Protein AF-A0A9E2QID9-F1 (afdb_monomer_lite)

Radius of gyration: 26.28 Å; chains: 1; bounding box: 60×51×94 Å

Foldseek 3Di:
DPDDCVVVVVVVVVVVVVVVVVVLQDLKDKDWDQWPDDDPFKHHKDDPVQWDTDRQFIFGFDDKIKMKGFFSDFFFKKKKKFKWADFPFQWKWKWWQFDPVSPDTDIATQHHNVVVVPPFDWADDPLKIKGFNDPPDDHVVRCLAVPDDLQQEAEASDPHFRDDPPPPFAAKDKPQFKFFFKWKKKFQAQDKDKDWDKDADWDWDWDCPDRRIIIIIIGGDRPMIGNMMMIRGPAMKIFFKTAGAWGPFKAKKKAFAQKKKKAAQDPQQFDKKWKWFPPPDTDIDIFGHHDHPDITMGGHLTRHMIIIIRGTHRMMMGHGIMGRDPPNDDDRDHHYDDRPHDNPSHRMYIYRHDHWDDDPNMTMGMDMDGCNNRDQVSSMIMMIMDRPPDDGDRRMTIRIMMMMTGRDRDDVVVVCCPPPVPD

Secondary structure (DSSP, 8-state):
----THHHHHHHHHHHHHHHHHHHH-SEEEEE--TTS--SSBPPPB-TTSEEEETTEEEE-SS-EEEEEE-SS--SEEEEEEEEE---SSEEEEEEE-STTS--EEEEEEEEHHHHTS--EEEEETTEEEEESS---SSHHHHHHS---GGGEEEES-------TT----S-EEE-S-EESEEEEEEE-SS--EEEEEES-EEEEEEEEETTEEEEEEEE-TT-EEEEEEES-S-EEEEEEEEB---SS-EEEEEEEEEEEEE-SSGGG--EEEEEESSSS--EEEEE--STT--EEEE-SS-SEEEEEE-SSS-EEEEEEEES-SSS---SSPEEP-S----TT--EEEE--PPPEEETTEEEEEEEEE-SS---GGGEEEEEEE-TT--SS--EEEEEEEEEEE-----HHHHHIIIII--

Structure (mmCIF, N/CA/C/O backbone):
data_AF-A0A9E2QID9-F1
#
_entry.id   AF-A0A9E2QID9-F1
#
loop_
_atom_site.group_PDB
_atom_site.id
_atom_site.type_symbol
_atom_site.label_atom_id
_atom_site.label_alt_id
_atom_site.label_comp_id
_atom_site.label_asym_id
_atom_site.label_entity_id
_atom_site.label_seq_id
_atom_site.pdbx_PDB_ins_code
_atom_site.Cartn_x
_atom_site.Cartn_y
_atom_site.Cartn_z
_atom_site.occupancy
_atom_site.B_iso_or_equiv
_atom_site.auth_seq_id
_atom_site.auth_comp_id
_atom_site.auth_asym_id
_atom_site.auth_atom_id
_atom_site.pdbx_PDB_model_num
ATOM 1 N N . MET A 1 1 ? -16.739 -30.617 61.784 1.00 59.03 1 MET A N 1
ATOM 2 C CA . MET A 1 1 ? -15.723 -29.544 61.667 1.00 59.03 1 MET A CA 1
ATOM 3 C C . MET A 1 1 ? -16.426 -28.194 61.706 1.00 59.03 1 MET A C 1
ATOM 5 O O . MET A 1 1 ? -17.270 -27.956 60.855 1.00 59.03 1 MET A O 1
ATOM 9 N N . LYS A 1 2 ? -16.149 -27.334 62.697 1.00 70.00 2 LYS A N 1
ATOM 10 C CA . LYS A 1 2 ? -16.700 -25.967 62.731 1.00 70.00 2 LYS A CA 1
ATOM 11 C C . LYS A 1 2 ? -15.863 -25.087 61.799 1.00 70.00 2 LYS A C 1
ATOM 13 O O . LYS A 1 2 ? -14.684 -24.872 62.071 1.00 70.00 2 LYS A O 1
ATOM 18 N N . PHE A 1 3 ? -16.450 -24.625 60.698 1.00 72.94 3 PHE A N 1
ATOM 19 C CA . PHE A 1 3 ? -15.796 -23.717 59.757 1.00 72.94 3 PHE A CA 1
ATOM 20 C C . PHE A 1 3 ? -15.547 -22.384 60.475 1.00 72.94 3 PHE A C 1
ATOM 22 O O . PHE A 1 3 ? -16.493 -21.674 60.813 1.00 72.94 3 PHE A O 1
ATOM 29 N N . LYS A 1 4 ? -14.288 -22.072 60.805 1.00 85.44 4 LYS A N 1
ATOM 30 C CA . LYS A 1 4 ? -13.964 -20.789 61.439 1.00 85.44 4 LYS A CA 1
ATOM 31 C C . LYS A 1 4 ? -14.066 -19.681 60.379 1.00 85.44 4 LYS A C 1
ATOM 33 O O . LYS A 1 4 ? -13.441 -19.817 59.327 1.00 85.44 4 LYS A O 1
ATOM 38 N N . PRO A 1 5 ? -14.785 -18.574 60.635 1.00 83.31 5 PRO A N 1
ATOM 39 C CA . PRO A 1 5 ? -14.939 -17.478 59.672 1.00 83.31 5 PRO A CA 1
ATOM 40 C C . PRO A 1 5 ? -13.605 -16.831 59.258 1.00 83.31 5 PRO A C 1
ATOM 42 O O . PRO A 1 5 ? -13.517 -16.238 58.189 1.00 83.31 5 PRO A O 1
ATOM 45 N N . THR A 1 6 ? -12.531 -17.020 60.032 1.00 86.25 6 THR A N 1
ATOM 46 C CA . THR A 1 6 ? -11.168 -16.605 59.668 1.00 86.25 6 THR A CA 1
ATOM 47 C C . THR A 1 6 ? -10.635 -17.260 58.392 1.00 86.25 6 THR A C 1
ATOM 49 O O . THR A 1 6 ? -9.840 -16.633 57.701 1.00 86.25 6 THR A O 1
ATOM 52 N N . TYR A 1 7 ? -11.083 -18.466 58.018 1.00 87.38 7 TYR A N 1
ATOM 53 C CA . TYR A 1 7 ? -10.655 -19.090 56.759 1.00 87.38 7 TYR A CA 1
ATOM 54 C C . TYR A 1 7 ? -11.151 -18.323 55.528 1.00 87.38 7 TYR A C 1
ATOM 56 O O . TYR A 1 7 ? -10.431 -18.244 54.536 1.00 87.38 7 TYR A O 1
ATOM 64 N N . LEU A 1 8 ? -12.326 -17.688 55.605 1.00 87.00 8 LEU A N 1
ATOM 65 C CA . LEU A 1 8 ? -12.885 -16.896 54.505 1.00 87.00 8 LEU A CA 1
ATOM 66 C C . LEU A 1 8 ? -11.951 -15.740 54.108 1.00 87.00 8 LEU A C 1
ATOM 68 O O . LEU A 1 8 ? -11.787 -15.453 52.925 1.00 87.00 8 LEU A O 1
ATOM 72 N N . PHE A 1 9 ? -11.275 -15.135 55.089 1.00 90.94 9 PHE A N 1
ATOM 73 C CA . PHE A 1 9 ? -10.358 -14.018 54.863 1.00 90.94 9 PHE A CA 1
ATOM 74 C C . PHE A 1 9 ? -9.094 -14.433 54.095 1.00 90.94 9 PHE A C 1
ATOM 76 O O . PHE A 1 9 ? -8.576 -13.649 53.307 1.00 90.94 9 PHE A O 1
ATOM 83 N N . TYR A 1 10 ? -8.629 -15.676 54.263 1.00 91.19 10 TYR A N 1
ATOM 84 C CA . TYR A 1 10 ? -7.486 -16.213 53.514 1.00 91.19 10 TYR A CA 1
ATOM 85 C C . TYR A 1 10 ? -7.852 -16.635 52.086 1.00 91.19 10 TYR A C 1
ATOM 87 O O . TYR A 1 10 ? -7.010 -16.567 51.193 1.00 91.19 10 TYR A O 1
ATOM 95 N N . PHE A 1 11 ? -9.104 -17.034 51.842 1.00 92.56 11 PHE A N 1
ATOM 96 C CA . PHE A 1 11 ? -9.555 -17.403 50.498 1.00 92.56 11 PHE A CA 1
ATOM 97 C C . PHE A 1 11 ? -9.782 -16.194 49.588 1.00 92.56 11 PHE A C 1
ATOM 99 O O . PHE A 1 11 ? -9.555 -16.308 48.385 1.00 92.56 11 PHE A O 1
ATOM 106 N N . ILE A 1 12 ? -10.176 -15.035 50.129 1.00 93.38 12 ILE A N 1
ATOM 107 C CA . ILE A 1 12 ? -10.435 -13.831 49.323 1.00 93.38 12 ILE A CA 1
ATOM 108 C C . ILE A 1 12 ? -9.205 -13.429 48.478 1.00 93.38 12 ILE A C 1
ATOM 110 O O . ILE A 1 12 ? -9.362 -13.323 47.262 1.00 93.38 12 ILE A O 1
ATOM 114 N N . PRO A 1 13 ? -7.980 -13.283 49.029 1.00 92.50 13 PRO A N 1
ATOM 115 C CA . PRO A 1 13 ? -6.792 -12.979 48.230 1.00 92.50 13 PRO A CA 1
ATOM 116 C C . PRO A 1 13 ? -6.487 -14.025 47.158 1.00 92.50 13 PRO A C 1
ATOM 118 O O . PRO A 1 13 ? -6.104 -13.657 46.055 1.00 92.50 13 PRO A O 1
ATOM 121 N N . VAL A 1 14 ? -6.686 -15.316 47.447 1.00 92.69 14 VAL A N 1
ATOM 122 C CA . VAL A 1 14 ? -6.434 -16.406 46.488 1.00 92.69 14 VAL A CA 1
ATOM 123 C C . VAL A 1 14 ? -7.435 -16.364 45.337 1.00 92.69 14 VAL A C 1
ATOM 125 O O . VAL A 1 14 ? -7.045 -16.517 44.183 1.00 92.69 14 VAL A O 1
ATOM 128 N N . ILE A 1 15 ? -8.712 -16.111 45.630 1.00 92.88 15 ILE A N 1
ATOM 129 C CA . ILE A 1 15 ? -9.760 -15.969 44.613 1.00 92.88 15 ILE A CA 1
ATOM 130 C C . ILE A 1 15 ? -9.505 -14.719 43.766 1.00 92.88 15 ILE A C 1
ATOM 132 O O . ILE A 1 15 ? -9.552 -14.798 42.541 1.00 92.88 15 ILE A O 1
ATOM 136 N N . VAL A 1 16 ? -9.185 -13.582 44.394 1.00 89.69 16 VAL A N 1
ATOM 137 C CA . VAL A 1 16 ? -8.856 -12.334 43.686 1.00 89.69 16 VAL A CA 1
ATOM 138 C C . VAL A 1 16 ? -7.608 -12.516 42.824 1.00 89.69 16 VAL A C 1
ATOM 140 O O . VAL A 1 16 ? -7.616 -12.123 41.661 1.00 89.69 16 VAL A O 1
ATOM 143 N N . PHE A 1 17 ? -6.563 -13.160 43.343 1.00 88.06 17 PHE A N 1
ATOM 144 C CA . PHE A 1 17 ? -5.349 -13.464 42.592 1.00 88.06 17 PHE A CA 1
ATOM 145 C C . PHE A 1 17 ? -5.635 -14.412 41.425 1.00 88.06 17 PHE A C 1
ATOM 147 O O . PHE A 1 17 ? -5.257 -14.113 40.299 1.00 88.06 17 PHE A O 1
ATOM 154 N N . GLY A 1 18 ? -6.374 -15.500 41.654 1.00 87.81 18 GLY A N 1
ATOM 155 C CA . GLY A 1 18 ? -6.790 -16.430 40.604 1.00 87.81 18 GLY A CA 1
ATOM 156 C C . GLY A 1 18 ? -7.622 -15.750 39.515 1.00 87.81 18 GLY A C 1
ATOM 157 O O . GLY A 1 18 ? -7.398 -15.984 38.329 1.00 87.81 18 GLY A O 1
ATOM 158 N N . TRP A 1 19 ? -8.524 -14.845 39.897 1.00 85.50 19 TRP A N 1
ATOM 159 C CA . TRP A 1 19 ? -9.323 -14.052 38.965 1.00 85.50 19 TRP A CA 1
ATOM 160 C C . TRP A 1 19 ? -8.482 -13.039 38.174 1.00 85.50 19 TRP A C 1
ATOM 162 O O . TRP A 1 19 ? -8.648 -12.924 36.958 1.00 85.50 19 TRP A O 1
ATOM 172 N N . LEU A 1 20 ? -7.542 -12.343 38.821 1.00 78.44 20 LEU A N 1
ATOM 173 C CA . LEU A 1 20 ? -6.604 -11.432 38.155 1.00 78.44 20 LEU A CA 1
ATOM 174 C C . LEU A 1 20 ? -5.673 -12.186 37.202 1.00 78.44 20 LEU A C 1
ATOM 176 O O . LEU A 1 20 ? -5.462 -11.738 36.076 1.00 78.44 20 LEU A O 1
ATOM 180 N N . CYS A 1 21 ? -5.172 -13.355 37.610 1.00 79.94 21 CYS A N 1
ATOM 181 C CA . CYS A 1 21 ? -4.425 -14.257 36.743 1.00 79.94 21 CYS A CA 1
ATOM 182 C C . CYS A 1 21 ? -5.275 -14.653 35.539 1.00 79.94 21 CYS A C 1
ATOM 184 O O . CYS A 1 21 ? -4.825 -14.473 34.415 1.00 79.94 21 CYS A O 1
ATOM 186 N N . TYR A 1 22 ? -6.518 -15.096 35.742 1.00 79.12 22 TYR A N 1
ATOM 187 C CA . TYR A 1 22 ? -7.425 -15.445 34.648 1.00 79.12 22 TYR A CA 1
ATOM 188 C C . TYR A 1 22 ? -7.638 -14.278 33.670 1.00 79.12 22 TYR A C 1
ATOM 190 O O . TYR A 1 22 ? -7.518 -14.454 32.458 1.00 79.12 22 TYR A O 1
ATOM 198 N N . LYS A 1 23 ? -7.882 -13.063 34.178 1.00 71.50 23 LYS A N 1
ATOM 199 C CA . LYS A 1 23 ? -8.033 -11.860 33.345 1.00 71.50 23 LYS A CA 1
ATOM 200 C C . LYS A 1 23 ? -6.761 -11.514 32.570 1.00 71.50 23 LYS A C 1
ATOM 202 O O . LYS A 1 23 ? -6.863 -11.136 31.409 1.00 71.50 23 LYS A O 1
ATOM 207 N N . ASN A 1 24 ? -5.585 -11.685 33.171 1.00 70.75 24 ASN A N 1
ATOM 208 C CA . ASN A 1 24 ? -4.302 -11.448 32.504 1.00 70.75 24 ASN A CA 1
ATOM 209 C C . ASN A 1 24 ? -3.931 -12.567 31.502 1.00 70.75 24 ASN A C 1
ATOM 211 O O . ASN A 1 24 ? -3.155 -12.353 30.574 1.00 70.75 24 ASN A O 1
ATOM 215 N N . ILE A 1 25 ? -4.511 -13.757 31.677 1.00 77.19 25 ILE A N 1
ATOM 216 C CA . ILE A 1 25 ? -4.314 -14.955 30.846 1.00 77.19 25 ILE A CA 1
ATOM 217 C C . ILE A 1 25 ? -5.280 -14.995 29.656 1.00 77.19 25 ILE A C 1
ATOM 219 O O . ILE A 1 25 ? -4.988 -15.680 28.671 1.00 77.19 25 ILE A O 1
ATOM 223 N N . SER A 1 26 ? -6.399 -14.258 29.709 1.00 85.38 26 SER A N 1
ATOM 224 C CA . SER A 1 26 ? -7.403 -14.264 28.642 1.00 85.38 26 SER A CA 1
ATOM 225 C C . SER A 1 26 ? -6.742 -14.020 27.277 1.00 85.38 26 SER A C 1
ATOM 227 O O . SER A 1 26 ? -6.058 -13.005 27.102 1.00 85.38 26 SER A O 1
ATOM 229 N N . PRO A 1 27 ? -6.914 -14.937 26.306 1.00 91.00 27 PRO A N 1
ATOM 230 C CA . PRO A 1 27 ? -6.392 -14.759 24.953 1.00 91.00 27 PRO A CA 1
ATOM 231 C C . PRO A 1 27 ? -7.116 -13.641 24.204 1.00 91.00 27 PRO A C 1
ATOM 233 O O . PRO A 1 27 ? -6.615 -13.173 23.190 1.00 91.00 27 PRO A O 1
ATOM 236 N N . VAL A 1 28 ? -8.277 -13.209 24.701 1.00 95.19 28 VAL A N 1
ATOM 237 C CA . VAL A 1 28 ? -9.119 -12.196 24.069 1.00 95.19 28 VAL A CA 1
ATOM 238 C C . VAL A 1 28 ? -9.250 -10.983 24.985 1.00 95.19 28 VAL A C 1
ATOM 240 O O . VAL A 1 28 ? -9.511 -11.129 26.185 1.00 95.19 28 VAL A O 1
ATOM 243 N N . LEU A 1 29 ? -9.079 -9.793 24.413 1.00 94.81 29 LEU A N 1
ATOM 244 C CA . LEU A 1 29 ? -9.379 -8.508 25.036 1.00 94.81 29 LEU A CA 1
ATOM 245 C C . LEU A 1 29 ? -10.368 -7.747 24.156 1.00 94.81 29 LEU A C 1
ATOM 247 O O . LEU A 1 29 ? -10.035 -7.365 23.039 1.00 94.81 29 LEU A O 1
ATOM 251 N N . GLU A 1 30 ? -11.564 -7.516 24.685 1.00 96.88 30 GLU A N 1
ATOM 252 C CA . GLU A 1 30 ? -12.608 -6.718 24.043 1.00 96.88 30 GLU A CA 1
ATOM 253 C C . GLU A 1 30 ? -12.673 -5.342 24.701 1.00 96.88 30 GLU A C 1
ATOM 255 O O . GLU A 1 30 ? -12.700 -5.219 25.930 1.00 96.88 30 GLU A O 1
ATOM 260 N N . LEU A 1 31 ? -12.667 -4.304 23.874 1.00 96.94 31 LEU A N 1
ATOM 261 C CA . LEU A 1 31 ? -12.689 -2.909 24.277 1.00 96.94 31 LEU A CA 1
ATOM 262 C C . LEU A 1 31 ? -13.759 -2.177 23.474 1.00 96.94 31 LEU A C 1
ATOM 264 O O . LEU A 1 31 ? -13.902 -2.375 22.271 1.00 96.94 31 LEU A O 1
ATOM 268 N N . GLU A 1 32 ? -14.463 -1.279 24.146 1.00 97.62 32 GLU A N 1
ATOM 269 C CA . GLU A 1 32 ? -15.380 -0.335 23.522 1.00 97.62 32 GLU A CA 1
ATOM 270 C C . GLU A 1 32 ? -14.870 1.078 23.797 1.00 97.62 32 GLU A C 1
ATOM 272 O O . GLU A 1 32 ? -14.565 1.442 24.946 1.00 97.62 32 GLU A O 1
ATOM 277 N N . TYR A 1 33 ? -14.742 1.858 22.730 1.00 96.88 33 TYR A N 1
ATOM 278 C CA . TYR A 1 33 ? -14.283 3.232 22.800 1.00 96.88 33 TYR A CA 1
ATOM 279 C C . TYR A 1 33 ? -15.384 4.137 23.360 1.00 96.88 33 TYR A C 1
ATOM 281 O O . TYR A 1 33 ? -16.502 4.176 22.851 1.00 96.88 33 TYR A O 1
ATOM 289 N N . LYS A 1 34 ? -15.073 4.878 24.426 1.00 94.94 34 LYS A N 1
ATOM 290 C CA . LYS A 1 34 ? -16.005 5.780 25.115 1.00 94.94 34 LYS A CA 1
ATOM 291 C C . LYS A 1 34 ? -15.592 7.227 24.872 1.00 94.94 34 LYS A C 1
ATOM 293 O O . LYS A 1 34 ? -14.843 7.796 25.663 1.00 94.94 34 LYS A O 1
ATOM 298 N N . PHE A 1 35 ? -16.134 7.815 23.812 1.00 95.12 35 PHE A N 1
ATOM 299 C CA . PHE A 1 35 ? -15.880 9.199 23.406 1.00 95.12 35 PHE A CA 1
ATOM 300 C C . PHE A 1 35 ? -16.070 10.214 24.545 1.00 95.12 35 PHE A C 1
ATOM 302 O O . PHE A 1 35 ? -16.974 10.096 25.384 1.00 95.12 35 PHE A O 1
ATOM 309 N N . GLY A 1 36 ? -15.187 11.214 24.589 1.00 89.00 36 GLY A N 1
ATOM 310 C CA . GLY A 1 36 ? -15.184 12.294 25.573 1.00 89.00 36 GLY A CA 1
ATOM 311 C C . GLY A 1 36 ? -14.790 11.862 26.989 1.00 89.00 36 GLY A C 1
ATOM 312 O O . GLY A 1 36 ? -14.927 12.645 27.931 1.00 89.00 36 GLY A O 1
ATOM 313 N N . LYS A 1 37 ? -14.326 10.620 27.186 1.00 91.88 37 LYS A N 1
ATOM 314 C CA . LYS A 1 37 ? -13.865 10.112 28.484 1.00 91.88 37 LYS A CA 1
ATOM 315 C C . LYS A 1 37 ? -12.445 9.581 28.377 1.00 91.88 37 LYS A C 1
ATOM 317 O O . LYS A 1 37 ? -12.122 8.813 27.482 1.00 91.88 37 LYS A O 1
ATOM 322 N N . ASN A 1 38 ? -11.615 9.916 29.358 1.00 90.81 38 ASN A N 1
ATOM 323 C CA . ASN A 1 38 ? -10.307 9.287 29.495 1.00 90.81 38 ASN A CA 1
ATOM 324 C C . ASN A 1 38 ? -10.480 7.818 29.897 1.00 90.81 38 ASN A C 1
ATOM 326 O O . ASN A 1 38 ? -11.062 7.515 30.943 1.00 90.81 38 ASN A O 1
ATOM 330 N N . GLN A 1 39 ? -9.963 6.906 29.075 1.00 94.31 39 GLN A N 1
ATOM 331 C CA . GLN A 1 39 ? -9.915 5.478 29.372 1.00 94.31 39 GLN A CA 1
ATOM 332 C C . GLN A 1 39 ? -8.462 5.069 29.682 1.00 94.31 39 GLN A C 1
ATOM 334 O O . GLN A 1 39 ? -7.537 5.528 29.020 1.00 94.31 39 GLN A O 1
ATOM 339 N N . PRO A 1 40 ? -8.207 4.184 30.665 1.00 93.75 40 PRO A N 1
ATOM 340 C CA . PRO A 1 40 ? -6.835 3.761 30.977 1.00 93.75 40 PRO A CA 1
ATOM 341 C C . PRO A 1 40 ? -6.138 2.977 29.852 1.00 93.75 40 PRO A C 1
ATOM 343 O O . PRO A 1 40 ? -4.908 2.930 29.802 1.00 93.75 40 PRO A O 1
ATOM 346 N N . ILE A 1 41 ? -6.924 2.313 28.996 1.00 95.62 41 ILE A N 1
ATOM 347 C CA . ILE A 1 41 ? -6.442 1.414 27.937 1.00 95.62 41 ILE A CA 1
ATOM 348 C C . ILE A 1 41 ? -6.501 2.078 26.556 1.00 95.62 41 ILE A C 1
ATOM 350 O O . ILE A 1 41 ? -5.614 1.839 25.744 1.00 95.62 41 ILE A O 1
ATOM 354 N N . LEU A 1 42 ? -7.507 2.913 26.296 1.00 97.19 42 LEU A N 1
ATOM 355 C CA . LEU A 1 42 ? -7.701 3.604 25.021 1.00 97.19 42 LEU A CA 1
ATOM 356 C C . LEU A 1 42 ? -7.385 5.087 25.197 1.00 97.19 42 LEU A C 1
ATOM 358 O O . LEU A 1 42 ? -7.902 5.716 26.120 1.00 97.19 42 LEU A O 1
ATOM 362 N N . SER A 1 43 ? -6.531 5.644 24.340 1.00 97.06 43 SER A N 1
ATOM 363 C CA . SER A 1 43 ? -6.352 7.096 24.297 1.00 97.06 43 SER A CA 1
ATOM 364 C C . SER A 1 43 ? -7.573 7.775 23.687 1.00 97.06 43 SER A C 1
ATOM 366 O O . SER A 1 43 ? -8.332 7.136 22.969 1.00 97.06 43 SER A O 1
ATOM 368 N N . GLN A 1 44 ? -7.697 9.082 23.910 1.00 97.12 44 GLN A N 1
ATOM 369 C CA . GLN A 1 44 ? -8.596 9.914 23.113 1.00 97.12 44 GLN A CA 1
ATOM 370 C C . GLN A 1 44 ? -8.154 9.956 21.636 1.00 97.12 44 GLN A C 1
ATOM 372 O O . GLN A 1 44 ? -6.985 9.656 21.342 1.00 97.12 44 GLN A O 1
ATOM 377 N N . LEU A 1 45 ? -9.058 10.350 20.734 1.00 97.38 45 LEU A N 1
ATOM 378 C CA . LEU A 1 45 ? -8.742 10.626 19.341 1.00 97.38 45 LEU A CA 1
ATOM 379 C C . LEU A 1 45 ? -7.947 11.925 19.288 1.00 97.38 45 LEU A C 1
ATOM 381 O O . LEU A 1 45 ? -8.262 12.912 19.955 1.00 97.38 45 LEU A O 1
ATOM 385 N N . VAL A 1 46 ? -6.879 11.910 18.506 1.00 97.00 46 VAL A N 1
ATOM 386 C CA . VAL A 1 46 ? -5.935 13.019 18.405 1.00 97.00 46 VAL A CA 1
ATOM 387 C C . VAL A 1 46 ? -5.492 13.208 16.954 1.00 97.00 46 VAL A C 1
ATOM 389 O O . VAL A 1 46 ? -5.474 12.235 16.202 1.00 97.00 46 VAL A O 1
ATOM 392 N N . PRO A 1 47 ? -5.091 14.425 16.550 1.00 96.94 47 PRO A N 1
ATOM 393 C CA . PRO A 1 47 ? -5.067 15.660 17.341 1.00 96.94 47 PRO A CA 1
ATOM 394 C C . PRO A 1 47 ? -6.472 16.187 17.659 1.00 96.94 47 PRO A C 1
ATOM 396 O O . PRO A 1 47 ? -7.352 16.144 16.809 1.00 96.94 47 PRO A O 1
ATOM 399 N N . VAL A 1 48 ? -6.673 16.742 18.860 1.00 96.31 48 VAL A N 1
ATOM 400 C CA . VAL A 1 48 ? -7.979 17.293 19.292 1.00 96.31 48 VAL A CA 1
ATOM 401 C C . VAL A 1 48 ? -8.470 18.463 18.435 1.00 96.31 48 VAL A C 1
ATOM 403 O O . VAL A 1 48 ? -9.652 18.769 18.434 1.00 96.31 48 VAL A O 1
ATOM 406 N N . SER A 1 49 ? -7.582 19.117 17.682 1.00 95.69 49 SER A N 1
ATOM 407 C CA . SER A 1 49 ? -7.961 20.153 16.715 1.00 95.69 49 SER A CA 1
ATOM 408 C C . SER A 1 49 ? -8.675 19.593 15.482 1.00 95.69 49 SER A C 1
ATOM 410 O O . SER A 1 49 ? -9.288 20.355 14.748 1.00 95.69 49 SER A O 1
ATOM 412 N N . ARG A 1 50 ? -8.583 18.280 15.243 1.00 95.75 50 ARG A N 1
ATOM 413 C CA . ARG A 1 50 ? -9.123 17.600 14.057 1.00 95.75 50 ARG A CA 1
ATOM 414 C C . ARG A 1 50 ? -10.366 16.769 14.343 1.00 95.75 50 ARG A C 1
ATOM 416 O O . ARG A 1 50 ? -10.956 16.204 13.425 1.00 95.75 50 ARG A O 1
ATOM 423 N N . VAL A 1 51 ? -10.752 16.666 15.612 1.00 97.12 51 VAL A N 1
ATOM 424 C CA . VAL A 1 51 ? -11.851 15.817 16.062 1.00 97.12 51 VAL A CA 1
ATOM 425 C C . VAL A 1 51 ? -12.619 16.486 17.195 1.00 97.12 51 VAL A C 1
ATOM 427 O O . VAL A 1 51 ? -12.030 16.977 18.154 1.00 97.12 51 VAL A O 1
ATOM 430 N N . SER A 1 52 ? -13.947 16.475 17.107 1.00 97.06 52 SER A N 1
ATOM 431 C CA . SER A 1 52 ? -14.837 16.872 18.200 1.00 97.06 52 SER A CA 1
ATOM 432 C C . SER A 1 52 ? -15.497 15.626 18.769 1.00 97.06 52 SER A C 1
ATOM 434 O O . SER A 1 52 ? -16.295 14.973 18.098 1.00 97.06 52 SER A O 1
ATOM 436 N N . GLU A 1 53 ? -15.150 15.272 20.006 1.00 97.00 53 GLU A N 1
ATOM 437 C CA . GLU A 1 53 ? -15.754 14.139 20.707 1.00 97.00 53 GLU A CA 1
ATOM 438 C C . GLU A 1 53 ? -16.929 14.582 21.592 1.00 97.00 53 GLU A C 1
ATOM 440 O O . GLU A 1 53 ? -16.857 15.553 22.346 1.00 97.00 53 GLU A O 1
ATOM 445 N N . SER A 1 54 ? -18.007 13.800 21.573 1.00 95.75 54 SER A N 1
ATOM 446 C CA . SER A 1 54 ? -19.154 13.925 22.473 1.00 95.75 54 SER A CA 1
ATOM 447 C C . SER A 1 54 ? -19.545 12.552 23.022 1.00 95.75 54 SER A C 1
ATOM 449 O O . SER A 1 54 ? -19.071 11.526 22.556 1.00 95.75 54 SER A O 1
ATOM 451 N N . LYS A 1 55 ? -20.488 12.479 23.970 1.00 93.69 55 LYS A N 1
ATOM 452 C CA . LYS A 1 55 ? -21.001 11.177 24.450 1.00 93.69 55 LYS A CA 1
ATOM 453 C C . LYS A 1 55 ? -21.669 10.330 23.355 1.00 93.69 55 LYS A C 1
ATOM 455 O O . LYS A 1 55 ? -21.903 9.150 23.596 1.00 93.69 55 LYS A O 1
ATOM 460 N N . ARG A 1 56 ? -22.043 10.933 22.220 1.00 93.44 56 ARG A N 1
ATOM 461 C CA . ARG A 1 56 ? -22.757 10.270 21.118 1.00 93.44 56 ARG A CA 1
ATOM 462 C C . ARG A 1 56 ? -21.830 9.738 20.021 1.00 93.44 56 ARG A C 1
ATOM 464 O O . ARG A 1 56 ? -22.300 8.976 19.191 1.00 93.44 56 ARG A O 1
ATOM 471 N N . GLY A 1 57 ? -20.561 10.141 20.008 1.00 96.56 57 GLY A N 1
ATOM 472 C CA . GLY A 1 57 ? -19.637 9.836 18.919 1.00 96.56 57 GLY A CA 1
ATOM 473 C C . GLY A 1 57 ? -18.547 10.892 18.777 1.00 96.56 57 GLY A C 1
ATOM 474 O O . GLY A 1 57 ? -18.441 11.806 19.601 1.00 96.56 57 GLY A O 1
ATOM 475 N N . ALA A 1 58 ? -17.772 10.783 17.708 1.00 97.56 58 ALA A N 1
ATOM 476 C CA . ALA A 1 58 ? -16.765 11.749 17.298 1.00 97.56 58 ALA A CA 1
ATOM 477 C C . ALA A 1 58 ? -17.047 12.254 15.884 1.00 97.56 58 ALA A C 1
ATOM 479 O O . ALA A 1 58 ? -17.359 11.461 15.001 1.00 97.56 58 ALA A O 1
ATOM 480 N N . VAL A 1 59 ? -16.895 13.554 15.661 1.00 97.62 59 VAL A N 1
ATOM 481 C CA . VAL A 1 59 ? -16.919 14.158 14.324 1.00 97.62 59 VAL A CA 1
ATOM 482 C C . VAL A 1 59 ? -15.485 14.468 13.924 1.00 97.62 59 VAL A C 1
ATOM 484 O O . VAL A 1 59 ? -14.780 15.155 14.666 1.00 97.62 59 VAL A O 1
ATOM 487 N N . VAL A 1 60 ? -15.043 13.932 12.789 1.00 96.75 60 VAL A N 1
ATOM 488 C CA . VAL A 1 60 ? -13.702 14.160 12.238 1.00 96.75 60 VAL A CA 1
ATOM 489 C C . VAL A 1 60 ? -13.779 15.269 11.198 1.00 96.75 60 VAL A C 1
ATOM 491 O O . VAL A 1 60 ? -14.577 15.171 10.265 1.00 96.75 60 VAL A O 1
ATOM 494 N N . PHE A 1 61 ? -12.946 16.301 11.357 1.00 94.75 61 PHE A N 1
ATOM 495 C CA . PHE A 1 61 ? -12.924 17.455 10.452 1.00 94.75 61 PHE A CA 1
ATOM 496 C C . PHE A 1 61 ? -11.702 17.519 9.536 1.00 94.75 61 PHE A C 1
ATOM 498 O O . PHE A 1 61 ? -11.712 18.181 8.501 1.00 94.75 61 PHE A O 1
ATOM 505 N N . GLU A 1 62 ? -10.618 16.869 9.951 1.00 93.81 62 GLU A N 1
ATOM 506 C CA . GLU A 1 62 ? -9.345 16.866 9.240 1.00 93.81 62 GLU A CA 1
ATOM 507 C C . GLU A 1 62 ? -8.606 15.556 9.505 1.00 93.81 62 GLU A C 1
ATOM 509 O O . GLU A 1 62 ? -8.795 14.912 10.537 1.00 93.81 62 GLU A O 1
ATOM 514 N N . GLU A 1 63 ? -7.698 15.192 8.606 1.00 90.19 63 GLU A N 1
ATOM 515 C CA . GLU A 1 63 ? -6.824 14.033 8.759 1.00 90.19 63 GLU A CA 1
ATOM 516 C C . GLU A 1 63 ? -5.352 14.434 8.996 1.00 90.19 63 GLU A C 1
ATOM 518 O O . GLU A 1 63 ? -4.950 15.574 8.751 1.00 90.19 63 GLU A O 1
ATOM 523 N N . PRO A 1 64 ? -4.504 13.516 9.496 1.00 92.88 64 PRO A N 1
ATOM 524 C CA . PRO A 1 64 ? -4.848 12.242 10.133 1.00 92.88 64 PRO A CA 1
ATOM 525 C C . PRO A 1 64 ? -5.443 12.391 11.538 1.00 92.88 64 PRO A C 1
ATOM 527 O O . PRO A 1 64 ? -5.057 13.299 12.285 1.00 92.88 64 PRO A O 1
ATOM 530 N N . VAL A 1 65 ? -6.287 11.424 11.918 1.00 96.62 65 VAL A N 1
ATOM 531 C CA . VAL A 1 65 ? -6.750 11.192 13.298 1.00 96.62 65 VAL A CA 1
ATOM 532 C C . VAL A 1 65 ? -6.296 9.811 13.756 1.00 96.62 65 VAL A C 1
ATOM 534 O O . VAL A 1 65 ? -6.479 8.825 13.049 1.00 96.62 65 VAL A O 1
ATOM 537 N N . TYR A 1 66 ? -5.706 9.720 14.943 1.00 97.19 66 TYR A N 1
ATOM 538 C CA . TYR A 1 66 ? -5.191 8.475 15.505 1.00 97.19 66 TYR A CA 1
ATOM 539 C C . TYR A 1 66 ? -5.643 8.258 16.947 1.00 97.19 66 TYR A C 1
ATOM 541 O O . TYR A 1 66 ? -6.008 9.192 17.661 1.00 97.19 66 TYR A O 1
ATOM 549 N N . PHE A 1 67 ? -5.574 7.003 17.383 1.00 97.94 67 PHE A N 1
ATOM 550 C CA . PHE A 1 67 ? -5.697 6.609 18.783 1.00 97.94 67 PHE A CA 1
ATOM 551 C C . PHE A 1 67 ? -4.733 5.460 19.092 1.00 97.94 67 PHE A C 1
ATOM 553 O O . PHE A 1 67 ? -4.337 4.687 18.218 1.00 97.94 67 PHE A O 1
ATOM 560 N N . ASP A 1 68 ? -4.340 5.354 20.356 1.00 98.06 68 ASP A N 1
ATOM 561 C CA . ASP A 1 68 ? -3.456 4.314 20.859 1.00 98.06 68 ASP A CA 1
ATOM 562 C C . ASP A 1 68 ? -4.242 3.352 21.768 1.00 98.06 68 ASP A C 1
ATOM 564 O O . ASP A 1 68 ? -5.007 3.770 22.642 1.00 98.06 68 ASP A O 1
ATOM 568 N N . VAL A 1 69 ? -3.972 2.054 21.629 1.00 98.00 69 VAL A N 1
ATOM 569 C CA . VAL A 1 69 ? -4.431 0.995 22.533 1.00 98.00 69 VAL A CA 1
ATOM 570 C C . VAL A 1 69 ? -3.250 0.507 23.360 1.00 98.00 69 VAL A C 1
ATOM 572 O O . VAL A 1 69 ? -2.267 -0.008 22.824 1.00 98.00 69 VAL A O 1
ATOM 575 N N . LYS A 1 70 ? -3.324 0.650 24.684 1.00 97.56 70 LYS A N 1
ATOM 576 C CA . LYS A 1 70 ? -2.321 0.116 25.608 1.00 97.56 70 LYS A CA 1
ATOM 577 C C . LYS A 1 70 ? -2.524 -1.387 25.783 1.00 97.56 70 LYS A C 1
ATOM 579 O O . LYS A 1 70 ? -3.538 -1.837 26.307 1.00 97.56 70 LYS A O 1
ATOM 584 N N . LEU A 1 71 ? -1.524 -2.163 25.402 1.00 95.69 71 LEU A N 1
ATOM 585 C CA . LEU A 1 71 ? -1.564 -3.612 25.423 1.00 95.69 71 LEU A CA 1
ATOM 586 C C . LEU A 1 71 ? -1.089 -4.161 26.782 1.00 95.69 71 LEU A C 1
ATOM 588 O O . LEU A 1 71 ? 0.065 -3.938 27.167 1.00 95.69 71 LEU A O 1
ATOM 592 N N . PRO A 1 72 ? -1.925 -4.909 27.527 1.00 92.44 72 PRO A N 1
ATOM 593 C CA . PRO A 1 72 ? -1.475 -5.583 28.747 1.00 92.44 72 PRO A CA 1
ATOM 594 C C . PRO A 1 72 ? -0.471 -6.714 28.455 1.00 92.44 72 PRO A C 1
ATOM 596 O O . PRO A 1 72 ? 0.418 -6.977 29.268 1.00 92.44 72 PRO A O 1
ATOM 599 N N . ARG A 1 73 ? -0.576 -7.334 27.273 1.00 91.75 73 ARG A N 1
ATOM 600 C CA . ARG A 1 73 ? 0.246 -8.444 26.762 1.00 91.75 73 ARG A CA 1
ATOM 601 C C . ARG A 1 73 ? 0.379 -8.354 25.238 1.00 91.75 73 ARG A C 1
ATOM 603 O O . ARG A 1 73 ? -0.257 -7.506 24.624 1.00 91.75 73 ARG A O 1
ATOM 610 N N . LYS A 1 74 ? 1.167 -9.245 24.632 1.00 93.25 74 LYS A N 1
ATOM 611 C CA . LYS A 1 74 ? 1.184 -9.414 23.172 1.00 93.25 74 LYS A CA 1
ATOM 612 C C . LYS A 1 74 ? -0.098 -10.102 22.682 1.00 93.25 74 LYS A C 1
ATOM 614 O O . LYS A 1 74 ? -0.640 -10.970 23.380 1.00 93.25 74 LYS A O 1
ATOM 619 N N . TYR A 1 75 ? -0.540 -9.687 21.501 1.00 95.81 75 TYR A N 1
ATOM 620 C CA . TYR A 1 75 ? -1.677 -10.211 20.748 1.00 95.81 75 TYR A CA 1
ATOM 621 C C . TYR A 1 75 ? -1.237 -10.405 19.299 1.00 95.81 75 TYR A C 1
ATOM 623 O O . TYR A 1 75 ? -0.327 -9.711 18.854 1.00 95.81 75 TYR A O 1
ATOM 631 N N . ASP A 1 76 ? -1.895 -11.315 18.590 1.00 96.81 76 ASP A N 1
ATOM 632 C CA . ASP A 1 76 ? -1.536 -11.679 17.217 1.00 96.81 76 ASP A CA 1
ATOM 633 C C . ASP A 1 76 ? -2.499 -11.066 16.203 1.00 96.81 76 ASP A C 1
ATOM 635 O O . ASP A 1 76 ? -2.140 -10.842 15.058 1.00 96.81 76 ASP A O 1
ATOM 639 N N . LYS A 1 77 ? -3.732 -10.760 16.618 1.00 98.25 77 LYS A N 1
ATOM 640 C CA . LYS A 1 77 ? -4.782 -10.239 15.744 1.00 98.25 77 LYS A CA 1
ATOM 641 C C . LYS A 1 77 ? -5.518 -9.075 16.395 1.00 98.25 77 LYS A C 1
ATOM 643 O O . LYS A 1 77 ? -5.836 -9.136 17.586 1.00 98.25 77 LYS A O 1
ATOM 648 N N . ALA A 1 78 ? -5.848 -8.061 15.603 1.00 98.38 78 ALA A N 1
ATOM 649 C CA . ALA A 1 78 ? -6.783 -7.001 15.968 1.00 98.38 78 ALA A CA 1
ATOM 650 C C . ALA A 1 78 ? -7.973 -6.988 15.004 1.00 98.38 78 ALA A C 1
ATOM 652 O O . ALA A 1 78 ? -7.792 -6.939 13.792 1.00 98.38 78 ALA A O 1
ATOM 653 N N . GLU A 1 79 ? -9.185 -7.012 15.548 1.00 98.56 79 GLU A N 1
ATOM 654 C CA . GLU A 1 79 ? -10.436 -6.788 14.820 1.00 98.56 79 GLU A CA 1
ATOM 655 C C . GLU A 1 79 ? -11.024 -5.458 15.305 1.00 98.56 79 GLU A C 1
ATOM 657 O O . GLU A 1 79 ? -11.191 -5.266 16.512 1.00 98.56 79 GLU A O 1
ATOM 662 N N . ILE A 1 80 ? -11.297 -4.528 14.389 1.00 98.44 80 ILE A N 1
ATOM 663 C CA . ILE A 1 80 ? -11.844 -3.205 14.703 1.00 98.44 80 ILE A CA 1
ATOM 664 C C . ILE A 1 80 ? -13.142 -3.009 13.943 1.00 98.44 80 ILE A C 1
ATOM 666 O O . ILE A 1 80 ? -13.127 -2.803 12.734 1.00 98.44 80 ILE A O 1
ATOM 670 N N . GLU A 1 81 ? -14.255 -3.044 14.664 1.00 98.56 81 GLU A N 1
ATOM 671 C CA . GLU A 1 81 ? -15.568 -2.673 14.149 1.00 98.56 81 GLU A CA 1
ATOM 672 C C . GLU A 1 81 ? -15.772 -1.169 14.339 1.00 98.56 81 GLU A C 1
ATOM 674 O O . GLU A 1 81 ? -15.651 -0.651 15.453 1.00 98.56 81 GLU A O 1
ATOM 679 N N . VAL A 1 82 ? -16.081 -0.473 13.250 1.00 98.44 82 VAL A N 1
ATOM 680 C CA . VAL A 1 82 ? -16.351 0.964 13.240 1.00 98.44 82 VAL A CA 1
ATOM 681 C C . VAL A 1 82 ? -17.765 1.179 12.730 1.00 98.44 82 VAL A C 1
ATOM 683 O O . VAL A 1 82 ? -18.117 0.703 11.651 1.00 98.44 82 VAL A O 1
ATOM 686 N N . GLN A 1 83 ? -18.561 1.914 13.500 1.00 98.44 83 GLN A N 1
ATOM 687 C CA . GLN A 1 83 ? -19.875 2.392 13.087 1.00 98.44 83 GLN A CA 1
ATOM 688 C C . GLN A 1 83 ? -19.798 3.888 12.802 1.00 98.44 83 GLN A C 1
ATOM 690 O O . GLN A 1 83 ? -19.331 4.645 13.656 1.00 98.44 83 GLN A O 1
ATOM 695 N N . TYR A 1 84 ? -20.284 4.328 11.647 1.00 98.25 84 TYR A N 1
ATOM 696 C CA . TYR A 1 84 ? -20.177 5.719 11.212 1.00 98.25 84 TYR A CA 1
ATOM 697 C C . TYR A 1 84 ? -21.353 6.151 10.322 1.00 98.25 84 TYR A C 1
ATOM 699 O O . TYR A 1 84 ? -22.112 5.322 9.817 1.00 98.25 84 TYR A O 1
ATOM 707 N N . VAL A 1 85 ? -21.518 7.465 10.173 1.00 97.75 85 VAL A N 1
ATOM 708 C CA . VAL A 1 85 ? -22.511 8.136 9.319 1.00 97.75 85 VAL A CA 1
ATOM 709 C C . VAL A 1 85 ? -21.876 9.335 8.615 1.00 97.75 85 VAL A C 1
ATOM 711 O O . VAL A 1 85 ? -20.779 9.770 8.973 1.00 97.75 85 VAL A O 1
ATOM 714 N N . ASP A 1 86 ? -22.578 9.859 7.610 1.00 94.31 86 ASP A N 1
ATOM 715 C CA . ASP A 1 86 ? -22.258 11.126 6.943 1.00 94.31 86 ASP A CA 1
ATOM 716 C C . ASP A 1 86 ? -20.846 11.224 6.354 1.00 94.31 86 ASP A C 1
ATOM 718 O O . ASP A 1 86 ? -20.298 12.319 6.255 1.00 94.31 86 ASP A O 1
ATOM 722 N N . LEU A 1 87 ? -20.267 10.103 5.907 1.00 95.56 87 LEU A N 1
ATOM 723 C CA . LEU A 1 87 ? -18.987 10.117 5.201 1.00 95.56 87 LEU A CA 1
ATOM 724 C C . LEU A 1 87 ? -19.084 11.068 3.996 1.00 95.56 87 LEU A C 1
ATOM 726 O O . LEU A 1 87 ? -19.987 10.919 3.171 1.00 95.56 87 LEU A O 1
ATOM 730 N N . LYS A 1 88 ? -18.172 12.032 3.872 1.00 95.31 88 LYS A N 1
ATOM 731 C CA . LYS A 1 88 ? -18.112 12.994 2.757 1.00 95.31 88 LYS A CA 1
ATOM 732 C C . LYS A 1 88 ? -17.004 12.695 1.755 1.00 95.31 88 LYS A C 1
ATOM 734 O O . LYS A 1 88 ? -17.116 13.131 0.618 1.00 95.31 88 LYS A O 1
ATOM 739 N N . THR A 1 89 ? -15.998 11.912 2.136 1.00 93.75 89 THR A N 1
ATOM 740 C CA . THR A 1 89 ? -14.968 11.423 1.212 1.00 93.75 89 THR A CA 1
ATOM 741 C C . THR A 1 89 ? -15.406 10.178 0.463 1.00 93.75 89 THR A C 1
ATOM 743 O O . THR A 1 89 ? -16.405 9.535 0.811 1.00 93.75 89 THR A O 1
ATOM 746 N N . ASP A 1 90 ? -14.631 9.842 -0.561 1.00 94.44 90 ASP A N 1
ATOM 747 C CA . ASP A 1 90 ? -14.833 8.655 -1.378 1.00 94.44 90 ASP A CA 1
ATOM 748 C C . ASP A 1 90 ? -14.264 7.392 -0.736 1.00 94.44 90 ASP A C 1
ATOM 750 O O . ASP A 1 90 ? -14.843 6.315 -0.867 1.00 94.44 90 ASP A O 1
ATOM 754 N N . ILE A 1 91 ? -13.151 7.519 -0.014 1.00 95.31 91 ILE A N 1
ATOM 755 C CA . ILE A 1 91 ? -12.476 6.397 0.634 1.00 95.31 91 ILE A CA 1
ATOM 756 C C . ILE A 1 91 ? -12.360 6.684 2.132 1.00 95.31 91 ILE A C 1
ATOM 758 O O . ILE A 1 91 ? -11.948 7.770 2.549 1.00 95.31 91 ILE A O 1
ATOM 762 N N . PHE A 1 92 ? -12.726 5.690 2.939 1.00 96.62 92 PHE A N 1
ATOM 763 C CA . PHE A 1 92 ? -12.528 5.683 4.382 1.00 96.62 92 PHE A CA 1
ATOM 764 C C . PHE A 1 92 ? -11.775 4.420 4.783 1.00 96.62 92 PHE A C 1
ATOM 766 O O . PHE A 1 92 ? -12.234 3.306 4.530 1.00 96.62 92 PHE A O 1
ATOM 773 N N . GLU A 1 93 ? -10.623 4.583 5.425 1.00 97.12 93 GLU A N 1
ATOM 774 C CA . GLU A 1 93 ? -9.768 3.481 5.857 1.00 97.12 93 GLU A CA 1
ATOM 775 C C . GLU A 1 93 ? -9.378 3.631 7.327 1.00 97.12 93 GLU A C 1
ATOM 777 O O . GLU A 1 93 ? -9.348 4.725 7.900 1.00 97.12 93 GLU A O 1
ATOM 782 N N . ILE A 1 94 ? -9.010 2.507 7.932 1.00 98.00 94 ILE A N 1
ATOM 783 C CA . ILE A 1 94 ? -8.300 2.472 9.205 1.00 98.00 94 ILE A CA 1
ATOM 784 C C . ILE A 1 94 ? -6.996 1.708 9.017 1.00 98.00 94 ILE A C 1
ATOM 786 O O . ILE A 1 94 ? -6.965 0.661 8.377 1.00 98.00 94 ILE A O 1
ATOM 790 N N . GLY A 1 95 ? -5.906 2.243 9.551 1.00 97.75 95 GLY A N 1
ATOM 791 C CA . GLY A 1 95 ? -4.586 1.639 9.498 1.00 97.75 95 GLY A CA 1
ATOM 792 C C . GLY A 1 95 ? -4.050 1.292 10.873 1.00 97.75 95 GLY A C 1
ATOM 793 O O . GLY A 1 95 ? -4.348 1.980 11.847 1.00 97.75 95 GLY A O 1
ATOM 794 N N . VAL A 1 96 ? -3.222 0.252 10.950 1.00 98.12 96 VAL A N 1
ATOM 795 C CA . VAL A 1 96 ? -2.425 -0.092 12.135 1.00 98.12 96 VAL A CA 1
ATOM 796 C C . VAL A 1 96 ? -0.948 0.173 11.860 1.00 98.12 96 VAL A C 1
ATOM 798 O O . VAL A 1 96 ? -0.440 -0.196 10.799 1.00 98.12 96 VAL A O 1
ATOM 801 N N . ALA A 1 97 ? -0.264 0.834 12.794 1.00 97.38 97 ALA A N 1
ATOM 802 C CA . ALA A 1 97 ? 1.159 1.142 12.651 1.00 97.38 97 ALA A CA 1
ATOM 803 C C . ALA A 1 97 ? 1.989 -0.145 12.480 1.00 97.38 97 ALA A C 1
ATOM 805 O O . ALA A 1 97 ? 1.716 -1.132 13.152 1.00 97.38 97 ALA A O 1
ATOM 8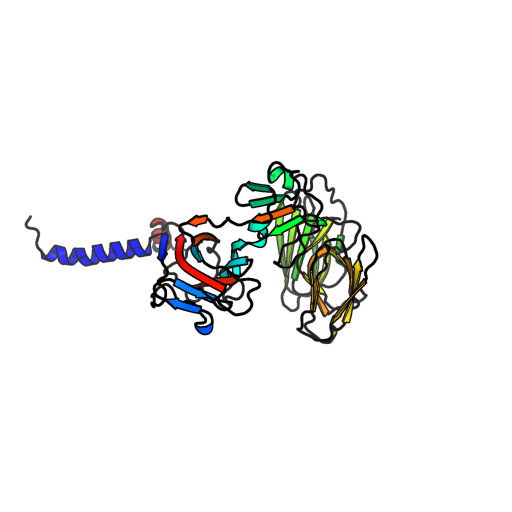06 N N . GLN A 1 98 ? 2.993 -0.121 11.603 1.00 96.75 98 GLN A N 1
ATOM 807 C CA . GLN A 1 98 ? 3.849 -1.266 11.248 1.00 96.75 98 GLN A CA 1
ATOM 808 C C . GLN A 1 98 ? 5.301 -1.108 11.720 1.00 96.75 98 GLN A C 1
ATOM 810 O O . GLN A 1 98 ? 6.102 -2.027 11.587 1.00 96.75 98 GLN A O 1
ATOM 815 N N . ASP A 1 99 ? 5.660 0.051 12.272 1.00 93.69 99 ASP A N 1
ATOM 816 C CA . ASP A 1 99 ? 7.020 0.363 12.700 1.00 93.69 99 ASP A CA 1
ATOM 817 C C . ASP A 1 99 ? 7.067 1.046 14.076 1.00 93.69 99 ASP A C 1
ATOM 819 O O . ASP A 1 99 ? 6.072 1.545 14.610 1.00 93.69 99 ASP A O 1
ATOM 823 N N . GLU A 1 100 ? 8.261 1.082 14.671 1.00 90.38 100 GLU A N 1
ATOM 824 C CA . GLU A 1 100 ? 8.475 1.715 15.977 1.00 90.38 100 GLU A CA 1
ATOM 825 C C . GLU A 1 100 ? 8.276 3.235 15.934 1.00 90.38 100 GLU A C 1
ATOM 827 O O . GLU A 1 100 ? 7.789 3.830 16.900 1.00 90.38 100 GLU A O 1
ATOM 832 N N . ALA A 1 101 ? 8.614 3.862 14.802 1.00 92.12 101 ALA A N 1
ATOM 833 C CA . ALA A 1 101 ? 8.429 5.293 14.576 1.00 92.12 101 ALA A CA 1
ATOM 834 C C . ALA A 1 101 ? 6.949 5.690 14.422 1.00 92.12 101 ALA A C 1
ATOM 836 O O . ALA A 1 101 ? 6.615 6.870 14.544 1.00 92.12 101 ALA A O 1
ATOM 837 N N . ARG A 1 102 ? 6.067 4.712 14.184 1.00 92.25 102 ARG A N 1
ATOM 838 C CA . ARG A 1 102 ? 4.634 4.849 13.903 1.00 92.25 102 ARG A CA 1
ATOM 839 C C . ARG A 1 102 ? 4.341 5.759 12.712 1.00 92.25 102 ARG A C 1
ATOM 841 O O . ARG A 1 102 ? 3.458 6.615 12.795 1.00 92.25 102 ARG A O 1
ATOM 848 N N . LYS A 1 103 ? 5.118 5.602 11.641 1.00 90.75 103 LYS A N 1
ATOM 849 C CA . LYS A 1 103 ? 4.991 6.370 10.392 1.00 90.75 103 LYS A CA 1
ATOM 850 C C . LYS A 1 103 ? 4.408 5.536 9.257 1.00 90.75 103 LYS A C 1
ATOM 852 O O . LYS A 1 103 ? 3.695 6.086 8.427 1.00 90.75 103 LYS A O 1
ATOM 857 N N . ASN A 1 104 ? 4.667 4.232 9.250 1.00 93.31 104 ASN A N 1
ATOM 858 C CA . ASN A 1 104 ? 4.106 3.310 8.269 1.00 93.31 104 ASN A CA 1
ATOM 859 C C . ASN A 1 104 ? 2.869 2.609 8.834 1.00 93.31 104 ASN A C 1
ATOM 861 O O . ASN A 1 104 ? 2.885 2.153 9.977 1.00 93.31 104 ASN A O 1
ATOM 865 N N . PHE A 1 105 ? 1.808 2.506 8.034 1.00 95.88 105 PHE A N 1
ATOM 866 C CA . PHE A 1 105 ? 0.534 1.911 8.437 1.00 95.88 105 PHE A CA 1
ATOM 867 C C . PHE A 1 105 ? 0.077 0.865 7.417 1.00 95.88 105 PHE A C 1
ATOM 869 O O . PHE A 1 105 ? 0.129 1.103 6.212 1.00 95.88 105 PHE A O 1
ATOM 876 N N . ALA A 1 106 ? -0.403 -0.279 7.905 1.00 95.62 106 ALA A N 1
ATOM 877 C CA . ALA A 1 106 ? -1.145 -1.239 7.095 1.00 95.62 106 ALA A CA 1
ATOM 878 C C . ALA A 1 106 ? -2.628 -0.884 7.180 1.00 95.62 106 ALA A C 1
ATOM 880 O O . ALA A 1 106 ? -3.190 -0.909 8.274 1.00 95.62 106 ALA A O 1
ATOM 881 N N . PHE A 1 107 ? -3.234 -0.530 6.048 1.00 96.19 107 PHE A N 1
ATOM 882 C CA . PHE A 1 107 ? -4.612 -0.049 5.965 1.00 96.19 107 PHE A CA 1
ATOM 883 C C . PHE A 1 107 ? -5.597 -1.149 5.581 1.00 96.19 107 PHE A C 1
ATOM 885 O O . PHE A 1 107 ? -5.294 -2.015 4.761 1.00 96.19 107 PHE A O 1
ATOM 892 N N . ALA A 1 108 ? -6.795 -1.058 6.149 1.00 96.75 108 ALA A N 1
ATOM 893 C CA . ALA A 1 108 ? -7.979 -1.795 5.752 1.00 96.75 108 ALA A CA 1
ATOM 894 C C . ALA A 1 108 ? -9.101 -0.802 5.428 1.00 96.75 108 ALA A C 1
ATOM 896 O O . ALA A 1 108 ? -9.349 0.150 6.175 1.00 96.75 108 ALA A O 1
ATOM 897 N N . THR A 1 109 ? -9.782 -1.039 4.313 1.00 97.25 109 THR A N 1
ATOM 898 C CA . THR A 1 109 ? -10.862 -0.184 3.820 1.00 97.25 109 THR A CA 1
ATOM 899 C C . THR A 1 109 ? -12.147 -0.425 4.604 1.00 97.25 109 THR A C 1
ATOM 901 O O . THR A 1 109 ? -12.608 -1.560 4.715 1.00 97.25 109 THR A O 1
ATOM 904 N N . LEU A 1 110 ? -12.727 0.651 5.135 1.00 97.38 110 LEU A N 1
ATOM 905 C CA . LEU A 1 110 ? -14.035 0.668 5.793 1.00 97.38 110 LEU A CA 1
ATOM 906 C C . LEU A 1 110 ? -15.158 1.058 4.822 1.00 97.38 110 LEU A C 1
ATOM 908 O O . LEU A 1 110 ? -16.279 0.574 4.977 1.00 97.38 110 LEU A O 1
ATOM 912 N N . GLU A 1 111 ? -14.867 1.908 3.835 1.00 96.81 111 GLU A N 1
ATOM 913 C CA . GLU A 1 111 ? -15.757 2.238 2.715 1.00 96.81 111 GLU A CA 1
ATOM 914 C C . GLU A 1 111 ? -14.947 2.670 1.493 1.00 96.81 111 GLU A C 1
ATOM 916 O O . GLU A 1 111 ? -13.936 3.363 1.636 1.00 96.81 111 GLU A O 1
ATOM 921 N N . ASN A 1 112 ? -15.416 2.304 0.299 1.00 96.44 112 ASN A N 1
ATOM 922 C CA . ASN A 1 112 ? -14.913 2.845 -0.958 1.00 96.44 112 ASN A CA 1
ATOM 923 C C . ASN A 1 112 ? -16.098 3.160 -1.880 1.00 96.44 112 ASN A C 1
ATOM 925 O O . ASN A 1 112 ? -16.526 2.328 -2.680 1.00 96.44 112 ASN A O 1
ATOM 929 N N . LYS A 1 113 ? -16.617 4.386 -1.784 1.00 95.12 113 LYS A N 1
ATOM 930 C CA . LYS A 1 113 ? -17.776 4.850 -2.557 1.00 95.12 113 LYS A CA 1
ATOM 931 C C . LYS A 1 113 ? -17.566 4.806 -4.057 1.00 95.12 113 LYS A C 1
ATOM 933 O O . LYS A 1 113 ? -18.543 4.632 -4.780 1.00 95.12 113 LYS A O 1
ATOM 938 N N . ILE A 1 114 ? -16.319 4.961 -4.508 1.00 94.75 114 ILE A N 1
ATOM 939 C CA . ILE A 1 114 ? -15.976 4.914 -5.930 1.00 94.75 114 ILE A CA 1
ATOM 940 C C . ILE A 1 114 ? -16.433 3.572 -6.477 1.00 94.75 114 ILE A C 1
ATOM 942 O O . ILE A 1 114 ? -17.231 3.537 -7.404 1.00 94.75 114 ILE A O 1
ATOM 946 N N . PHE A 1 115 ? -15.994 2.478 -5.852 1.00 95.06 115 PHE A N 1
ATOM 947 C CA . PHE A 1 115 ? -16.320 1.123 -6.295 1.00 95.06 115 PHE A CA 1
ATOM 948 C C . PHE A 1 115 ? -17.728 0.699 -5.916 1.00 95.06 115 PHE A C 1
ATOM 950 O O . PHE A 1 115 ? -18.432 0.085 -6.721 1.00 95.06 115 PHE A O 1
ATOM 957 N N . ASP A 1 116 ? -18.168 1.068 -4.716 1.00 93.12 116 ASP A N 1
ATOM 958 C CA . ASP A 1 116 ? -19.498 0.727 -4.229 1.00 93.12 116 ASP A CA 1
ATOM 959 C C . ASP A 1 116 ? -20.588 1.313 -5.148 1.00 93.12 116 ASP A C 1
ATOM 961 O O . ASP A 1 116 ? -21.624 0.673 -5.339 1.00 93.12 116 ASP A O 1
ATOM 965 N N . GLY A 1 117 ? -20.316 2.462 -5.784 1.00 93.94 117 GLY A N 1
ATOM 966 C CA . GLY A 1 117 ? -21.203 3.163 -6.713 1.00 93.94 117 GLY A CA 1
ATOM 967 C C . GLY A 1 117 ? -21.050 2.840 -8.208 1.00 93.94 117 GLY A C 1
ATOM 968 O O . GLY A 1 117 ? -21.827 3.377 -8.994 1.00 93.94 117 GLY A O 1
ATOM 969 N N . LEU A 1 118 ? -20.112 1.980 -8.639 1.00 94.12 118 LEU A N 1
ATOM 970 C CA . LEU A 1 118 ? -19.829 1.764 -10.077 1.00 94.12 118 LEU A CA 1
ATOM 971 C C . LEU A 1 118 ? -21.005 1.207 -10.892 1.00 94.12 118 LEU A C 1
ATOM 973 O O . LEU A 1 118 ? -21.009 1.325 -12.116 1.00 94.12 118 LEU A O 1
ATOM 977 N N . GLY A 1 119 ? -21.978 0.553 -10.253 1.00 95.88 119 GLY A N 1
ATOM 978 C CA . GLY A 1 119 ? -23.077 -0.130 -10.947 1.00 95.88 119 GLY A CA 1
ATOM 979 C C . GLY A 1 119 ? -22.636 -1.312 -11.828 1.00 95.88 119 GLY A C 1
ATOM 980 O O . GLY A 1 119 ? -23.449 -1.844 -12.577 1.00 95.88 119 GLY 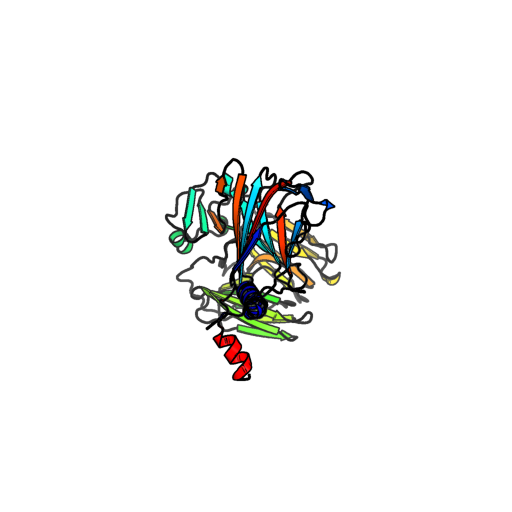A O 1
ATOM 981 N N . TRP A 1 120 ? -21.363 -1.712 -11.763 1.00 97.25 120 TRP A N 1
ATOM 982 C CA . TRP A 1 120 ? -20.815 -2.859 -12.492 1.00 97.25 120 TRP A CA 1
ATOM 983 C C . TRP A 1 120 ? -21.235 -4.171 -11.829 1.00 97.25 120 TRP A C 1
ATOM 985 O O . TRP A 1 120 ? -21.563 -4.200 -10.639 1.00 97.25 120 TRP A O 1
ATOM 995 N N . GLU A 1 121 ? -21.195 -5.265 -12.590 1.00 97.69 121 GLU A N 1
ATOM 996 C CA . GLU A 1 121 ? -21.407 -6.593 -12.019 1.00 97.69 121 GLU A CA 1
ATOM 997 C C . GLU A 1 121 ? -20.266 -6.934 -11.053 1.00 97.69 121 GLU A C 1
ATOM 999 O O . GLU A 1 121 ? -19.107 -6.586 -11.300 1.00 97.69 121 GLU A O 1
ATOM 1004 N N . LYS A 1 122 ? -20.608 -7.605 -9.948 1.00 97.56 122 LYS A N 1
ATOM 1005 C CA . LYS A 1 122 ? -19.670 -7.989 -8.891 1.00 97.56 122 LYS A CA 1
ATOM 1006 C C . LYS A 1 122 ? -19.641 -9.502 -8.722 1.00 97.56 122 LYS A C 1
ATOM 1008 O O . LYS A 1 122 ? -20.690 -10.138 -8.649 1.00 97.56 122 LYS A O 1
ATOM 1013 N N . ILE A 1 123 ? -18.441 -10.050 -8.580 1.00 97.75 123 ILE A N 1
ATOM 1014 C CA . ILE A 1 123 ? -18.193 -11.436 -8.178 1.00 97.75 123 ILE A CA 1
ATOM 1015 C C . ILE A 1 123 ? -17.393 -11.400 -6.877 1.00 97.75 123 ILE A C 1
ATOM 1017 O O . ILE A 1 123 ? -16.293 -10.851 -6.849 1.00 97.75 123 ILE A O 1
ATOM 1021 N N . GLU A 1 124 ? -17.934 -11.983 -5.808 1.00 97.00 124 GLU A N 1
ATOM 1022 C CA . GLU A 1 124 ? -17.308 -11.994 -4.481 1.00 97.00 124 GLU A CA 1
ATOM 1023 C C . GLU A 1 124 ? -16.899 -13.411 -4.078 1.00 97.00 124 GLU A C 1
ATOM 1025 O O . GLU A 1 124 ? -17.747 -14.282 -3.886 1.00 97.00 124 GLU A O 1
ATOM 1030 N N . GLU A 1 125 ? -15.597 -13.651 -3.919 1.00 96.19 125 GLU A N 1
ATOM 1031 C CA . GLU A 1 125 ? -15.061 -14.956 -3.521 1.00 96.19 125 GLU A CA 1
ATOM 1032 C C . GLU A 1 125 ? -13.828 -14.784 -2.626 1.00 96.19 125 GLU A C 1
ATOM 1034 O O . GLU A 1 125 ? -12.905 -14.036 -2.941 1.00 96.19 125 GLU A O 1
ATOM 1039 N N . ASN A 1 126 ? -13.779 -15.501 -1.497 1.00 92.56 126 ASN A N 1
ATOM 1040 C CA . ASN A 1 126 ? -12.620 -15.538 -0.589 1.00 92.56 126 ASN A CA 1
ATOM 1041 C C . ASN A 1 126 ? -12.117 -14.154 -0.112 1.00 92.56 126 ASN A C 1
ATOM 1043 O O . ASN A 1 126 ? -10.921 -13.960 0.110 1.00 92.56 126 ASN A O 1
ATOM 1047 N N . GLY A 1 127 ? -13.026 -13.188 0.057 1.00 91.88 127 GLY A N 1
ATOM 1048 C CA . GLY A 1 127 ? -12.693 -11.820 0.479 1.00 91.88 127 GLY A CA 1
ATOM 1049 C C . GLY A 1 127 ? -12.112 -10.935 -0.629 1.00 91.88 127 GLY A C 1
ATOM 1050 O O . GLY A 1 127 ? -11.619 -9.846 -0.337 1.00 91.88 127 GLY A O 1
ATOM 1051 N N . LEU A 1 128 ? -12.148 -11.396 -1.879 1.00 95.69 128 LEU A N 1
ATOM 1052 C CA . LEU A 1 128 ? -11.903 -10.591 -3.068 1.00 95.69 128 LEU A CA 1
ATOM 1053 C C . LEU A 1 128 ? -13.234 -10.246 -3.738 1.00 95.69 128 LEU A C 1
ATOM 1055 O O . LEU A 1 128 ? -14.175 -11.037 -3.707 1.00 95.69 128 LEU A O 1
ATOM 1059 N N . ILE A 1 129 ? -13.275 -9.077 -4.367 1.00 97.38 129 ILE A N 1
ATOM 1060 C CA . ILE A 1 129 ? -14.397 -8.581 -5.157 1.00 97.38 129 ILE A CA 1
ATOM 1061 C C . ILE A 1 129 ? -13.859 -8.243 -6.544 1.00 97.38 129 ILE A C 1
ATOM 1063 O O . ILE A 1 129 ? -13.025 -7.348 -6.684 1.00 97.38 129 ILE A O 1
ATOM 1067 N N . LEU A 1 130 ? -14.324 -8.951 -7.567 1.00 97.81 130 LEU A N 1
ATOM 1068 C CA . LEU A 1 130 ? -14.089 -8.596 -8.960 1.00 97.81 130 LEU A CA 1
ATOM 1069 C C . LEU A 1 130 ? -15.272 -7.769 -9.462 1.00 97.81 130 LEU A C 1
ATOM 1071 O O . LEU A 1 130 ? -16.388 -8.272 -9.564 1.00 97.81 130 LEU A O 1
ATOM 1075 N N . TYR A 1 131 ? -15.010 -6.511 -9.789 1.00 98.12 131 TYR A N 1
ATOM 1076 C CA . TYR A 1 131 ? -15.921 -5.642 -10.521 1.00 98.12 131 TYR A CA 1
ATOM 1077 C C . TYR A 1 131 ? -15.648 -5.783 -12.013 1.00 98.12 131 TYR A C 1
ATOM 1079 O O . TYR A 1 131 ? -14.512 -5.579 -12.445 1.00 98.12 131 TYR A O 1
ATOM 1087 N N . GLN A 1 132 ? -16.680 -6.072 -12.800 1.00 97.94 132 GLN A N 1
ATOM 1088 C CA . GLN A 1 132 ? -16.561 -6.203 -14.248 1.00 97.94 132 GLN A CA 1
ATOM 1089 C C . GLN A 1 132 ? -17.598 -5.347 -14.976 1.00 97.94 132 GLN A C 1
ATOM 1091 O O . GLN A 1 132 ? -18.807 -5.487 -14.785 1.00 97.94 132 GLN A O 1
ATOM 1096 N N . ARG A 1 133 ? -17.122 -4.434 -15.832 1.00 97.00 133 ARG A N 1
ATOM 1097 C CA . ARG A 1 133 ? -17.989 -3.603 -16.682 1.00 97.00 133 ARG A CA 1
ATOM 1098 C C . ARG A 1 133 ? -18.724 -4.454 -17.719 1.00 97.00 133 ARG A C 1
ATOM 1100 O O . ARG A 1 133 ? -19.855 -4.143 -18.085 1.00 97.00 133 ARG A O 1
ATOM 1107 N N . LYS A 1 134 ? -18.066 -5.512 -18.200 1.00 95.75 134 LYS A N 1
ATOM 1108 C CA . LYS A 1 134 ? -18.627 -6.538 -19.079 1.00 95.75 134 LYS A CA 1
ATOM 1109 C C . LYS A 1 134 ? -18.591 -7.875 -18.354 1.00 95.75 134 LYS A C 1
ATOM 1111 O O . LYS A 1 134 ? -17.554 -8.251 -17.822 1.00 95.75 134 LYS A O 1
ATOM 1116 N N . SER A 1 135 ? -19.710 -8.585 -18.373 1.00 96.25 135 SER A N 1
ATOM 1117 C CA . SER A 1 135 ? -19.896 -9.895 -17.747 1.00 96.25 135 SER A CA 1
ATOM 1118 C C . SER A 1 135 ? -19.153 -11.016 -18.487 1.00 96.25 135 SER A C 1
ATOM 1120 O O . SER A 1 135 ? -19.779 -11.884 -19.093 1.00 96.25 135 SER A O 1
ATOM 1122 N N . GLU A 1 136 ? -17.820 -10.970 -18.512 1.00 97.31 136 GLU A N 1
ATOM 1123 C CA . GLU A 1 136 ? -16.983 -11.945 -19.228 1.00 97.31 136 GLU A CA 1
ATOM 1124 C C . GLU A 1 136 ? -16.573 -13.127 -18.339 1.00 97.31 136 GLU A C 1
ATOM 1126 O O . GLU A 1 136 ? -16.519 -14.262 -18.818 1.00 97.31 136 GLU A O 1
ATOM 1131 N N . TYR A 1 137 ? -16.354 -12.893 -17.043 1.00 97.81 137 TYR A N 1
ATOM 1132 C CA . TYR A 1 137 ? -15.890 -13.913 -16.105 1.00 97.81 137 TYR A CA 1
ATOM 1133 C C . TYR A 1 137 ? -17.028 -14.460 -15.249 1.00 97.81 137 TYR A C 1
ATOM 1135 O O . TYR A 1 137 ? -17.975 -13.749 -14.911 1.00 97.81 137 TYR A O 1
ATOM 1143 N N . LYS A 1 138 ? -16.921 -15.741 -14.875 1.00 97.38 138 LYS A N 1
ATOM 1144 C CA . LYS A 1 138 ? -17.911 -16.427 -14.019 1.00 97.38 138 LYS A CA 1
ATOM 1145 C C . LYS A 1 138 ? -17.518 -16.497 -12.546 1.00 97.38 138 LYS A C 1
ATOM 1147 O O . LYS A 1 138 ? -18.384 -16.666 -11.697 1.00 97.38 138 LYS A O 1
ATOM 1152 N N . ASN A 1 139 ? -16.220 -16.466 -12.263 1.00 97.25 139 ASN A N 1
ATOM 1153 C CA . ASN A 1 139 ? -15.638 -16.530 -10.924 1.00 97.25 139 ASN A CA 1
ATOM 1154 C C . ASN A 1 139 ? -14.247 -15.877 -10.934 1.00 97.25 139 ASN A C 1
ATOM 1156 O O . ASN A 1 139 ? -13.692 -15.607 -12.003 1.00 97.25 139 ASN A O 1
ATOM 1160 N N . ILE A 1 140 ? -13.665 -15.639 -9.756 1.00 95.81 140 ILE A N 1
ATOM 1161 C CA . ILE A 1 140 ? -12.365 -14.959 -9.654 1.00 95.81 140 ILE A CA 1
ATOM 1162 C C . ILE A 1 140 ? -11.241 -15.848 -10.195 1.00 95.81 140 ILE A C 1
ATOM 1164 O O . ILE A 1 140 ? -10.295 -15.350 -10.795 1.00 95.81 140 ILE A O 1
ATOM 1168 N N . ASN A 1 141 ? -11.337 -17.171 -10.047 1.00 93.31 141 ASN A N 1
ATOM 1169 C CA . ASN A 1 141 ? -10.316 -18.075 -10.576 1.00 93.31 141 ASN A CA 1
ATOM 1170 C C . ASN A 1 141 ? -10.224 -18.026 -12.113 1.00 93.31 141 ASN A C 1
ATOM 1172 O O . ASN A 1 141 ? -9.121 -18.019 -12.650 1.00 93.31 141 ASN A O 1
ATOM 1176 N N . ASP A 1 142 ? -11.356 -17.954 -12.814 1.00 94.94 142 ASP A N 1
ATOM 1177 C CA . ASP A 1 142 ? -11.415 -17.789 -14.272 1.00 94.94 142 ASP A CA 1
ATOM 1178 C C . ASP A 1 142 ? -10.710 -16.497 -14.715 1.00 94.94 142 ASP A C 1
ATOM 1180 O O . ASP A 1 142 ? -9.853 -16.523 -15.598 1.00 94.94 142 ASP A O 1
ATOM 1184 N N . PHE A 1 143 ? -10.964 -15.396 -14.000 1.00 94.81 143 PHE A N 1
ATOM 1185 C CA . PHE A 1 143 ? -10.253 -14.129 -14.184 1.00 94.81 143 PHE A CA 1
ATOM 1186 C C . PHE A 1 143 ? -8.741 -14.254 -13.953 1.00 94.81 143 PHE A C 1
ATOM 1188 O O . PHE A 1 143 ? -7.950 -13.710 -14.714 1.00 94.81 143 PHE A O 1
ATOM 1195 N N . MET A 1 144 ? -8.307 -14.991 -12.929 1.00 91.12 144 MET A N 1
ATOM 1196 C CA . MET A 1 144 ? -6.878 -15.142 -12.628 1.00 91.12 144 MET A CA 1
ATOM 1197 C C . MET A 1 144 ? -6.131 -16.022 -13.638 1.00 91.12 144 MET A C 1
ATOM 1199 O O . MET A 1 144 ? -4.929 -15.824 -13.829 1.00 91.12 144 MET A O 1
ATOM 1203 N N . VAL A 1 145 ? -6.818 -16.993 -14.250 1.00 90.12 145 VAL A N 1
ATOM 1204 C CA . VAL A 1 145 ? -6.257 -17.907 -15.262 1.00 90.12 145 VAL A CA 1
ATOM 1205 C C . VAL A 1 145 ? -6.252 -17.271 -16.652 1.00 90.12 145 VAL A C 1
ATOM 1207 O O . VAL A 1 145 ? -5.304 -17.473 -17.406 1.00 90.12 145 VAL A O 1
ATOM 1210 N N . ASN A 1 146 ? -7.281 -16.489 -16.982 1.00 91.50 146 ASN A N 1
ATOM 1211 C CA . ASN A 1 146 ? -7.425 -15.810 -18.269 1.00 91.50 146 ASN A CA 1
ATOM 1212 C C . ASN A 1 146 ? -7.531 -14.292 -18.066 1.00 91.50 146 ASN A C 1
ATOM 1214 O O . ASN A 1 146 ? -8.565 -13.701 -18.390 1.00 91.50 146 ASN A O 1
ATOM 1218 N N . PRO A 1 147 ? -6.498 -13.652 -17.496 1.00 91.81 147 PRO A N 1
ATOM 1219 C CA . PRO A 1 147 ? -6.576 -12.253 -17.110 1.00 91.81 147 PRO A CA 1
ATOM 1220 C C . PRO A 1 147 ? -6.769 -11.338 -18.328 1.00 91.81 147 PRO A C 1
ATOM 1222 O O . PRO A 1 147 ? -6.229 -11.636 -19.401 1.00 91.81 147 PRO A O 1
ATOM 1225 N N . PRO A 1 148 ? -7.492 -10.213 -18.180 1.00 92.81 148 PRO A N 1
ATOM 1226 C CA . PRO A 1 148 ? -7.580 -9.206 -19.228 1.00 92.81 148 PRO A CA 1
ATOM 1227 C C . PRO A 1 148 ? -6.213 -8.556 -19.457 1.00 92.81 148 PRO A C 1
ATOM 1229 O O . PRO A 1 148 ? -5.232 -8.825 -18.752 1.00 92.81 148 P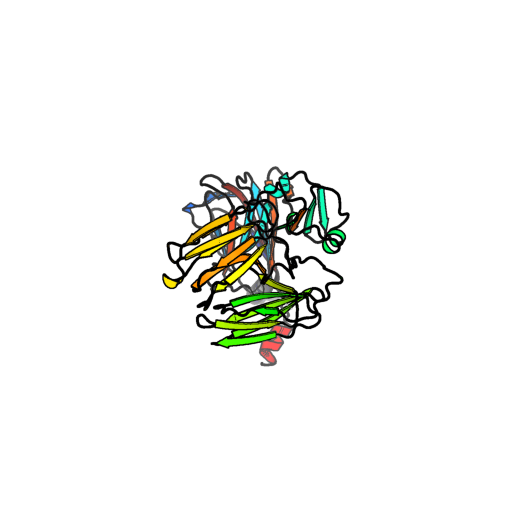RO A O 1
ATOM 1232 N N . SER A 1 149 ? -6.138 -7.643 -20.426 1.00 91.25 149 SER A N 1
ATOM 1233 C CA . SER A 1 149 ? -4.920 -6.854 -20.588 1.00 91.25 149 SER A CA 1
ATOM 1234 C C . SER A 1 149 ? -4.665 -5.981 -19.348 1.00 91.25 149 SER A C 1
ATOM 1236 O O . SER A 1 149 ? -5.588 -5.582 -18.625 1.00 91.25 149 SER A O 1
ATOM 1238 N N . PHE A 1 150 ? -3.389 -5.683 -19.089 1.00 90.38 150 PHE A N 1
ATOM 1239 C CA . PHE A 1 150 ? -2.979 -4.839 -17.963 1.00 90.38 150 PHE A CA 1
ATOM 1240 C C . PHE A 1 150 ? -3.648 -3.464 -18.021 1.00 90.38 150 PHE A C 1
ATOM 1242 O O . PHE A 1 150 ? -4.066 -2.922 -17.004 1.00 90.38 150 PHE A O 1
ATOM 1249 N N . GLU A 1 151 ? -3.809 -2.924 -19.226 1.00 90.94 151 GLU A N 1
ATOM 1250 C CA . GLU A 1 151 ? -4.398 -1.612 -19.447 1.00 90.94 151 GLU A CA 1
ATOM 1251 C C . GLU A 1 151 ? -5.881 -1.557 -19.068 1.00 90.94 151 GLU A C 1
ATOM 1253 O O . GLU A 1 151 ? -6.377 -0.483 -18.746 1.00 90.94 151 GLU A O 1
ATOM 1258 N N . GLU A 1 152 ? -6.585 -2.687 -19.046 1.00 94.25 152 GLU A N 1
ATOM 1259 C CA . GLU A 1 152 ? -8.014 -2.762 -18.726 1.00 94.25 152 GLU A CA 1
ATOM 1260 C C . GLU A 1 152 ? -8.294 -3.092 -17.254 1.00 94.25 152 GLU A C 1
ATOM 1262 O O . GLU A 1 152 ? -9.458 -3.077 -16.839 1.00 94.25 152 GLU A O 1
ATOM 1267 N N . THR A 1 153 ? -7.250 -3.379 -16.468 1.00 94.81 153 THR A N 1
ATOM 1268 C CA . THR A 1 153 ? -7.381 -3.975 -15.136 1.00 94.81 153 THR A CA 1
ATOM 1269 C C . THR A 1 153 ? -6.715 -3.139 -14.050 1.00 94.81 153 THR A C 1
ATOM 1271 O O . THR A 1 153 ? -5.535 -2.806 -14.141 1.00 94.81 153 THR A O 1
ATOM 1274 N N . LEU A 1 154 ? -7.446 -2.882 -12.967 1.00 95.19 154 LEU A N 1
ATOM 1275 C CA . LEU A 1 154 ? -6.907 -2.298 -11.739 1.00 95.19 154 LEU A CA 1
ATOM 1276 C C . LEU A 1 154 ? -7.028 -3.261 -10.562 1.00 95.19 154 LEU A C 1
ATOM 1278 O O . LEU A 1 154 ? -7.929 -4.096 -10.507 1.00 95.19 154 LEU A O 1
ATOM 1282 N N . VAL A 1 155 ? -6.156 -3.090 -9.575 1.00 95.31 155 VAL A N 1
ATOM 1283 C CA . VAL A 1 155 ? -6.279 -3.717 -8.260 1.00 95.31 155 VAL A CA 1
ATOM 1284 C C . VAL A 1 155 ? -6.398 -2.686 -7.158 1.00 95.31 155 VAL A C 1
ATOM 1286 O O . VAL A 1 155 ? -5.785 -1.623 -7.196 1.00 95.31 155 VAL A O 1
ATOM 1289 N N . TYR A 1 156 ? -7.144 -3.029 -6.116 1.00 96.00 156 TYR A N 1
ATOM 1290 C CA . TYR A 1 156 ? -7.233 -2.211 -4.915 1.00 96.00 156 TYR A CA 1
ATOM 1291 C C . TYR A 1 156 ? -7.092 -3.066 -3.667 1.00 96.00 156 TYR A C 1
ATOM 1293 O O . TYR A 1 156 ? -7.922 -3.934 -3.398 1.00 96.00 156 TYR A O 1
ATOM 1301 N N . ARG A 1 157 ? -6.015 -2.832 -2.907 1.00 93.00 157 ARG A N 1
ATOM 1302 C CA . ARG A 1 157 ? -5.665 -3.576 -1.680 1.00 93.00 157 ARG A CA 1
ATOM 1303 C C . ARG A 1 157 ? -5.553 -5.104 -1.861 1.00 93.00 157 ARG A C 1
ATOM 1305 O O . ARG A 1 157 ? -5.400 -5.829 -0.880 1.00 93.00 157 ARG A O 1
ATOM 1312 N N . ALA A 1 158 ? -5.591 -5.601 -3.096 1.00 92.19 158 ALA A N 1
ATOM 1313 C CA . ALA A 1 158 ? -5.431 -7.004 -3.435 1.00 92.19 158 ALA A CA 1
ATOM 1314 C C . ALA A 1 158 ? -3.967 -7.287 -3.795 1.00 92.19 158 ALA A C 1
ATOM 1316 O O . ALA A 1 158 ? -3.408 -6.645 -4.681 1.00 92.19 158 ALA A O 1
ATOM 1317 N N . ASP A 1 159 ? -3.361 -8.256 -3.110 1.00 86.94 159 ASP A N 1
ATOM 1318 C CA . ASP A 1 159 ? -2.032 -8.775 -3.444 1.00 86.94 159 ASP A CA 1
ATOM 1319 C C . ASP A 1 159 ? -2.204 -10.042 -4.285 1.00 86.94 159 ASP A C 1
ATOM 1321 O O . ASP A 1 159 ? -2.323 -11.153 -3.768 1.00 86.94 159 ASP A O 1
ATOM 1325 N N . VAL A 1 160 ? -2.375 -9.835 -5.588 1.00 85.81 160 VAL A N 1
ATOM 1326 C CA . VAL A 1 160 ? -2.727 -10.871 -6.561 1.00 85.81 160 VAL A CA 1
ATOM 1327 C C . VAL A 1 160 ? -1.913 -10.673 -7.832 1.00 85.81 160 VAL A C 1
ATOM 1329 O O . VAL A 1 160 ? -1.794 -9.563 -8.352 1.00 85.81 160 VAL A O 1
ATOM 1332 N N . ALA A 1 161 ? -1.360 -11.773 -8.333 1.00 84.88 161 ALA A N 1
ATOM 1333 C CA . ALA A 1 161 ? -0.590 -11.820 -9.567 1.00 84.88 161 ALA A CA 1
ATOM 1334 C C . ALA A 1 161 ? -1.317 -12.709 -10.586 1.00 84.88 161 ALA A C 1
ATOM 1336 O O . ALA A 1 161 ? -1.764 -13.795 -10.202 1.00 84.88 161 ALA A O 1
ATOM 1337 N N . PRO A 1 162 ? -1.445 -12.293 -11.858 1.00 83.62 162 PRO A N 1
ATOM 1338 C CA . PRO A 1 162 ? -2.041 -13.137 -12.887 1.00 83.62 162 PRO A CA 1
ATOM 1339 C C . PRO A 1 162 ? -1.260 -14.446 -13.054 1.00 83.62 162 PRO A C 1
ATOM 1341 O O . PRO A 1 162 ? -0.024 -14.461 -13.028 1.00 83.62 162 PRO A O 1
ATOM 1344 N N . LEU A 1 163 ? -1.977 -15.553 -13.258 1.00 78.69 163 LEU A N 1
ATOM 1345 C CA . LEU A 1 163 ? -1.363 -16.838 -13.572 1.00 78.69 163 LEU A CA 1
ATOM 1346 C C . LEU A 1 163 ? -1.105 -16.899 -15.072 1.00 78.69 163 LEU A C 1
ATOM 1348 O O . LEU A 1 163 ? -1.998 -17.190 -15.859 1.00 78.69 163 LEU A O 1
ATOM 1352 N N . ILE A 1 164 ? 0.134 -16.638 -15.473 1.00 79.06 164 ILE A N 1
ATOM 1353 C CA . ILE A 1 164 ? 0.519 -16.779 -16.873 1.00 79.06 164 ILE A CA 1
ATOM 1354 C C . ILE A 1 164 ? 1.075 -18.191 -17.073 1.00 79.06 164 ILE A C 1
ATOM 1356 O O . ILE A 1 164 ? 2.205 -18.487 -16.672 1.00 79.06 164 ILE A O 1
ATOM 1360 N N . ASP A 1 165 ? 0.270 -19.076 -17.661 1.00 74.19 165 ASP A N 1
ATOM 1361 C CA . ASP A 1 165 ? 0.726 -20.408 -18.061 1.00 74.19 165 ASP A CA 1
ATOM 1362 C C . ASP A 1 165 ? 1.513 -20.348 -19.383 1.00 74.19 165 ASP A C 1
ATOM 1364 O O . ASP A 1 165 ? 1.298 -19.485 -20.234 1.00 74.19 165 ASP A O 1
ATOM 1368 N N . GLY A 1 166 ? 2.467 -21.260 -19.560 1.00 75.88 166 GLY A N 1
ATOM 1369 C CA . GLY A 1 166 ? 3.213 -21.408 -20.814 1.00 75.88 166 GLY A CA 1
ATOM 1370 C C . GLY A 1 166 ? 4.319 -20.375 -21.089 1.00 75.88 166 GLY A C 1
ATOM 1371 O O . GLY A 1 166 ? 4.980 -20.479 -22.128 1.00 75.88 166 GLY A O 1
ATOM 1372 N N . LEU A 1 167 ? 4.594 -19.428 -20.182 1.00 80.69 167 LEU A N 1
ATOM 1373 C CA . LEU A 1 167 ? 5.744 -18.519 -20.299 1.00 80.69 167 LEU A CA 1
ATOM 1374 C C . LEU A 1 167 ? 7.063 -19.303 -20.215 1.00 80.69 167 LEU A C 1
ATOM 1376 O O . LEU A 1 167 ? 7.524 -19.711 -19.149 1.00 80.69 167 LEU A O 1
ATOM 1380 N N . ARG A 1 168 ? 7.716 -19.509 -21.362 1.00 80.12 168 ARG A N 1
ATOM 1381 C CA . ARG A 1 168 ? 9.055 -20.111 -21.417 1.00 80.12 168 ARG A CA 1
ATOM 1382 C C . ARG A 1 168 ? 10.110 -19.050 -21.139 1.00 80.12 168 ARG A C 1
ATOM 1384 O O . ARG A 1 168 ? 10.538 -18.338 -22.042 1.00 80.12 168 ARG A O 1
ATOM 1391 N N . ALA A 1 169 ? 10.568 -18.982 -19.899 1.00 80.69 169 ALA A N 1
ATOM 1392 C CA . ALA A 1 169 ? 11.547 -18.000 -19.449 1.00 80.69 169 ALA A CA 1
ATOM 1393 C C . ALA A 1 169 ? 13.018 -18.385 -19.707 1.00 80.69 169 ALA A C 1
ATOM 1395 O O . ALA A 1 169 ? 13.885 -18.121 -18.882 1.00 80.69 169 ALA A O 1
ATOM 1396 N N . LYS A 1 170 ? 13.333 -19.018 -20.845 1.00 88.62 170 LYS A N 1
ATOM 1397 C CA . LYS A 1 170 ? 14.723 -19.392 -21.157 1.00 88.62 170 LYS A CA 1
ATOM 1398 C C . LYS A 1 170 ? 15.493 -18.208 -21.737 1.00 88.62 170 LYS A C 1
ATOM 1400 O O . LYS A 1 170 ? 15.165 -17.745 -22.824 1.00 88.62 170 LYS A O 1
ATOM 1405 N N . GLY A 1 171 ? 16.546 -17.782 -21.050 1.00 93.75 171 GLY A N 1
ATOM 1406 C CA . GLY A 1 171 ? 17.494 -16.757 -21.488 1.00 93.75 171 GLY A CA 1
ATOM 1407 C C . GLY A 1 171 ? 18.027 -15.976 -20.293 1.00 93.75 171 GLY A C 1
ATOM 1408 O O . GLY A 1 171 ? 17.711 -16.323 -19.163 1.00 93.75 171 GLY A O 1
ATOM 1409 N N . ASN A 1 172 ? 18.816 -14.934 -20.543 1.00 95.62 172 ASN A N 1
ATOM 1410 C CA . ASN A 1 172 ? 19.402 -14.111 -19.488 1.00 95.62 172 ASN A CA 1
ATOM 1411 C C . ASN A 1 172 ? 18.987 -12.654 -19.676 1.00 95.62 172 ASN A C 1
ATOM 1413 O O . ASN A 1 172 ? 19.008 -12.145 -20.800 1.00 95.62 172 ASN A O 1
ATOM 1417 N N . SER A 1 173 ? 18.671 -11.986 -18.573 1.00 96.56 173 SER A N 1
ATOM 1418 C CA . SER A 1 173 ? 18.509 -10.538 -18.519 1.00 96.56 173 SER A CA 1
ATOM 1419 C C . SER A 1 173 ? 19.574 -9.941 -17.618 1.00 96.56 173 SER A C 1
ATOM 1421 O O . SER A 1 173 ? 19.943 -10.526 -16.600 1.00 96.56 173 SER A O 1
ATOM 1423 N N . VAL A 1 174 ? 20.058 -8.766 -18.005 1.00 97.44 174 VAL A N 1
ATOM 1424 C CA . VAL A 1 174 ? 21.096 -8.035 -17.282 1.00 97.44 174 VAL A CA 1
ATOM 1425 C C . VAL A 1 174 ? 20.588 -6.626 -17.023 1.00 97.44 174 VAL A C 1
ATOM 1427 O O . VAL A 1 174 ? 20.233 -5.918 -17.963 1.00 97.44 174 VAL A O 1
ATOM 1430 N N . ILE A 1 175 ? 20.556 -6.232 -15.755 1.00 97.50 175 ILE A N 1
ATOM 1431 C CA . ILE A 1 175 ? 20.477 -4.832 -15.342 1.00 97.50 175 ILE A CA 1
ATOM 1432 C C . ILE A 1 175 ? 21.923 -4.333 -15.323 1.00 97.50 175 ILE A C 1
ATOM 1434 O O . ILE A 1 175 ? 22.691 -4.747 -14.456 1.00 97.50 175 ILE A O 1
ATOM 1438 N N . ASP A 1 176 ? 22.313 -3.520 -16.308 1.00 97.00 176 ASP A N 1
ATOM 1439 C CA . ASP A 1 176 ? 23.691 -3.048 -16.532 1.00 97.00 176 ASP A CA 1
ATOM 1440 C C . ASP A 1 176 ? 23.905 -1.577 -16.129 1.00 97.00 176 ASP A C 1
ATOM 1442 O O . ASP A 1 176 ? 24.825 -0.917 -16.617 1.00 97.00 176 ASP A O 1
ATOM 1446 N N . PHE A 1 177 ? 23.058 -1.059 -15.238 1.00 97.06 177 PHE A N 1
ATOM 1447 C CA . PHE A 1 177 ? 23.173 0.284 -14.682 1.00 97.06 177 PHE A CA 1
ATOM 1448 C C . PHE A 1 177 ? 23.136 0.259 -13.150 1.00 97.06 177 PHE A C 1
ATOM 1450 O O . PHE A 1 177 ? 22.437 -0.570 -12.561 1.00 97.06 177 PHE A O 1
ATOM 1457 N N . PRO A 1 178 ? 23.853 1.185 -12.492 1.00 97.94 178 PRO A N 1
ATOM 1458 C CA . PRO A 1 178 ? 24.000 1.150 -11.050 1.00 97.94 178 PRO A CA 1
ATOM 1459 C C . PRO A 1 178 ? 22.735 1.630 -10.320 1.00 97.94 178 PRO A C 1
ATOM 1461 O O . PRO A 1 178 ? 22.239 2.732 -10.570 1.00 97.94 178 PRO A O 1
ATOM 1464 N N . ILE A 1 179 ? 22.244 0.827 -9.372 1.00 98.12 179 ILE A N 1
ATOM 1465 C CA . ILE A 1 179 ? 21.071 1.121 -8.530 1.00 98.12 179 ILE A CA 1
ATOM 1466 C C . ILE A 1 179 ? 21.503 1.277 -7.065 1.00 98.12 179 ILE A C 1
ATOM 1468 O O . ILE A 1 179 ? 22.236 0.442 -6.544 1.00 98.12 179 ILE A O 1
ATOM 1472 N N . LYS A 1 180 ? 21.051 2.330 -6.378 1.00 97.56 180 LYS A N 1
ATOM 1473 C CA . LYS A 1 180 ? 21.359 2.601 -4.963 1.00 97.56 180 LYS A CA 1
ATOM 1474 C C . LYS A 1 180 ? 20.358 1.959 -4.006 1.00 97.56 180 LYS A C 1
ATOM 1476 O O . LYS A 1 180 ? 19.171 1.868 -4.312 1.00 97.56 180 LYS A O 1
ATOM 1481 N N . LYS A 1 181 ? 20.825 1.675 -2.785 1.00 96.12 181 LYS A N 1
ATOM 1482 C CA . LYS A 1 181 ? 20.042 1.284 -1.596 1.00 96.12 181 LYS A CA 1
ATOM 1483 C C . LYS A 1 181 ? 19.284 -0.036 -1.759 1.00 96.12 181 LYS A C 1
ATOM 1485 O O . LYS A 1 181 ? 19.662 -1.022 -1.141 1.00 96.12 181 LYS A O 1
ATOM 1490 N N . SER A 1 182 ? 18.224 -0.084 -2.559 1.00 97.31 182 SER A N 1
ATOM 1491 C CA . SER A 1 182 ? 17.406 -1.285 -2.729 1.00 97.31 182 SER A CA 1
ATOM 1492 C C . SER A 1 182 ? 16.732 -1.357 -4.094 1.00 97.31 182 SER A C 1
ATOM 1494 O O . SER A 1 182 ? 16.475 -0.342 -4.740 1.00 97.31 182 SER A O 1
ATOM 1496 N N . VAL A 1 183 ? 16.423 -2.580 -4.524 1.00 97.94 183 VAL A N 1
ATOM 1497 C CA . VAL A 1 183 ? 15.624 -2.847 -5.721 1.00 97.94 183 VAL A CA 1
ATOM 1498 C C . VAL A 1 183 ? 14.771 -4.092 -5.513 1.00 97.94 183 VAL A C 1
ATOM 1500 O O . VAL A 1 183 ? 15.228 -5.091 -4.955 1.00 97.94 183 VAL A O 1
ATOM 1503 N N . LYS A 1 184 ? 13.516 -4.030 -5.965 1.00 97.94 184 LYS A N 1
ATOM 1504 C CA . LYS A 1 184 ? 12.612 -5.180 -6.005 1.00 97.94 184 LYS A CA 1
ATOM 1505 C C . LYS A 1 184 ? 12.450 -5.619 -7.444 1.00 97.94 184 LYS A C 1
ATOM 1507 O O . LYS A 1 184 ? 11.944 -4.864 -8.269 1.00 97.94 184 LYS A O 1
ATOM 1512 N N . ILE A 1 185 ? 12.866 -6.836 -7.737 1.00 97.38 185 ILE A N 1
ATOM 1513 C CA . ILE A 1 185 ? 12.752 -7.430 -9.060 1.00 97.38 185 ILE A CA 1
ATOM 1514 C C . ILE A 1 185 ? 11.733 -8.548 -8.969 1.00 97.38 185 ILE A C 1
ATOM 1516 O O . ILE A 1 185 ? 11.707 -9.307 -8.007 1.00 97.38 185 ILE A O 1
ATOM 1520 N N . ILE A 1 186 ? 10.897 -8.676 -9.978 1.00 95.81 186 ILE A N 1
ATOM 1521 C CA . ILE A 1 186 ? 10.067 -9.852 -10.161 1.00 95.81 186 ILE A CA 1
ATOM 1522 C C . ILE A 1 186 ? 10.433 -10.495 -11.482 1.00 95.81 186 ILE A C 1
ATOM 1524 O O . ILE A 1 186 ? 10.767 -9.817 -12.456 1.00 95.81 186 ILE A O 1
ATOM 1528 N N . THR A 1 187 ? 10.445 -11.819 -11.489 1.00 95.12 187 THR A N 1
ATOM 1529 C CA . THR A 1 187 ? 10.848 -12.598 -12.647 1.00 95.12 187 THR A CA 1
ATOM 1530 C C . THR A 1 187 ? 10.037 -13.872 -12.752 1.00 95.12 187 THR A C 1
ATOM 1532 O O . THR A 1 187 ? 9.636 -14.457 -11.743 1.00 95.12 187 THR A O 1
ATOM 1535 N N . TYR A 1 188 ? 9.808 -14.301 -13.988 1.00 92.62 188 TYR A N 1
ATOM 1536 C CA . TYR A 1 188 ? 9.267 -15.619 -14.270 1.00 92.62 188 TYR A CA 1
ATOM 1537 C C . TYR A 1 188 ? 10.432 -16.578 -14.537 1.00 92.62 188 TYR A C 1
ATOM 1539 O O . TYR A 1 188 ? 11.213 -16.329 -15.446 1.00 92.62 188 TYR A O 1
ATOM 1547 N N . SER A 1 189 ? 10.608 -17.635 -13.749 1.00 92.06 189 SER A N 1
ATOM 1548 C CA . SER A 1 189 ? 11.634 -18.674 -13.921 1.00 92.06 189 SER A CA 1
ATOM 1549 C C . SER A 1 189 ? 11.265 -19.908 -13.098 1.00 92.06 189 SER A C 1
ATOM 1551 O O . SER A 1 189 ? 10.680 -19.778 -12.029 1.00 92.06 189 SER A O 1
ATOM 1553 N N . GLU A 1 190 ? 11.620 -21.108 -13.559 1.00 91.88 190 GLU A N 1
ATOM 1554 C CA . GLU A 1 190 ? 11.454 -22.340 -12.767 1.00 91.88 190 GLU A CA 1
ATOM 1555 C C . GLU A 1 190 ? 12.405 -22.362 -11.561 1.00 91.88 190 GLU A C 1
ATOM 1557 O O . GLU A 1 190 ? 12.048 -22.822 -10.478 1.00 91.88 190 GLU A O 1
ATOM 1562 N N . SER A 1 191 ? 13.614 -21.824 -11.738 1.00 93.31 191 SER A N 1
ATOM 1563 C CA . SER A 1 191 ? 14.617 -21.686 -10.686 1.00 93.31 191 SER A CA 1
ATOM 1564 C C . SER A 1 191 ? 15.543 -20.515 -11.024 1.00 93.31 191 SER A C 1
ATOM 1566 O O . SER A 1 191 ? 16.546 -20.713 -11.716 1.00 93.31 191 SER A O 1
ATOM 1568 N N . PRO A 1 192 ? 15.226 -19.289 -10.561 1.00 94.94 192 PRO A N 1
ATOM 1569 C CA . PRO A 1 192 ? 16.043 -18.136 -10.889 1.00 94.94 192 PRO A CA 1
ATOM 1570 C C . PRO A 1 192 ? 17.404 -18.245 -10.199 1.00 94.94 192 PRO A C 1
ATOM 1572 O O . PRO A 1 192 ? 17.471 -18.369 -8.968 1.00 94.94 192 PRO A O 1
ATOM 1575 N N . GLU A 1 193 ? 18.453 -18.198 -11.011 1.00 97.00 193 GLU A N 1
ATOM 1576 C CA . GLU A 1 193 ? 19.842 -17.963 -10.632 1.00 97.00 193 GLU A CA 1
ATOM 1577 C C . GLU A 1 193 ? 20.116 -16.472 -10.785 1.00 97.00 193 GLU A C 1
ATOM 1579 O O . GLU A 1 193 ? 19.750 -15.865 -11.795 1.00 97.00 193 GLU A O 1
ATOM 1584 N N . ILE A 1 194 ? 20.707 -15.884 -9.748 1.00 97.69 194 ILE A N 1
ATOM 1585 C CA . ILE A 1 194 ? 20.876 -14.441 -9.622 1.00 97.69 194 ILE A CA 1
ATOM 1586 C C . ILE A 1 194 ? 22.341 -14.187 -9.297 1.00 97.69 194 ILE A C 1
ATOM 1588 O O . ILE A 1 194 ? 22.854 -14.711 -8.307 1.00 97.69 194 ILE A O 1
ATOM 1592 N N . ILE A 1 195 ? 23.003 -13.386 -10.125 1.00 98.12 195 ILE A N 1
ATOM 1593 C CA . ILE A 1 195 ? 24.372 -12.928 -9.893 1.00 98.12 195 ILE A CA 1
ATOM 1594 C C . ILE A 1 195 ? 24.305 -11.426 -9.652 1.00 98.12 195 ILE A C 1
ATOM 1596 O O . ILE A 1 195 ? 23.760 -10.688 -10.472 1.00 98.12 195 ILE A O 1
ATOM 1600 N N . VAL A 1 196 ? 24.840 -10.978 -8.519 1.00 98.25 196 VAL A N 1
ATOM 1601 C CA . VAL A 1 196 ? 24.817 -9.571 -8.108 1.00 98.25 196 VAL A CA 1
ATOM 1602 C C . VAL A 1 196 ? 26.249 -9.079 -7.950 1.00 98.25 196 VAL A C 1
ATOM 1604 O O . VAL A 1 196 ? 26.990 -9.582 -7.107 1.00 98.25 196 VAL A O 1
ATOM 1607 N N . ASP A 1 197 ? 26.616 -8.077 -8.743 1.00 98.38 197 ASP A N 1
ATOM 1608 C CA . ASP A 1 197 ? 27.806 -7.259 -8.530 1.00 98.38 197 ASP A CA 1
ATOM 1609 C C . ASP A 1 197 ? 27.389 -5.984 -7.791 1.00 98.38 197 ASP A C 1
ATOM 1611 O O . ASP A 1 197 ? 26.620 -5.166 -8.312 1.00 98.38 197 ASP A O 1
ATOM 1615 N N . ALA A 1 198 ? 27.862 -5.837 -6.556 1.00 98.06 198 ALA A N 1
ATOM 1616 C CA . ALA A 1 198 ? 27.510 -4.728 -5.687 1.00 98.06 198 ALA A CA 1
ATOM 1617 C C . ALA A 1 198 ? 28.702 -4.239 -4.865 1.00 98.06 198 ALA A C 1
ATOM 1619 O O . ALA A 1 198 ? 29.571 -5.009 -4.458 1.00 98.06 198 ALA A O 1
ATOM 1620 N N . VAL A 1 199 ? 28.687 -2.943 -4.565 1.00 97.88 199 VAL A N 1
ATOM 1621 C CA . VAL A 1 199 ? 29.569 -2.303 -3.590 1.00 97.88 199 VAL A CA 1
ATOM 1622 C C . VAL A 1 199 ? 28.763 -2.051 -2.321 1.00 97.88 199 VAL A C 1
ATOM 1624 O O . VAL A 1 199 ? 27.728 -1.393 -2.381 1.00 97.88 199 VAL A O 1
ATOM 1627 N N . GLY A 1 200 ? 29.248 -2.547 -1.180 1.00 97.06 200 GLY A N 1
ATOM 1628 C CA . GLY A 1 200 ? 28.598 -2.412 0.128 1.00 97.06 200 GLY A CA 1
ATOM 1629 C C . GLY A 1 200 ? 27.895 -3.685 0.609 1.00 97.06 200 GLY A C 1
ATOM 1630 O O . GLY A 1 200 ? 27.802 -4.683 -0.104 1.00 97.06 200 GLY A O 1
ATOM 1631 N N . GLU A 1 201 ? 27.428 -3.657 1.857 1.00 97.19 201 GLU A N 1
ATOM 1632 C CA . GLU A 1 201 ? 26.684 -4.767 2.457 1.00 97.19 201 GLU A CA 1
ATOM 1633 C C . GLU A 1 201 ? 25.230 -4.784 1.983 1.00 97.19 201 GLU A C 1
ATOM 1635 O O . GLU A 1 201 ? 24.536 -3.764 2.031 1.00 97.19 201 GLU A O 1
ATOM 1640 N N . TYR A 1 202 ? 24.749 -5.966 1.596 1.00 98.00 202 TYR A N 1
ATOM 1641 C CA . TYR A 1 202 ? 23.367 -6.169 1.186 1.00 98.00 202 TYR A CA 1
ATOM 1642 C C . TYR A 1 202 ? 22.814 -7.512 1.659 1.00 98.00 202 TYR A C 1
ATOM 1644 O O . TYR A 1 202 ? 23.545 -8.444 1.997 1.00 98.00 202 TYR A O 1
ATOM 1652 N N . LYS A 1 203 ? 21.487 -7.596 1.661 1.00 97.88 203 LYS A N 1
ATOM 1653 C CA . LYS A 1 203 ? 20.704 -8.815 1.834 1.00 97.88 203 LYS A CA 1
ATOM 1654 C C . LYS A 1 203 ? 19.921 -9.088 0.559 1.00 97.88 203 LYS A C 1
ATOM 1656 O O . LYS A 1 203 ? 19.526 -8.155 -0.142 1.00 97.88 203 LYS A O 1
ATOM 1661 N N . MET A 1 204 ? 19.714 -10.368 0.278 1.00 97.94 204 MET A N 1
ATOM 1662 C CA . MET A 1 204 ? 18.903 -10.833 -0.837 1.00 97.94 204 MET A CA 1
ATOM 1663 C C . MET A 1 204 ? 17.847 -11.794 -0.314 1.00 97.94 204 MET A C 1
ATOM 1665 O O . MET A 1 204 ? 18.188 -12.864 0.190 1.00 97.94 204 MET A O 1
ATOM 1669 N N . ASP A 1 205 ? 16.585 -11.436 -0.512 1.00 97.50 205 ASP A N 1
ATOM 1670 C CA . ASP A 1 205 ? 15.449 -12.303 -0.233 1.00 97.50 205 ASP A CA 1
ATOM 1671 C C . ASP A 1 205 ? 14.830 -12.775 -1.549 1.00 97.50 205 ASP A C 1
ATOM 1673 O O . ASP A 1 205 ? 14.494 -11.979 -2.427 1.00 97.50 205 ASP A O 1
ATOM 1677 N N . LYS A 1 206 ? 14.682 -14.094 -1.697 1.00 96.81 206 LYS A N 1
ATOM 1678 C CA . LYS A 1 206 ? 14.045 -14.736 -2.852 1.00 96.81 206 LYS A CA 1
ATOM 1679 C C . LYS A 1 206 ? 12.745 -15.382 -2.395 1.00 96.81 206 LYS A C 1
ATOM 1681 O O . LYS A 1 206 ? 12.755 -16.387 -1.688 1.00 96.81 206 LYS A O 1
ATOM 1686 N N . ILE A 1 207 ? 11.630 -14.807 -2.823 1.00 95.25 207 ILE A N 1
ATOM 1687 C CA . ILE A 1 207 ? 10.282 -15.173 -2.393 1.00 95.25 207 ILE A CA 1
ATOM 1688 C C . ILE A 1 207 ? 9.530 -15.734 -3.595 1.00 95.25 207 ILE A C 1
ATOM 1690 O O . ILE A 1 207 ? 9.357 -15.054 -4.607 1.00 95.25 207 ILE A O 1
ATOM 1694 N N . GLN A 1 208 ? 9.068 -16.978 -3.494 1.00 93.94 208 GLN A N 1
ATOM 1695 C CA . GLN A 1 208 ? 8.179 -17.550 -4.499 1.00 93.94 208 GLN A CA 1
ATOM 1696 C C . GLN A 1 208 ? 6.763 -17.007 -4.283 1.00 93.94 208 GLN A C 1
ATOM 1698 O O . GLN A 1 208 ? 6.139 -17.295 -3.266 1.00 93.94 208 GLN A O 1
ATOM 1703 N N . VAL A 1 209 ? 6.273 -16.209 -5.232 1.00 91.00 209 VAL A N 1
ATOM 1704 C CA . VAL A 1 209 ? 4.942 -15.577 -5.169 1.00 91.00 209 VAL A CA 1
ATOM 1705 C C . VAL A 1 209 ? 3.881 -16.510 -5.746 1.00 91.00 209 VAL A C 1
ATOM 1707 O O . VAL A 1 209 ? 2.804 -16.666 -5.182 1.00 91.00 209 VAL A O 1
ATOM 1710 N N . ALA A 1 210 ? 4.205 -17.165 -6.861 1.00 88.69 210 ALA A N 1
ATOM 1711 C CA . ALA A 1 210 ? 3.361 -18.161 -7.509 1.00 88.69 210 ALA A CA 1
ATOM 1712 C C . ALA A 1 210 ? 4.233 -19.217 -8.205 1.00 88.69 210 ALA A C 1
ATOM 1714 O O . ALA A 1 210 ? 5.468 -19.182 -8.147 1.00 88.69 210 ALA A O 1
ATOM 1715 N N . LYS A 1 211 ? 3.606 -20.183 -8.883 1.00 89.00 211 LYS A N 1
ATOM 1716 C CA . LYS A 1 211 ? 4.335 -21.156 -9.705 1.00 89.00 211 LYS A CA 1
ATOM 1717 C C . LYS A 1 211 ? 5.186 -20.408 -10.736 1.00 89.00 211 LYS A C 1
ATOM 1719 O O . LYS A 1 211 ? 4.655 -19.635 -11.524 1.00 89.00 211 LYS A O 1
ATOM 1724 N N . ASN A 1 212 ? 6.496 -20.649 -10.702 1.00 91.56 212 ASN A N 1
ATOM 1725 C CA . ASN A 1 212 ? 7.503 -20.010 -11.552 1.00 91.56 212 ASN A CA 1
ATOM 1726 C C . ASN A 1 212 ? 7.594 -18.476 -11.451 1.00 91.56 212 ASN A C 1
ATOM 1728 O O . ASN A 1 212 ? 8.305 -17.878 -12.245 1.00 91.56 212 ASN A O 1
ATOM 1732 N N . LEU A 1 213 ? 6.921 -17.821 -10.502 1.00 92.50 213 LEU A N 1
ATOM 1733 C CA . LEU A 1 213 ? 6.989 -16.370 -10.318 1.00 92.50 213 LEU A CA 1
ATOM 1734 C C . LEU A 1 213 ? 7.720 -16.066 -9.014 1.00 92.50 213 LEU A C 1
ATOM 1736 O O . LEU A 1 213 ? 7.251 -16.420 -7.928 1.00 92.50 213 LEU A O 1
ATOM 1740 N N . PHE A 1 214 ? 8.862 -15.399 -9.121 1.00 94.38 214 PHE A N 1
ATOM 1741 C CA . PHE A 1 214 ? 9.724 -15.084 -7.990 1.00 94.38 214 PHE A CA 1
ATOM 1742 C C . PHE A 1 214 ? 9.878 -13.579 -7.836 1.00 94.38 214 PHE A C 1
ATOM 1744 O O . PHE A 1 214 ? 10.211 -12.883 -8.794 1.00 94.38 214 PHE A O 1
ATOM 1751 N N . LYS A 1 215 ? 9.692 -13.097 -6.609 1.00 96.19 215 LYS A N 1
ATOM 1752 C CA . LYS A 1 215 ? 10.092 -11.761 -6.177 1.00 96.19 215 LYS A CA 1
ATOM 1753 C C . LYS A 1 215 ? 11.473 -11.853 -5.533 1.00 96.19 215 LYS A C 1
ATOM 1755 O O . LYS A 1 215 ? 11.709 -12.698 -4.673 1.00 96.19 215 LYS A O 1
ATOM 1760 N N . ILE A 1 216 ? 12.373 -10.990 -5.967 1.00 97.62 216 ILE A N 1
ATOM 1761 C CA . ILE A 1 216 ? 13.748 -10.860 -5.508 1.00 97.62 216 ILE A CA 1
ATOM 1762 C C . ILE A 1 216 ? 13.865 -9.468 -4.899 1.00 97.62 216 ILE A C 1
ATOM 1764 O O . ILE A 1 216 ? 13.679 -8.469 -5.593 1.00 97.62 216 ILE A O 1
ATOM 1768 N N . GLU A 1 217 ? 14.159 -9.394 -3.610 1.00 97.94 217 GLU A N 1
ATOM 1769 C CA . GLU A 1 217 ? 14.380 -8.130 -2.915 1.00 97.94 217 GLU A CA 1
ATOM 1770 C C . GLU A 1 217 ? 15.859 -8.014 -2.565 1.00 97.94 217 GLU A C 1
ATOM 1772 O O . GLU A 1 217 ? 16.392 -8.809 -1.793 1.00 97.94 217 GLU A O 1
ATOM 1777 N N . LEU A 1 218 ? 16.529 -7.031 -3.165 1.00 98.25 218 LEU A N 1
ATOM 1778 C CA . LEU A 1 218 ? 17.892 -6.658 -2.816 1.00 98.25 218 LEU A CA 1
ATOM 1779 C C . LEU A 1 218 ? 17.821 -5.422 -1.928 1.00 98.25 218 LEU A C 1
ATOM 1781 O O . LEU A 1 218 ? 17.333 -4.375 -2.357 1.00 98.25 218 LEU A O 1
ATOM 1785 N N . ALA A 1 219 ? 18.289 -5.544 -0.690 1.00 97.75 219 ALA A N 1
ATOM 1786 C CA . ALA A 1 219 ? 18.253 -4.479 0.304 1.00 97.75 219 ALA A CA 1
ATOM 1787 C C . ALA A 1 219 ? 19.651 -4.241 0.876 1.00 97.75 219 ALA A C 1
ATOM 1789 O O . ALA A 1 219 ? 20.219 -5.106 1.539 1.00 97.75 219 ALA A O 1
ATOM 1790 N N . GLY A 1 220 ? 20.203 -3.064 0.612 1.00 97.19 220 GLY A N 1
ATOM 1791 C CA . GLY A 1 220 ? 21.498 -2.612 1.096 1.00 97.19 220 GLY A CA 1
ATOM 1792 C C . GLY A 1 220 ? 21.408 -1.436 2.063 1.00 97.19 220 GLY A C 1
ATOM 1793 O O . GLY A 1 220 ? 20.345 -0.864 2.309 1.00 97.19 220 GLY A O 1
ATOM 1794 N N . SER A 1 221 ? 22.563 -1.076 2.613 1.00 95.69 221 SER A N 1
ATOM 1795 C CA . SER A 1 221 ? 22.761 0.156 3.389 1.00 95.69 221 SER A CA 1
ATOM 1796 C C . SER A 1 221 ? 22.709 1.417 2.508 1.00 95.69 221 SER A C 1
ATOM 1798 O O . SER A 1 221 ? 22.671 1.333 1.279 1.00 95.69 221 SER A O 1
ATOM 1800 N N . GLU A 1 222 ? 22.768 2.608 3.117 1.00 94.50 222 GLU A N 1
ATOM 1801 C CA . GLU A 1 222 ? 22.751 3.895 2.396 1.00 94.50 222 GLU A CA 1
ATOM 1802 C C . GLU A 1 222 ? 23.848 4.029 1.327 1.00 94.50 222 GLU A C 1
ATOM 1804 O O . GLU A 1 222 ? 23.628 4.674 0.303 1.00 94.50 222 GLU A O 1
ATOM 1809 N N . ASN A 1 223 ? 24.994 3.374 1.535 1.00 96.12 223 ASN A N 1
ATOM 1810 C CA . ASN A 1 223 ? 26.145 3.412 0.629 1.00 96.12 223 ASN A CA 1
ATOM 1811 C C . ASN A 1 223 ? 26.165 2.255 -0.379 1.00 96.12 223 ASN A C 1
ATOM 1813 O O . ASN A 1 223 ? 27.141 2.103 -1.112 1.00 96.12 223 ASN A O 1
ATOM 1817 N N . THR A 1 224 ? 25.130 1.412 -0.398 1.00 98.19 224 THR A N 1
ATOM 1818 C CA . THR A 1 224 ? 25.115 0.238 -1.274 1.00 98.19 224 THR A CA 1
ATOM 1819 C C . THR A 1 224 ? 24.752 0.624 -2.697 1.00 98.19 224 THR A C 1
ATOM 1821 O O . THR A 1 224 ? 23.759 1.324 -2.922 1.00 98.19 224 THR A O 1
ATOM 1824 N N . VAL A 1 225 ? 25.535 0.127 -3.654 1.00 98.25 225 VAL A N 1
ATOM 1825 C CA . VAL A 1 225 ? 25.298 0.291 -5.091 1.00 98.25 225 VAL A CA 1
ATOM 1826 C C . VAL A 1 225 ? 25.352 -1.074 -5.766 1.00 98.25 225 VAL A C 1
ATOM 1828 O O . VAL A 1 225 ? 26.386 -1.734 -5.741 1.00 98.25 225 VAL A O 1
ATOM 1831 N N . PHE A 1 226 ? 24.254 -1.487 -6.391 1.00 98.38 226 PHE A N 1
ATOM 1832 C CA . PHE A 1 226 ? 24.178 -2.666 -7.250 1.00 98.38 226 PHE A CA 1
ATOM 1833 C C . PHE A 1 226 ? 24.589 -2.256 -8.661 1.00 98.38 226 PHE A C 1
ATOM 1835 O O . PHE A 1 226 ? 23.800 -1.632 -9.364 1.00 98.38 226 PHE A O 1
ATOM 1842 N N . ASN A 1 227 ? 25.823 -2.555 -9.059 1.00 98.19 227 ASN A N 1
ATOM 1843 C CA . ASN A 1 227 ? 26.365 -2.162 -10.362 1.00 98.19 227 ASN A CA 1
ATOM 1844 C C . ASN A 1 227 ? 25.784 -2.997 -11.497 1.00 98.19 227 ASN A C 1
ATOM 1846 O O . ASN A 1 227 ? 25.578 -2.489 -12.600 1.00 98.19 227 ASN A O 1
ATOM 1850 N N . ARG A 1 228 ? 25.558 -4.285 -11.226 1.00 98.12 228 ARG A N 1
ATOM 1851 C CA . ARG A 1 228 ? 25.055 -5.231 -12.212 1.00 98.12 228 ARG A CA 1
ATOM 1852 C C . ARG A 1 228 ? 24.279 -6.350 -11.542 1.00 98.12 228 ARG A C 1
ATOM 1854 O O . ARG A 1 228 ? 24.713 -6.904 -10.534 1.00 98.12 228 ARG A O 1
ATOM 1861 N N . ILE A 1 229 ? 23.137 -6.694 -12.124 1.00 98.44 229 ILE A N 1
ATOM 1862 C CA . ILE A 1 229 ? 22.312 -7.819 -11.678 1.00 98.44 229 ILE A CA 1
ATOM 1863 C C . ILE A 1 229 ? 21.996 -8.675 -12.896 1.00 98.44 229 ILE A C 1
ATOM 1865 O O . ILE A 1 229 ? 21.397 -8.193 -13.858 1.00 98.44 229 ILE A O 1
ATOM 1869 N N . GLU A 1 230 ? 22.392 -9.940 -12.855 1.00 98.31 230 GLU A N 1
ATOM 1870 C CA . GLU A 1 230 ? 22.081 -10.921 -13.890 1.00 98.31 230 GLU A CA 1
ATOM 1871 C C . GLU A 1 230 ? 21.077 -11.930 -13.365 1.00 98.31 230 GLU A C 1
ATOM 1873 O O . GLU A 1 230 ? 21.208 -12.425 -12.245 1.00 98.31 230 GLU A O 1
ATOM 1878 N N . ILE A 1 231 ? 20.082 -12.241 -14.189 1.00 97.62 231 ILE A N 1
ATOM 1879 C CA . ILE A 1 231 ? 19.051 -13.226 -13.878 1.00 97.62 231 ILE A CA 1
ATOM 1880 C C . ILE A 1 231 ? 18.903 -14.142 -15.086 1.00 97.62 231 ILE A C 1
ATOM 1882 O O . ILE A 1 231 ? 18.754 -13.660 -16.212 1.00 97.62 231 ILE A O 1
ATOM 1886 N N . ASN A 1 232 ? 18.887 -15.455 -14.859 1.00 96.38 232 ASN A N 1
ATOM 1887 C CA . ASN A 1 232 ? 18.637 -16.470 -15.892 1.00 96.38 232 ASN A CA 1
ATOM 1888 C C . ASN A 1 232 ? 17.149 -16.548 -16.315 1.00 96.38 232 ASN A C 1
ATOM 1890 O O . ASN A 1 232 ? 16.530 -17.613 -16.363 1.00 96.38 232 ASN A O 1
ATOM 1894 N N . SER A 1 233 ? 16.563 -15.391 -16.616 1.00 95.00 233 SER A N 1
ATOM 1895 C CA . SER A 1 233 ? 15.237 -15.248 -17.200 1.00 95.00 233 SER A CA 1
ATOM 1896 C C . SER A 1 233 ? 15.212 -14.098 -18.198 1.00 95.00 233 SER A C 1
ATOM 1898 O O . SER A 1 233 ? 15.848 -13.068 -17.984 1.00 95.00 233 SER A O 1
ATOM 1900 N N . LEU A 1 234 ? 14.431 -14.232 -19.273 1.00 94.31 234 LEU A N 1
ATOM 1901 C CA . LEU A 1 234 ? 14.126 -13.116 -20.182 1.00 94.31 234 LEU A CA 1
ATOM 1902 C C . LEU A 1 234 ? 13.089 -12.140 -19.607 1.00 94.31 234 LEU A C 1
ATOM 1904 O O . LEU A 1 234 ? 13.018 -10.996 -20.044 1.00 94.31 234 LEU A O 1
ATOM 1908 N N . TYR A 1 235 ? 12.275 -12.594 -18.655 1.00 94.38 235 TYR A N 1
ATOM 1909 C CA . TYR A 1 235 ? 11.156 -11.840 -18.107 1.00 94.38 235 TYR A CA 1
ATOM 1910 C C . TYR A 1 235 ? 11.564 -11.290 -16.753 1.00 94.38 235 TYR A C 1
ATOM 1912 O O . TYR A 1 235 ? 11.491 -11.988 -15.738 1.00 94.38 235 TYR A O 1
ATOM 1920 N N . ILE A 1 236 ? 12.018 -10.040 -16.751 1.00 95.62 236 ILE A N 1
ATOM 1921 C CA . ILE A 1 236 ? 12.324 -9.301 -15.530 1.00 95.62 236 ILE A CA 1
ATOM 1922 C C . ILE A 1 236 ? 11.614 -7.954 -15.531 1.00 95.62 236 ILE A C 1
ATOM 1924 O O . ILE A 1 236 ? 11.510 -7.281 -16.558 1.00 95.62 236 ILE A O 1
ATOM 1928 N N . ALA A 1 237 ? 11.095 -7.588 -14.371 1.00 96.56 237 ALA A N 1
ATOM 1929 C C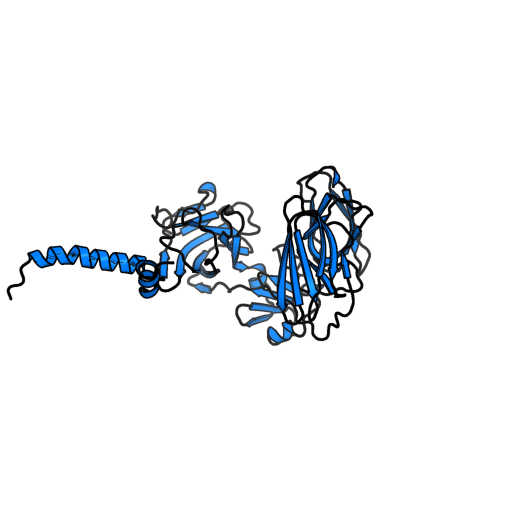A . ALA A 1 237 ? 10.478 -6.300 -14.144 1.00 96.56 237 ALA A CA 1
ATOM 1930 C C . ALA A 1 237 ? 10.931 -5.770 -12.788 1.00 96.56 237 ALA A C 1
ATOM 1932 O O . ALA A 1 237 ? 11.094 -6.540 -11.840 1.00 96.56 237 ALA A O 1
ATOM 1933 N N . ILE A 1 238 ? 11.147 -4.464 -12.695 1.00 97.44 238 ILE A N 1
ATOM 1934 C CA . ILE A 1 238 ? 11.454 -3.787 -11.440 1.00 97.44 238 ILE A CA 1
ATOM 1935 C C . ILE A 1 238 ? 10.148 -3.209 -10.893 1.00 97.44 238 ILE A C 1
ATOM 1937 O O . ILE A 1 238 ? 9.379 -2.585 -11.625 1.00 97.44 238 ILE A O 1
ATOM 1941 N N . LEU A 1 239 ? 9.878 -3.452 -9.615 1.00 95.88 239 LEU A N 1
ATOM 1942 C CA . LEU A 1 239 ? 8.654 -3.037 -8.942 1.00 95.88 239 LEU A CA 1
ATOM 1943 C C . LEU A 1 239 ? 8.881 -1.782 -8.109 1.00 95.88 239 LEU A C 1
ATOM 1945 O O . LEU A 1 239 ? 9.916 -1.646 -7.458 1.00 95.88 239 LEU A O 1
ATOM 1949 N N . ASP A 1 240 ? 7.850 -0.941 -8.056 1.00 95.00 240 ASP A N 1
ATOM 1950 C CA . ASP A 1 240 ? 7.715 0.250 -7.210 1.00 95.00 240 ASP A CA 1
ATOM 1951 C C . ASP A 1 240 ? 8.697 1.378 -7.547 1.00 95.00 240 ASP A C 1
ATOM 1953 O O . ASP A 1 240 ? 8.279 2.503 -7.785 1.00 95.00 240 ASP A O 1
ATOM 1957 N N . LYS A 1 241 ? 10.007 1.118 -7.528 1.00 97.25 241 LYS A N 1
ATOM 1958 C CA . LYS A 1 241 ? 11.014 2.176 -7.482 1.00 97.25 241 LYS A CA 1
ATOM 1959 C C . LYS A 1 241 ? 12.365 1.761 -8.059 1.00 97.25 241 LYS A C 1
ATOM 1961 O O . LYS A 1 241 ? 12.826 0.640 -7.854 1.00 97.25 241 LYS A O 1
ATOM 1966 N N . ILE A 1 242 ? 13.033 2.715 -8.708 1.00 97.94 242 ILE A N 1
ATOM 1967 C CA . ILE A 1 242 ? 14.430 2.634 -9.149 1.00 97.94 242 ILE A CA 1
ATOM 1968 C C . ILE A 1 242 ? 15.164 3.872 -8.636 1.00 97.94 242 ILE A C 1
ATOM 1970 O O . ILE A 1 242 ? 14.796 4.992 -8.976 1.00 97.94 242 ILE A O 1
ATOM 1974 N N . ASN A 1 243 ? 16.217 3.688 -7.841 1.00 98.00 243 ASN A N 1
ATOM 1975 C CA . ASN A 1 243 ? 17.100 4.779 -7.427 1.00 98.00 243 ASN A CA 1
ATOM 1976 C C . ASN A 1 243 ? 18.414 4.681 -8.211 1.00 98.00 243 ASN A C 1
ATOM 1978 O O . ASN A 1 243 ? 19.276 3.868 -7.885 1.00 98.00 243 ASN A O 1
ATOM 1982 N N . PHE A 1 244 ? 18.545 5.458 -9.282 1.00 98.00 244 PHE A N 1
ATOM 1983 C CA . PHE A 1 244 ? 19.732 5.451 -10.128 1.00 98.00 244 PHE A CA 1
ATOM 1984 C C . PHE A 1 244 ? 20.924 6.065 -9.390 1.00 98.00 244 PHE A C 1
ATOM 1986 O O . PHE A 1 244 ? 20.881 7.210 -8.934 1.00 98.00 244 PHE A O 1
ATOM 1993 N N . SER A 1 245 ? 22.026 5.318 -9.331 1.00 97.31 245 SER A N 1
ATOM 1994 C CA . SER A 1 245 ? 23.334 5.868 -8.971 1.00 97.31 245 SER A CA 1
ATOM 1995 C C . SER A 1 245 ? 23.921 6.655 -10.146 1.00 97.31 245 SER A C 1
ATOM 1997 O O . SER A 1 245 ? 23.198 7.032 -11.062 1.00 97.31 245 SER A O 1
ATOM 1999 N N . ASP A 1 246 ? 25.226 6.902 -10.139 1.00 95.94 246 ASP A N 1
ATOM 2000 C CA . ASP A 1 246 ? 25.926 7.640 -11.187 1.00 95.94 246 ASP A CA 1
ATOM 2001 C C . ASP A 1 246 ? 25.941 6.858 -12.513 1.00 95.94 246 ASP A C 1
ATOM 2003 O O . ASP A 1 246 ? 26.711 5.915 -12.711 1.00 95.94 246 ASP A O 1
ATOM 2007 N N . LEU A 1 247 ? 25.062 7.256 -13.436 1.00 96.69 247 LEU A N 1
ATOM 2008 C CA . LEU A 1 247 ? 24.985 6.688 -14.778 1.00 96.69 247 LEU A CA 1
ATOM 2009 C C . LEU A 1 247 ? 26.156 7.161 -15.649 1.00 96.69 247 LEU A C 1
ATOM 2011 O O . LEU A 1 247 ? 26.435 8.354 -15.731 1.00 96.69 247 LEU A O 1
ATOM 2015 N N . GLN A 1 248 ? 26.784 6.225 -16.363 1.00 96.06 248 GLN A N 1
ATOM 2016 C CA . GLN A 1 248 ? 27.856 6.517 -17.330 1.00 96.06 248 GLN A CA 1
ATOM 2017 C C . GLN A 1 248 ? 27.324 6.940 -18.710 1.00 96.06 248 GLN A C 1
ATOM 2019 O O . GLN A 1 248 ? 28.041 7.537 -19.509 1.00 96.06 248 GLN A O 1
ATOM 2024 N N . LYS A 1 249 ? 26.069 6.596 -19.008 1.00 96.75 249 LYS A N 1
ATOM 2025 C CA . LYS A 1 249 ? 25.356 6.893 -20.255 1.00 96.75 249 LYS A CA 1
ATOM 2026 C C . LYS A 1 249 ? 23.870 7.105 -19.937 1.00 96.75 249 LYS A C 1
ATOM 2028 O O . LYS A 1 249 ? 23.407 6.547 -18.940 1.00 96.75 249 LYS A O 1
ATOM 2033 N N . PRO A 1 250 ? 23.119 7.841 -20.773 1.00 97.75 250 PRO A N 1
ATOM 2034 C CA . PRO A 1 250 ? 21.670 7.900 -20.649 1.00 97.75 250 PRO A CA 1
ATOM 2035 C C . PRO A 1 250 ? 21.057 6.499 -20.635 1.00 97.75 250 PRO A C 1
ATOM 2037 O O . PRO A 1 250 ? 21.490 5.624 -21.391 1.00 97.75 250 PRO A O 1
ATOM 2040 N N . GLN A 1 251 ? 20.050 6.300 -19.790 1.00 97.62 251 GLN A N 1
ATOM 2041 C CA . GLN A 1 251 ? 19.362 5.025 -19.654 1.00 97.62 251 GLN A CA 1
ATOM 2042 C C . GLN A 1 251 ? 17.915 5.151 -20.109 1.00 97.62 251 GLN A C 1
ATOM 2044 O O . GLN A 1 251 ? 17.175 6.014 -19.646 1.00 97.62 251 GLN A O 1
ATOM 2049 N N . ASP A 1 252 ? 17.504 4.242 -20.983 1.00 97.62 252 ASP A N 1
ATOM 2050 C CA . ASP A 1 252 ? 16.101 4.060 -21.312 1.00 97.62 252 ASP A CA 1
ATOM 2051 C C . ASP A 1 252 ? 15.511 2.965 -20.426 1.00 97.62 252 ASP A C 1
ATOM 2053 O O . ASP A 1 252 ? 16.061 1.865 -20.328 1.00 97.62 252 ASP A O 1
ATOM 2057 N N . ILE A 1 253 ? 14.375 3.257 -19.810 1.00 97.50 253 ILE A N 1
ATOM 2058 C CA . ILE A 1 253 ? 13.537 2.273 -19.125 1.00 97.50 253 ILE A CA 1
ATOM 2059 C C . ILE A 1 253 ? 12.108 2.387 -19.639 1.00 97.50 253 ILE A C 1
ATOM 2061 O O . ILE A 1 253 ? 11.739 3.367 -20.286 1.00 97.50 253 ILE A O 1
ATOM 2065 N N . TYR A 1 254 ? 11.286 1.389 -19.353 1.00 97.44 254 TYR A N 1
ATOM 2066 C CA . TYR A 1 254 ? 9.902 1.361 -19.804 1.00 97.44 254 TYR A CA 1
ATOM 2067 C C . TYR A 1 254 ? 8.982 1.252 -18.603 1.00 97.44 254 TYR A C 1
ATOM 2069 O O . TYR A 1 254 ? 9.176 0.371 -17.783 1.00 97.44 254 TYR A O 1
ATOM 2077 N N . LEU A 1 255 ? 7.996 2.128 -18.494 1.00 96.44 255 LEU A N 1
ATOM 2078 C CA . LEU A 1 255 ? 7.004 2.128 -17.429 1.00 96.44 255 LEU A CA 1
ATOM 2079 C C . LEU A 1 255 ? 5.677 1.613 -17.976 1.00 96.44 255 LEU A C 1
ATOM 2081 O O . LEU A 1 255 ? 5.188 2.137 -18.976 1.00 96.44 255 LEU A O 1
ATOM 2085 N N . ALA A 1 256 ? 5.079 0.648 -17.287 1.00 94.75 256 ALA A N 1
ATOM 2086 C CA . ALA A 1 256 ? 3.657 0.363 -17.395 1.00 94.75 256 ALA A CA 1
ATOM 2087 C C . ALA A 1 256 ? 2.949 0.857 -16.137 1.00 94.75 256 ALA A C 1
ATOM 2089 O O . ALA A 1 256 ? 3.282 0.435 -15.026 1.00 94.75 256 ALA A O 1
ATOM 2090 N N . GLY A 1 257 ? 2.001 1.767 -16.334 1.00 93.44 257 GLY A N 1
ATOM 2091 C CA . GLY A 1 257 ? 1.209 2.382 -15.277 1.00 93.44 257 GLY A CA 1
ATOM 2092 C C . GLY A 1 257 ? 0.708 3.776 -15.654 1.00 93.44 257 GLY A C 1
ATOM 2093 O O . GLY A 1 257 ? 1.141 4.370 -16.648 1.00 93.44 257 GLY A O 1
ATOM 2094 N N . SER A 1 258 ? -0.205 4.297 -14.843 1.00 93.00 258 SER A N 1
ATOM 2095 C CA . SER A 1 258 ? -0.794 5.630 -14.937 1.00 93.00 258 SER A CA 1
ATOM 2096 C C . SER A 1 258 ? -0.050 6.677 -14.114 1.00 93.00 258 SER A C 1
ATOM 2098 O O . SER A 1 258 ? -0.410 7.845 -14.183 1.00 93.00 258 SER A O 1
ATOM 2100 N N . ARG A 1 259 ? 0.977 6.311 -13.340 1.00 94.62 259 ARG A N 1
ATOM 2101 C CA . ARG A 1 259 ? 1.687 7.248 -12.460 1.00 94.62 259 ARG A CA 1
ATOM 2102 C C . ARG A 1 259 ? 3.201 7.096 -12.556 1.00 94.62 259 ARG A C 1
ATOM 2104 O O . ARG A 1 259 ? 3.724 5.983 -12.511 1.00 94.62 259 ARG A O 1
ATOM 2111 N N . LEU A 1 260 ? 3.890 8.230 -12.643 1.00 96.62 260 LEU A N 1
ATOM 2112 C CA . LEU A 1 260 ? 5.336 8.344 -12.481 1.00 96.62 260 LEU A CA 1
ATOM 2113 C C . LEU A 1 260 ? 5.643 9.481 -11.509 1.00 96.62 260 LEU A C 1
ATOM 2115 O O . LEU A 1 260 ? 5.246 10.619 -11.744 1.00 96.62 260 LEU A O 1
ATOM 2119 N N . LEU A 1 261 ? 6.394 9.181 -10.457 1.00 97.69 261 LEU A N 1
ATOM 2120 C CA . LEU A 1 261 ? 7.000 10.175 -9.582 1.00 97.69 261 LEU A CA 1
ATOM 2121 C C . LEU A 1 261 ? 8.510 10.163 -9.799 1.00 97.69 261 LEU A C 1
ATOM 2123 O O . LEU A 1 261 ? 9.130 9.105 -9.886 1.00 97.69 261 LEU A O 1
ATOM 2127 N N . ALA A 1 262 ? 9.107 11.346 -9.880 1.00 98.25 262 ALA A N 1
ATOM 2128 C CA . ALA A 1 262 ? 10.543 11.525 -9.997 1.00 98.25 262 ALA A CA 1
ATOM 2129 C C . ALA A 1 262 ? 11.050 12.498 -8.929 1.00 98.25 262 ALA A C 1
ATOM 2131 O O . ALA A 1 262 ? 10.433 13.531 -8.681 1.00 98.25 262 ALA A O 1
ATOM 2132 N N . LYS A 1 263 ? 12.180 12.188 -8.290 1.00 98.12 263 LYS A N 1
ATOM 2133 C CA . LYS A 1 263 ? 12.844 13.102 -7.347 1.00 98.12 263 LYS A CA 1
ATOM 2134 C C . LYS A 1 263 ? 14.347 12.869 -7.298 1.00 98.12 263 LYS A C 1
ATOM 2136 O O . LYS A 1 263 ? 14.833 11.800 -7.656 1.00 98.12 263 LYS A O 1
ATOM 2141 N N . THR A 1 264 ? 15.087 13.843 -6.786 1.00 98.12 264 THR A N 1
ATOM 2142 C CA . THR A 1 264 ? 16.518 13.707 -6.477 1.00 98.12 264 THR A CA 1
ATOM 2143 C C . THR A 1 264 ? 16.798 14.132 -5.039 1.00 98.12 264 THR A C 1
ATOM 2145 O O . THR A 1 264 ? 16.125 15.009 -4.509 1.00 98.12 264 THR A O 1
ATOM 2148 N N . GLU A 1 265 ? 17.797 13.522 -4.402 1.00 96.88 265 GLU A N 1
ATOM 2149 C CA . GLU A 1 265 ? 18.298 13.917 -3.072 1.00 96.88 265 GLU A CA 1
ATOM 2150 C C . GLU A 1 265 ? 19.458 14.933 -3.169 1.00 96.88 265 GLU A C 1
ATOM 2152 O O . GLU A 1 265 ? 19.990 15.378 -2.156 1.00 96.88 265 GLU A O 1
ATOM 2157 N N . ASN A 1 266 ? 19.913 15.288 -4.376 1.00 96.81 266 ASN A N 1
ATOM 2158 C CA . ASN A 1 266 ? 21.040 16.203 -4.568 1.00 96.81 266 ASN A CA 1
ATOM 2159 C C . ASN A 1 266 ? 20.941 17.005 -5.875 1.00 96.81 266 ASN A C 1
ATOM 2161 O O . ASN A 1 266 ? 20.227 16.642 -6.810 1.00 96.81 266 ASN A O 1
ATOM 2165 N N . SER A 1 267 ? 21.713 18.089 -5.956 1.00 97.06 267 SER A N 1
ATOM 2166 C CA . SER A 1 267 ? 21.779 18.950 -7.144 1.00 97.06 267 SER A CA 1
ATOM 2167 C C . SER A 1 267 ? 22.346 18.241 -8.384 1.00 97.06 267 SER A C 1
ATOM 2169 O O . SER A 1 267 ? 22.043 18.621 -9.514 1.00 97.06 267 SER A O 1
ATOM 2171 N N . GLY A 1 268 ? 23.137 17.179 -8.195 1.00 96.81 268 GLY A N 1
ATOM 2172 C CA . GLY A 1 268 ? 23.686 16.363 -9.277 1.00 96.81 268 GLY A CA 1
ATOM 2173 C C . GLY A 1 268 ? 22.610 15.646 -10.096 1.00 96.81 268 GLY A C 1
ATOM 2174 O O . GLY A 1 268 ? 22.781 15.505 -11.305 1.00 96.81 268 GLY A O 1
ATOM 2175 N N . GLY A 1 269 ? 21.485 15.275 -9.478 1.00 97.19 269 GLY A N 1
ATOM 2176 C CA . GLY A 1 269 ? 20.362 14.593 -10.133 1.00 97.19 269 GLY A CA 1
ATOM 2177 C C . GLY A 1 269 ? 19.353 15.498 -10.851 1.00 97.19 269 GLY A C 1
ATOM 2178 O O . GLY A 1 269 ? 18.473 14.969 -11.526 1.00 97.19 269 GLY A O 1
ATOM 2179 N N . LEU A 1 270 ? 19.471 16.831 -10.744 1.00 98.19 270 LEU A N 1
ATOM 2180 C CA . LEU A 1 270 ? 18.565 17.793 -11.398 1.00 98.19 270 LEU A CA 1
ATOM 2181 C C . LEU A 1 270 ? 18.636 17.659 -12.922 1.00 98.19 270 LEU A C 1
ATOM 2183 O O . LEU A 1 270 ? 19.715 17.828 -13.498 1.00 98.19 270 LEU A O 1
ATOM 2187 N N . GLN A 1 271 ? 17.528 17.320 -13.576 1.00 98.31 271 GLN A N 1
ATOM 2188 C CA . GLN A 1 271 ? 17.488 17.011 -15.008 1.00 98.31 271 GLN A CA 1
ATOM 2189 C C . GLN A 1 271 ? 16.069 17.080 -15.577 1.00 98.31 271 GLN A C 1
ATOM 2191 O O . GLN A 1 271 ? 15.089 17.048 -14.838 1.00 98.31 271 GLN A O 1
ATOM 2196 N N . GLU A 1 272 ? 15.974 17.098 -16.906 1.00 98.50 272 GLU A N 1
ATOM 2197 C CA . GLU A 1 272 ? 14.722 16.879 -17.630 1.00 98.50 272 GLU A CA 1
ATOM 2198 C C . GLU A 1 272 ? 14.612 15.396 -18.017 1.00 98.50 272 GLU A C 1
ATOM 2200 O O . GLU A 1 272 ? 15.538 14.829 -18.600 1.00 98.50 272 GLU A O 1
ATOM 2205 N N . LEU A 1 273 ? 13.483 14.764 -17.697 1.00 98.25 273 LEU A N 1
ATOM 2206 C CA . LEU A 1 273 ? 13.140 13.426 -18.179 1.00 98.25 273 LEU A CA 1
ATOM 2207 C C . LEU A 1 273 ? 12.278 13.521 -19.430 1.00 98.25 273 LEU A C 1
ATOM 2209 O O . LEU A 1 273 ? 11.345 14.322 -19.477 1.00 98.25 273 LEU A O 1
ATOM 2213 N N . PHE A 1 274 ? 12.531 12.640 -20.397 1.00 97.69 274 PHE A N 1
ATOM 2214 C CA . PHE A 1 274 ? 11.716 12.526 -21.606 1.00 97.69 274 PHE A CA 1
ATOM 2215 C C . PHE A 1 274 ? 10.881 11.259 -21.543 1.00 97.69 274 PHE A C 1
ATOM 2217 O O . PHE A 1 274 ? 11.416 10.165 -21.363 1.00 97.69 274 PHE A O 1
ATOM 2224 N N . ILE A 1 275 ? 9.571 11.402 -21.707 1.00 97.25 275 ILE A N 1
ATOM 2225 C CA . ILE A 1 275 ? 8.627 10.297 -21.595 1.00 97.25 275 ILE A CA 1
ATOM 2226 C C . ILE A 1 275 ? 7.868 10.195 -22.904 1.00 97.25 275 ILE A C 1
ATOM 2228 O O . ILE A 1 275 ? 7.219 11.144 -23.337 1.00 97.25 275 ILE A O 1
ATOM 2232 N N . LYS A 1 276 ? 7.932 9.028 -23.535 1.00 95.25 276 LYS A N 1
ATOM 2233 C CA . LYS A 1 276 ? 7.341 8.790 -24.846 1.00 95.25 276 LYS A CA 1
ATOM 2234 C C . LYS A 1 276 ? 6.394 7.611 -24.808 1.00 95.25 276 LYS A C 1
ATOM 2236 O O . LYS A 1 276 ? 6.781 6.502 -24.441 1.00 95.25 276 LYS A O 1
ATOM 2241 N N . ARG A 1 277 ? 5.161 7.840 -25.247 1.00 91.69 277 ARG A N 1
ATOM 2242 C CA . ARG A 1 277 ? 4.172 6.780 -25.453 1.00 91.69 277 ARG A CA 1
ATOM 2243 C C . ARG A 1 277 ? 4.633 5.826 -26.562 1.00 91.69 277 ARG A C 1
ATOM 2245 O O . ARG A 1 277 ? 5.045 6.291 -27.626 1.00 91.69 277 ARG A O 1
ATOM 2252 N N . LEU A 1 278 ? 4.553 4.511 -26.342 1.00 88.88 278 LEU A N 1
ATOM 2253 C CA . LEU A 1 278 ? 4.901 3.527 -27.379 1.00 88.88 278 LEU A CA 1
ATOM 2254 C C . LEU A 1 278 ? 3.720 3.102 -28.258 1.00 88.88 278 LEU A C 1
ATOM 2256 O O . LEU A 1 278 ? 3.925 2.682 -29.395 1.00 88.88 278 LEU A O 1
ATOM 2260 N N . THR A 1 279 ? 2.492 3.199 -27.753 1.00 76.25 279 THR A N 1
ATOM 2261 C CA . THR A 1 279 ? 1.296 2.636 -28.389 1.00 76.25 279 THR A CA 1
ATOM 2262 C C . THR A 1 279 ? 0.254 3.725 -28.655 1.00 76.25 279 THR A C 1
ATOM 2264 O O . THR A 1 279 ? -0.345 4.229 -27.716 1.00 76.25 279 THR A O 1
ATOM 2267 N N . ARG A 1 280 ? -0.028 4.042 -29.933 1.00 70.81 280 ARG A N 1
ATOM 2268 C CA . ARG A 1 280 ? -0.952 5.120 -30.403 1.00 70.81 280 ARG A CA 1
ATOM 2269 C C . ARG A 1 280 ? -0.335 6.533 -30.260 1.00 70.81 280 ARG A C 1
ATOM 2271 O O . ARG A 1 280 ? 0.783 6.598 -29.759 1.00 70.81 280 ARG A O 1
ATOM 2278 N N . PRO A 1 281 ? -0.913 7.614 -30.847 1.00 72.50 281 PRO A N 1
ATOM 2279 C CA . PRO A 1 281 ? -0.132 8.752 -31.348 1.00 72.50 281 PRO A CA 1
ATOM 2280 C C . PRO A 1 281 ? 0.848 9.272 -30.298 1.00 72.50 281 PRO A C 1
ATOM 2282 O O . PRO A 1 281 ? 0.502 9.382 -29.120 1.00 72.50 281 PRO A O 1
ATOM 2285 N N . MET A 1 282 ? 2.086 9.500 -30.746 1.00 70.00 282 MET A N 1
ATOM 2286 C CA . MET A 1 282 ? 3.229 9.817 -29.896 1.00 70.00 282 MET A CA 1
ATOM 2287 C C . MET A 1 282 ? 3.011 11.159 -29.205 1.00 70.00 282 MET A C 1
ATOM 2289 O O . MET A 1 282 ? 3.413 12.202 -29.709 1.00 70.00 282 MET A O 1
ATOM 2293 N N . ASN A 1 283 ? 2.383 11.113 -28.038 1.00 84.19 283 ASN A N 1
ATOM 2294 C CA . ASN A 1 283 ? 2.500 12.183 -27.072 1.00 84.19 283 ASN A CA 1
ATOM 2295 C C . ASN A 1 283 ? 3.854 12.024 -26.380 1.00 84.19 283 ASN A C 1
ATOM 2297 O O . ASN A 1 283 ? 4.260 10.916 -26.004 1.00 84.19 283 ASN A O 1
ATOM 2301 N N . GLU A 1 284 ? 4.550 13.144 -26.257 1.00 92.94 284 GLU A N 1
ATOM 2302 C CA . GLU A 1 284 ? 5.776 13.258 -25.486 1.00 92.94 284 GLU A CA 1
ATOM 2303 C C . GLU A 1 284 ? 5.472 14.123 -24.268 1.00 92.94 284 GLU A C 1
ATOM 2305 O O . GLU A 1 284 ? 4.862 15.187 -24.381 1.00 92.94 284 GLU A O 1
ATOM 2310 N N . TRP A 1 285 ? 5.878 13.641 -23.101 1.00 95.81 285 TRP A N 1
ATOM 2311 C CA . TRP A 1 285 ? 5.828 14.388 -21.854 1.00 95.8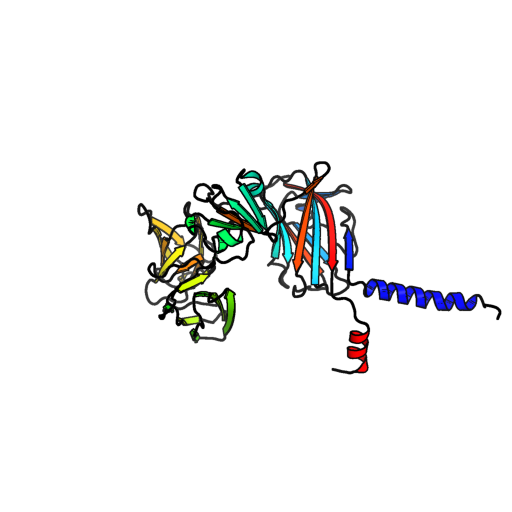1 285 TRP A CA 1
ATOM 2312 C C . TRP A 1 285 ? 7.246 14.669 -21.383 1.00 95.81 285 TRP A C 1
ATOM 2314 O O . TRP A 1 285 ? 8.189 13.935 -21.698 1.00 95.81 285 TRP A O 1
ATOM 2324 N N . LYS A 1 286 ? 7.379 15.740 -20.608 1.00 97.06 286 LYS A N 1
ATOM 2325 C CA . LYS A 1 286 ? 8.630 16.155 -19.990 1.00 97.06 286 LYS A CA 1
ATOM 2326 C C . LYS A 1 286 ? 8.389 16.389 -18.511 1.00 97.06 286 LYS A C 1
ATOM 2328 O O . LYS A 1 286 ? 7.408 17.034 -18.155 1.00 97.06 286 LYS A O 1
ATOM 2333 N N . ILE A 1 287 ? 9.288 15.885 -17.674 1.00 97.75 287 ILE A N 1
ATOM 2334 C CA . ILE A 1 287 ? 9.321 16.220 -16.248 1.00 97.75 287 ILE A CA 1
ATOM 2335 C C . ILE A 1 287 ? 10.614 16.982 -16.002 1.00 97.75 287 ILE A C 1
ATOM 2337 O O . ILE A 1 287 ? 11.690 16.407 -16.165 1.00 97.75 287 ILE A O 1
ATOM 2341 N N . ASN A 1 288 ? 10.513 18.260 -15.631 1.00 98.12 288 ASN A N 1
ATOM 2342 C CA . ASN A 1 288 ? 11.678 19.066 -15.279 1.00 98.12 288 ASN A CA 1
ATOM 2343 C C . ASN A 1 288 ? 11.908 19.030 -13.766 1.00 98.12 288 ASN A C 1
ATOM 2345 O O . ASN A 1 288 ? 11.073 19.511 -13.007 1.00 98.12 288 ASN A O 1
ATOM 2349 N N . ILE A 1 289 ? 13.027 18.449 -13.336 1.00 98.00 289 ILE A N 1
ATOM 2350 C CA . ILE A 1 289 ? 13.384 18.299 -11.924 1.00 98.00 289 ILE A CA 1
ATOM 2351 C C . ILE A 1 289 ? 14.361 19.415 -11.575 1.00 98.00 289 ILE A C 1
ATOM 2353 O O . ILE A 1 289 ? 15.569 19.290 -11.789 1.00 98.00 289 ILE A O 1
ATOM 2357 N N . GLU A 1 290 ? 13.813 20.515 -11.074 1.00 98.06 290 GLU A N 1
ATOM 2358 C CA . GLU A 1 290 ? 14.534 21.769 -10.828 1.00 98.06 290 GLU A CA 1
ATOM 2359 C C . GLU A 1 290 ? 15.047 21.886 -9.385 1.00 98.06 290 GLU A C 1
ATOM 2361 O O . GLU A 1 290 ? 16.054 22.551 -9.141 1.00 98.06 290 GLU A O 1
ATOM 2366 N N . GLU A 1 291 ? 14.421 21.177 -8.439 1.00 97.88 291 GLU A N 1
ATOM 2367 C CA . GLU A 1 291 ? 14.744 21.239 -7.013 1.00 97.88 291 GLU A CA 1
ATOM 2368 C C . GLU A 1 291 ? 14.995 19.856 -6.392 1.00 97.88 291 GLU A C 1
ATOM 2370 O O . GLU A 1 291 ? 14.344 18.858 -6.712 1.00 97.88 291 GLU A O 1
ATOM 2375 N N . ALA A 1 292 ? 15.958 19.791 -5.467 1.00 97.56 292 ALA A N 1
ATOM 2376 C CA . ALA A 1 292 ? 16.229 18.584 -4.693 1.00 97.56 292 ALA A CA 1
ATOM 2377 C C . ALA A 1 292 ? 15.190 18.406 -3.579 1.00 97.56 292 ALA A C 1
ATOM 2379 O O . ALA A 1 292 ? 14.708 19.374 -3.001 1.00 97.56 292 ALA A O 1
ATOM 2380 N N . PHE A 1 293 ? 14.883 17.151 -3.253 1.00 96.00 293 PHE A N 1
ATOM 2381 C CA . PHE A 1 293 ? 13.882 16.727 -2.268 1.00 96.00 293 PHE A CA 1
ATOM 2382 C C . PHE A 1 293 ? 12.428 17.095 -2.603 1.00 96.00 293 PHE A C 1
ATOM 2384 O O . PHE A 1 293 ? 11.532 16.751 -1.832 1.00 96.00 293 PHE A O 1
ATOM 2391 N N . VAL A 1 294 ? 12.176 17.710 -3.761 1.00 97.25 294 VAL A N 1
ATOM 2392 C CA . VAL A 1 294 ? 10.831 17.976 -4.278 1.00 97.25 294 VAL A CA 1
ATOM 2393 C C . VAL A 1 294 ? 10.429 16.842 -5.229 1.00 97.25 294 VAL A C 1
ATOM 2395 O O . VAL A 1 294 ? 11.147 16.575 -6.196 1.00 97.25 294 VAL A O 1
ATOM 2398 N N . PRO A 1 295 ? 9.325 16.120 -4.961 1.00 96.94 295 PRO A N 1
ATOM 2399 C CA . PRO A 1 295 ? 8.801 15.137 -5.896 1.00 96.94 295 PRO A CA 1
ATOM 2400 C C . PRO A 1 295 ? 8.059 15.823 -7.047 1.00 96.94 295 PRO A C 1
ATOM 2402 O O . PRO A 1 295 ? 7.229 16.701 -6.828 1.00 96.94 295 PRO A O 1
ATOM 2405 N N . TYR A 1 296 ? 8.327 15.366 -8.266 1.00 97.75 296 TYR A N 1
ATOM 2406 C CA . TYR A 1 296 ? 7.623 15.767 -9.476 1.00 97.75 296 TYR A CA 1
ATOM 2407 C C . TYR A 1 296 ? 6.777 14.601 -9.961 1.00 97.75 296 TYR A C 1
ATOM 2409 O O . TYR A 1 296 ? 7.290 13.509 -10.207 1.00 97.75 296 TYR A O 1
ATOM 2417 N N . GLU A 1 297 ? 5.478 14.831 -10.082 1.00 96.38 297 GLU A N 1
ATOM 2418 C CA . GLU A 1 297 ? 4.502 13.800 -10.402 1.00 96.38 297 GLU A CA 1
ATOM 2419 C C . GLU A 1 297 ? 3.906 14.011 -11.792 1.00 96.38 297 GLU A C 1
ATOM 2421 O O . GLU A 1 297 ? 3.499 15.113 -12.156 1.00 96.38 297 GLU A O 1
ATOM 2426 N N . GLN A 1 298 ? 3.819 12.921 -12.551 1.00 95.56 298 GLN A N 1
ATOM 2427 C CA . GLN A 1 298 ? 3.094 12.845 -13.807 1.00 95.56 298 GLN A CA 1
ATOM 2428 C C . GLN A 1 298 ? 2.048 11.735 -13.724 1.00 95.56 298 GLN A C 1
ATOM 2430 O O . GLN A 1 298 ? 2.379 10.554 -13.588 1.00 95.56 298 GLN A O 1
ATOM 2435 N N . ILE A 1 299 ? 0.784 12.128 -13.876 1.00 92.94 299 ILE A N 1
ATOM 2436 C CA . ILE A 1 299 ? -0.349 11.213 -14.027 1.00 92.94 299 ILE A CA 1
ATOM 2437 C C . ILE A 1 299 ? -0.664 11.090 -15.520 1.00 92.94 299 ILE A C 1
ATOM 2439 O O . ILE A 1 299 ? -0.767 12.090 -16.237 1.00 92.94 299 ILE A O 1
ATOM 2443 N N . PHE A 1 300 ? -0.781 9.863 -16.010 1.00 91.44 300 PHE A N 1
ATOM 2444 C CA . PHE A 1 300 ? -1.158 9.532 -17.376 1.00 91.44 300 PHE A CA 1
ATOM 2445 C C . PHE A 1 300 ? -2.607 9.057 -17.391 1.00 91.44 300 PHE A C 1
ATOM 2447 O O . PHE A 1 300 ? -3.023 8.268 -16.550 1.00 91.44 300 PHE A O 1
ATOM 2454 N N . THR A 1 301 ? -3.367 9.481 -18.396 1.00 87.62 301 THR A N 1
ATOM 2455 C CA . THR A 1 301 ? -4.762 9.046 -18.566 1.00 87.62 301 THR A CA 1
ATOM 2456 C C . THR A 1 301 ? -4.893 7.578 -18.965 1.00 87.62 301 THR A C 1
ATOM 2458 O O . THR A 1 301 ? -5.939 6.978 -18.765 1.00 87.62 301 THR A O 1
ATOM 2461 N N . ASN A 1 302 ? -3.832 6.995 -19.522 1.00 87.44 302 ASN A N 1
ATOM 2462 C CA . ASN A 1 302 ? -3.798 5.614 -19.985 1.00 87.44 302 ASN A CA 1
ATOM 2463 C C . ASN A 1 302 ? -2.683 4.834 -19.284 1.00 87.44 302 ASN A C 1
ATOM 2465 O O . ASN A 1 302 ? -1.699 5.405 -18.805 1.00 87.44 302 ASN A O 1
ATOM 2469 N N . ARG A 1 303 ? -2.808 3.509 -19.299 1.00 89.38 303 ARG A N 1
ATOM 2470 C CA . ARG A 1 303 ? -1.914 2.568 -18.598 1.00 89.38 303 ARG A CA 1
ATOM 2471 C C . ARG A 1 303 ? -0.963 1.806 -19.510 1.00 89.38 303 ARG A C 1
ATOM 2473 O O . ARG A 1 303 ? -0.336 0.840 -19.095 1.00 89.38 303 ARG A O 1
ATOM 2480 N N . ASP A 1 304 ? -0.847 2.255 -20.753 1.00 90.12 304 ASP A N 1
ATOM 2481 C CA . ASP A 1 304 ? 0.055 1.636 -21.713 1.00 90.12 304 ASP A CA 1
ATOM 2482 C C . ASP A 1 304 ? 1.538 1.823 -21.357 1.00 90.12 304 ASP A C 1
ATOM 2484 O O . ASP A 1 304 ? 1.887 2.370 -20.306 1.00 90.12 304 ASP A O 1
ATOM 2488 N N . ILE A 1 305 ? 2.423 1.360 -22.236 1.00 93.31 305 ILE A N 1
ATOM 2489 C CA . ILE A 1 305 ? 3.858 1.400 -21.982 1.00 93.31 305 ILE A CA 1
ATOM 2490 C C . ILE A 1 305 ? 4.455 2.719 -22.459 1.00 93.31 305 ILE A C 1
ATOM 2492 O O . ILE A 1 305 ? 4.352 3.107 -23.630 1.00 93.31 305 ILE A O 1
ATOM 2496 N N . LYS A 1 306 ? 5.157 3.376 -21.538 1.00 95.31 306 LYS A N 1
ATOM 2497 C CA . LYS A 1 306 ? 5.909 4.604 -21.773 1.00 95.31 306 LYS A CA 1
ATOM 2498 C C . LYS A 1 306 ? 7.388 4.276 -21.743 1.00 95.31 306 LYS A C 1
ATOM 2500 O O . LYS A 1 306 ? 7.854 3.600 -20.837 1.00 95.31 306 LYS A O 1
ATOM 2505 N N . LYS A 1 307 ? 8.147 4.793 -22.697 1.00 97.06 307 LYS A N 1
ATOM 2506 C CA . LYS A 1 307 ? 9.604 4.836 -22.623 1.00 97.06 307 LYS A CA 1
ATOM 2507 C C . LYS A 1 307 ? 10.012 6.085 -21.847 1.00 97.06 307 LYS A C 1
ATOM 2509 O O . LYS A 1 307 ? 9.598 7.176 -22.224 1.00 97.06 307 LYS A O 1
ATOM 2514 N N . ILE A 1 308 ? 10.814 5.929 -20.805 1.00 98.06 308 ILE A N 1
ATOM 2515 C CA . ILE A 1 308 ? 11.407 7.018 -20.029 1.00 98.06 308 ILE A CA 1
ATOM 2516 C C . ILE A 1 308 ? 12.898 7.040 -20.346 1.00 98.06 308 ILE A C 1
ATOM 2518 O O . ILE A 1 308 ? 13.595 6.056 -20.101 1.00 98.06 308 ILE A O 1
ATOM 2522 N N . SER A 1 309 ? 13.383 8.157 -20.874 1.00 98.12 309 SER A N 1
ATOM 2523 C CA . SER A 1 309 ? 14.809 8.400 -21.066 1.00 98.12 309 SER A CA 1
ATOM 2524 C C . SER A 1 309 ? 15.338 9.212 -19.889 1.00 98.12 309 SER A C 1
ATOM 2526 O O . SER A 1 309 ? 14.867 10.323 -19.639 1.00 98.12 309 SER A O 1
ATOM 2528 N N . VAL A 1 310 ? 16.310 8.642 -19.179 1.00 98.19 310 VAL A N 1
ATOM 2529 C CA . VAL A 1 310 ? 16.976 9.199 -17.997 1.00 98.19 310 VAL A CA 1
ATOM 2530 C C . VAL A 1 310 ? 18.385 9.652 -18.401 1.00 98.19 310 VAL A C 1
ATOM 2532 O O . VAL A 1 310 ? 19.264 8.802 -18.570 1.00 98.19 310 VAL A O 1
ATOM 2535 N N . PRO A 1 311 ? 18.628 10.962 -18.605 1.00 98.06 311 PRO A N 1
ATOM 2536 C CA . PRO A 1 311 ? 19.919 11.455 -19.086 1.00 98.06 311 PRO A CA 1
ATOM 2537 C C . PRO A 1 311 ? 21.109 11.140 -18.177 1.00 98.06 311 PRO A C 1
ATOM 2539 O O . PRO A 1 311 ? 22.187 10.819 -18.679 1.00 98.06 311 PRO A O 1
ATOM 2542 N N . LYS A 1 312 ? 20.934 11.253 -16.856 1.00 97.50 312 LYS A N 1
ATOM 2543 C CA . LYS A 1 312 ? 22.000 11.053 -15.869 1.00 97.50 312 LYS A CA 1
ATOM 2544 C C . LYS A 1 312 ? 21.489 10.430 -14.573 1.00 97.50 312 LYS A C 1
ATOM 2546 O O . LYS A 1 312 ? 20.293 10.368 -14.302 1.00 97.50 312 LYS A O 1
ATOM 2551 N N . GLY A 1 313 ? 22.445 9.974 -13.774 1.00 97.50 313 GLY A N 1
ATOM 2552 C CA . GLY A 1 313 ? 22.220 9.361 -12.475 1.00 97.50 313 GLY A CA 1
ATOM 2553 C C . GLY A 1 313 ? 21.671 10.283 -11.391 1.00 97.50 313 GLY A C 1
ATOM 2554 O O . GLY A 1 313 ? 21.325 11.437 -11.635 1.00 97.50 313 GLY A O 1
ATOM 2555 N N . GLY A 1 314 ? 21.632 9.763 -10.164 1.00 97.38 314 GLY A N 1
ATOM 2556 C CA . GLY A 1 314 ? 21.261 10.530 -8.974 1.00 97.38 314 GLY A CA 1
ATOM 2557 C C . GLY A 1 314 ? 19.769 10.838 -8.871 1.00 97.38 314 GLY A C 1
ATOM 2558 O O . GLY A 1 314 ? 19.394 11.776 -8.176 1.00 97.38 314 GLY A O 1
ATOM 2559 N N . ILE A 1 315 ? 18.928 10.068 -9.556 1.00 98.06 315 ILE A N 1
ATOM 2560 C CA . ILE A 1 315 ? 17.481 10.256 -9.596 1.00 98.06 315 ILE A CA 1
ATOM 2561 C C . ILE A 1 315 ? 16.759 9.009 -9.106 1.00 98.06 315 ILE A C 1
ATOM 2563 O O . ILE A 1 315 ? 17.134 7.877 -9.405 1.00 98.06 315 ILE A O 1
ATOM 2567 N N . GLU A 1 316 ? 15.689 9.231 -8.366 1.00 98.44 316 GLU A N 1
ATOM 2568 C CA . GLU A 1 316 ? 14.745 8.215 -7.956 1.00 98.44 316 GLU A CA 1
ATOM 2569 C C . GLU A 1 316 ? 13.471 8.327 -8.785 1.00 98.44 316 GLU A C 1
ATOM 2571 O O . GLU A 1 316 ? 12.850 9.389 -8.831 1.00 98.44 316 GLU A O 1
ATOM 2576 N N . LEU A 1 317 ? 13.090 7.221 -9.417 1.00 98.31 317 LEU A N 1
ATOM 2577 C CA . LEU A 1 317 ? 11.811 7.059 -10.090 1.00 98.31 317 LEU A CA 1
ATOM 2578 C C . LEU A 1 317 ? 10.940 6.106 -9.285 1.00 98.31 317 LEU A C 1
ATOM 2580 O O . LEU A 1 317 ? 11.411 5.054 -8.855 1.00 98.31 317 LEU A O 1
ATOM 2584 N N . GLU A 1 318 ? 9.673 6.455 -9.129 1.00 97.75 318 GLU A N 1
ATOM 2585 C CA . GLU A 1 318 ? 8.646 5.635 -8.502 1.00 97.75 318 GLU A CA 1
ATOM 2586 C C . GLU A 1 318 ? 7.468 5.473 -9.467 1.00 97.75 318 GLU A C 1
ATOM 2588 O O . GLU A 1 318 ? 7.043 6.422 -10.125 1.00 97.75 318 GLU A O 1
ATOM 2593 N N . GLY A 1 319 ? 6.979 4.246 -9.600 1.00 95.38 319 GLY A N 1
ATOM 2594 C CA . GLY A 1 319 ? 5.941 3.876 -10.551 1.00 95.38 319 GLY A CA 1
ATOM 2595 C C . GLY A 1 319 ? 5.511 2.421 -10.395 1.00 95.38 319 GLY A C 1
ATOM 2596 O O . GLY A 1 319 ? 6.054 1.663 -9.592 1.00 95.38 319 GLY A O 1
ATOM 2597 N N . THR A 1 320 ? 4.510 2.018 -11.174 1.00 91.62 320 THR A N 1
ATOM 2598 C CA . THR A 1 320 ? 3.881 0.703 -11.016 1.00 91.62 320 THR A CA 1
ATOM 2599 C C . THR A 1 320 ? 4.826 -0.428 -11.434 1.00 91.62 320 THR A C 1
ATOM 2601 O O . THR A 1 320 ? 5.226 -1.231 -10.592 1.00 91.62 320 THR A O 1
ATOM 2604 N N . ILE A 1 321 ? 5.210 -0.537 -12.706 1.00 94.88 321 ILE A N 1
ATOM 2605 C CA . ILE A 1 321 ? 6.140 -1.583 -13.166 1.00 94.88 321 ILE A CA 1
ATOM 2606 C C . ILE A 1 321 ? 7.126 -0.991 -14.164 1.00 94.88 321 ILE A C 1
ATOM 2608 O O . ILE A 1 321 ? 6.718 -0.386 -15.155 1.00 94.88 321 ILE A O 1
ATOM 2612 N N . PHE A 1 322 ? 8.416 -1.229 -13.938 1.00 96.94 322 PHE A N 1
ATOM 2613 C CA . PHE A 1 322 ? 9.475 -0.857 -14.865 1.00 96.94 322 PHE A CA 1
ATOM 2614 C C . PHE A 1 322 ? 10.048 -2.076 -15.595 1.00 96.94 322 PHE A C 1
ATOM 2616 O O . PHE A 1 322 ? 10.281 -3.126 -14.998 1.00 96.94 322 PHE A O 1
ATOM 2623 N N . PHE A 1 323 ? 10.363 -1.917 -16.875 1.00 96.75 323 PHE A N 1
ATOM 2624 C CA . PHE A 1 323 ? 11.017 -2.914 -17.715 1.00 96.75 323 PHE A CA 1
ATOM 2625 C C . PHE A 1 323 ? 12.302 -2.360 -18.318 1.00 96.75 323 PHE A C 1
ATOM 2627 O O . PHE A 1 323 ? 12.429 -1.160 -18.572 1.00 96.75 323 PHE A O 1
ATOM 2634 N N . LEU A 1 324 ? 13.244 -3.259 -18.606 1.00 94.31 324 LEU A N 1
ATOM 2635 C CA . LEU A 1 324 ? 14.505 -2.900 -19.260 1.00 94.31 324 LEU A CA 1
ATOM 2636 C C . LEU A 1 324 ? 14.369 -2.737 -20.775 1.00 94.31 324 LEU A C 1
ATOM 2638 O O . LEU A 1 324 ? 15.170 -2.060 -21.413 1.00 94.31 324 LEU A O 1
ATOM 2642 N N . ASN A 1 325 ? 13.384 -3.400 -21.377 1.00 92.50 325 ASN A N 1
ATOM 2643 C CA . ASN A 1 325 ? 13.124 -3.344 -22.807 1.00 92.50 325 ASN A CA 1
ATOM 2644 C C . ASN A 1 325 ? 11.643 -3.608 -23.096 1.00 92.50 325 ASN A C 1
ATOM 2646 O O . ASN A 1 325 ? 10.935 -4.198 -22.285 1.00 92.50 325 ASN A O 1
ATOM 2650 N N . SER A 1 326 ? 11.199 -3.213 -24.285 1.00 90.44 326 SER A N 1
ATOM 2651 C CA . SER A 1 326 ? 9.829 -3.418 -24.759 1.00 90.44 326 SER A CA 1
ATOM 2652 C C . SER A 1 326 ? 9.577 -4.790 -25.400 1.00 90.44 326 SER A C 1
ATOM 2654 O O . SER A 1 326 ? 8.474 -5.042 -25.873 1.00 90.44 326 SER A O 1
ATOM 2656 N N . LYS A 1 327 ? 10.576 -5.683 -25.462 1.00 90.69 327 LYS A N 1
ATOM 2657 C CA . LYS A 1 327 ? 10.446 -6.996 -26.114 1.00 90.69 327 LYS A CA 1
ATOM 2658 C C . LYS A 1 327 ? 9.941 -8.076 -25.157 1.00 90.69 327 LYS A C 1
ATOM 2660 O O . LYS A 1 327 ? 9.182 -8.943 -25.578 1.00 90.69 327 LYS A O 1
ATOM 2665 N N . TYR A 1 328 ? 10.367 -8.036 -23.896 1.00 87.44 328 TYR A N 1
ATOM 2666 C CA . TYR A 1 328 ? 10.055 -9.055 -22.886 1.00 87.44 328 TYR A CA 1
ATOM 2667 C C . TYR A 1 328 ? 9.185 -8.488 -21.766 1.00 87.44 328 TYR A C 1
ATOM 2669 O O . TYR A 1 328 ? 9.519 -8.536 -20.584 1.00 87.44 328 TYR A O 1
ATOM 2677 N N . LEU A 1 329 ? 8.060 -7.915 -22.174 1.00 89.38 329 LEU A N 1
ATOM 2678 C CA . LEU A 1 329 ? 7.067 -7.356 -21.272 1.00 89.38 329 LEU A CA 1
ATOM 2679 C C . LEU A 1 329 ? 6.230 -8.490 -20.680 1.00 89.38 329 LEU A C 1
ATOM 2681 O O . LEU A 1 329 ? 5.785 -9.387 -21.395 1.00 89.38 329 LEU A O 1
ATOM 2685 N N . PHE A 1 330 ? 6.007 -8.439 -19.376 1.00 90.25 330 PHE A N 1
ATOM 2686 C CA . PHE A 1 330 ? 5.048 -9.287 -18.678 1.00 90.25 330 PHE A CA 1
ATOM 2687 C C . PHE A 1 330 ? 4.503 -8.503 -17.493 1.00 90.25 330 PHE A C 1
ATOM 2689 O O . PHE A 1 330 ? 5.205 -7.672 -16.927 1.00 90.25 330 PHE A O 1
ATOM 2696 N N . TYR A 1 331 ? 3.257 -8.745 -17.113 1.00 89.81 331 TYR A N 1
ATOM 2697 C CA . TYR A 1 331 ? 2.598 -7.969 -16.069 1.00 89.81 331 TYR A CA 1
ATOM 2698 C C . TYR A 1 331 ? 2.477 -8.822 -14.807 1.00 89.81 331 TYR A C 1
ATOM 2700 O O . TYR A 1 331 ? 1.496 -9.536 -14.639 1.00 89.81 331 TYR A O 1
ATOM 2708 N N . PRO A 1 332 ? 3.497 -8.811 -13.931 1.00 85.06 332 PRO A N 1
ATOM 2709 C CA . PRO A 1 332 ? 3.547 -9.653 -12.734 1.00 85.06 332 PRO A CA 1
ATOM 2710 C C . PRO A 1 332 ? 2.511 -9.266 -11.675 1.00 85.06 332 PRO A C 1
ATOM 2712 O O . PRO A 1 332 ? 2.290 -10.011 -10.727 1.00 85.06 332 PRO A O 1
ATOM 2715 N N . ARG A 1 333 ? 1.926 -8.077 -11.810 1.00 88.50 333 ARG A N 1
ATOM 2716 C CA . ARG A 1 333 ? 0.856 -7.542 -10.979 1.00 88.50 333 ARG A CA 1
ATOM 2717 C C . ARG A 1 333 ? 0.033 -6.570 -11.812 1.00 88.50 333 ARG A C 1
ATOM 2719 O O . ARG A 1 333 ? 0.510 -6.068 -12.830 1.00 88.50 333 ARG A O 1
ATOM 2726 N N . TYR A 1 334 ? -1.171 -6.289 -11.352 1.00 89.69 334 TYR A N 1
ATOM 2727 C CA . TYR A 1 334 ? -1.997 -5.228 -11.913 1.00 89.69 334 TYR A CA 1
ATOM 2728 C C . TYR A 1 334 ? -1.611 -3.866 -11.334 1.00 89.69 334 TYR A C 1
ATOM 2730 O O . TYR A 1 334 ? -0.895 -3.776 -10.332 1.00 89.69 334 TYR A O 1
ATOM 2738 N N . GLU A 1 335 ? -2.089 -2.800 -11.967 1.00 89.50 335 GLU A N 1
ATOM 2739 C CA . GLU A 1 335 ? -1.903 -1.454 -11.446 1.00 89.50 335 GLU A CA 1
ATOM 2740 C C . GLU A 1 335 ? -2.749 -1.203 -10.203 1.00 89.50 335 GLU A C 1
ATOM 2742 O O . GLU A 1 335 ? -3.942 -1.499 -10.171 1.00 89.50 335 GLU A O 1
ATOM 2747 N N . VAL A 1 336 ? -2.116 -0.633 -9.179 1.00 90.56 336 VAL A N 1
ATOM 2748 C CA . VAL A 1 336 ? -2.787 -0.260 -7.940 1.00 90.56 336 VAL A CA 1
ATOM 2749 C C . VAL A 1 336 ? -3.592 1.017 -8.159 1.00 90.56 336 VAL A C 1
ATOM 2751 O O . VAL A 1 336 ? -3.079 2.016 -8.652 1.00 90.56 336 VAL A O 1
ATOM 2754 N N . PHE A 1 337 ? -4.857 0.994 -7.759 1.00 90.50 337 PHE A N 1
ATOM 2755 C CA . PHE A 1 337 ? -5.710 2.172 -7.726 1.00 90.50 337 PHE A CA 1
ATOM 2756 C C . PHE A 1 337 ? -5.365 3.073 -6.529 1.00 90.50 337 PHE A C 1
ATOM 2758 O O . PHE A 1 337 ? -5.387 2.612 -5.385 1.00 90.50 337 PHE A O 1
ATOM 2765 N N . TYR A 1 338 ? -5.105 4.359 -6.793 1.00 82.81 338 TYR A N 1
ATOM 2766 C CA . TYR A 1 338 ? -4.731 5.362 -5.783 1.00 82.81 338 TYR A CA 1
ATOM 2767 C C . TYR A 1 338 ? -5.835 6.383 -5.445 1.00 82.81 338 TYR A C 1
ATOM 2769 O O . TYR A 1 338 ? -5.613 7.240 -4.595 1.00 82.81 338 TYR A O 1
ATOM 2777 N N . GLY A 1 339 ? -7.032 6.277 -6.038 1.00 84.56 339 GLY A N 1
ATOM 2778 C CA . GLY A 1 339 ? -8.165 7.182 -5.767 1.00 84.56 339 GLY A CA 1
ATOM 2779 C C . GLY A 1 339 ? -8.470 8.189 -6.880 1.00 84.56 339 GLY A C 1
ATOM 2780 O O . GLY A 1 339 ? -9.599 8.650 -6.982 1.00 84.56 339 GLY A O 1
ATOM 2781 N N . ASP A 1 340 ? -7.502 8.484 -7.740 1.00 81.19 340 ASP A N 1
ATOM 2782 C CA . ASP A 1 340 ? -7.526 9.557 -8.746 1.00 81.19 340 ASP A CA 1
ATOM 2783 C C . ASP A 1 340 ? -7.416 9.051 -10.196 1.00 81.19 340 ASP A C 1
ATOM 2785 O O . ASP A 1 340 ? -7.276 9.828 -11.141 1.00 81.19 340 ASP A O 1
ATOM 2789 N N . VAL A 1 341 ? -7.475 7.732 -10.385 1.00 83.81 341 VAL A N 1
ATOM 2790 C CA . VAL A 1 341 ? -7.296 7.098 -11.694 1.00 83.81 341 VAL A CA 1
ATOM 2791 C C . VAL A 1 341 ? -8.553 7.258 -12.546 1.00 83.81 341 VAL A C 1
ATOM 2793 O O . VAL A 1 341 ? -9.659 6.948 -12.100 1.00 83.81 341 VAL A O 1
ATOM 2796 N N . ASP A 1 342 ? -8.374 7.649 -13.811 1.00 87.25 342 ASP A N 1
ATOM 2797 C CA . ASP A 1 342 ? -9.451 7.614 -14.798 1.00 87.25 342 ASP A CA 1
ATOM 2798 C C . ASP A 1 342 ? -9.904 6.165 -15.049 1.00 87.25 342 ASP A C 1
ATOM 2800 O O . ASP A 1 342 ? -9.156 5.302 -15.532 1.00 87.25 342 ASP A O 1
ATOM 2804 N N . LEU A 1 343 ? -11.164 5.900 -14.705 1.00 92.06 343 LEU A N 1
ATOM 2805 C CA . LEU A 1 343 ? -11.791 4.600 -14.884 1.00 92.06 343 LEU A CA 1
ATOM 2806 C C . LEU A 1 343 ? -12.341 4.403 -16.303 1.00 92.06 343 LEU A C 1
ATOM 2808 O O . LEU A 1 343 ? -12.820 3.314 -16.603 1.00 92.06 343 LEU A O 1
ATOM 2812 N N . SER A 1 344 ? -12.289 5.398 -17.195 1.00 91.88 344 SER A N 1
ATOM 2813 C CA . SER A 1 344 ? -12.875 5.326 -18.542 1.00 91.88 344 SER A CA 1
ATOM 2814 C C . SER A 1 344 ? -12.367 4.124 -19.353 1.00 91.88 344 SER A C 1
ATOM 2816 O O . SER A 1 344 ? -13.181 3.402 -19.938 1.00 91.88 344 SER A O 1
ATOM 2818 N N . GLU A 1 345 ? -11.060 3.850 -19.286 1.00 90.94 345 GLU A N 1
ATOM 2819 C CA . GLU A 1 345 ? -10.372 2.724 -19.939 1.00 90.94 345 GLU A CA 1
ATOM 2820 C C . GLU A 1 345 ? -10.329 1.439 -19.083 1.00 90.94 345 GLU A C 1
ATOM 2822 O O . GLU A 1 345 ? -9.781 0.427 -19.512 1.00 90.94 345 GLU A O 1
ATOM 2827 N N . VAL A 1 346 ? -10.860 1.457 -17.854 1.00 95.00 346 VAL A N 1
ATOM 2828 C CA . VAL A 1 346 ? -10.884 0.287 -16.958 1.00 95.00 346 VAL A CA 1
ATOM 2829 C C . VAL A 1 346 ? -12.135 -0.541 -17.227 1.00 95.00 346 VAL A C 1
ATOM 2831 O O . VAL A 1 346 ? -13.251 -0.034 -17.099 1.00 95.00 346 VAL A O 1
ATOM 2834 N N . ASN A 1 347 ? -11.965 -1.826 -17.525 1.00 96.94 347 ASN A N 1
ATOM 2835 C CA . ASN A 1 347 ? -13.075 -2.776 -17.634 1.00 96.94 347 ASN A CA 1
ATOM 2836 C C . ASN A 1 347 ? -13.187 -3.683 -16.405 1.00 96.94 347 ASN A C 1
ATOM 2838 O O . ASN A 1 347 ? -14.280 -4.182 -16.132 1.00 96.94 347 ASN A O 1
ATOM 2842 N N . TYR A 1 348 ? -12.094 -3.852 -15.654 1.00 97.38 348 TYR A N 1
ATOM 2843 C CA . TYR A 1 348 ? -12.016 -4.775 -14.528 1.00 97.38 348 TYR A CA 1
ATOM 2844 C C . TYR A 1 348 ? -11.316 -4.144 -13.327 1.00 97.38 348 TYR A C 1
ATOM 2846 O O . TYR A 1 348 ? -10.267 -3.513 -13.463 1.00 97.38 348 TYR A O 1
ATOM 2854 N N . ILE A 1 349 ? -11.878 -4.330 -12.134 1.00 97.25 349 ILE A N 1
ATOM 2855 C CA . ILE A 1 349 ? -11.239 -3.937 -10.873 1.00 97.25 349 ILE A CA 1
ATOM 2856 C C . ILE A 1 349 ? -11.288 -5.125 -9.924 1.00 97.25 349 ILE A C 1
ATOM 2858 O O . ILE A 1 349 ? -12.366 -5.596 -9.574 1.00 97.25 349 ILE A O 1
ATOM 2862 N N . LEU A 1 350 ? -10.125 -5.589 -9.478 1.00 97.19 350 LEU A N 1
ATOM 2863 C CA . LEU A 1 350 ? -10.012 -6.633 -8.469 1.00 97.19 350 LEU A CA 1
ATOM 2864 C C . LEU A 1 350 ? -9.649 -6.007 -7.119 1.00 97.19 350 LEU A C 1
ATOM 2866 O O . LEU A 1 350 ? -8.537 -5.526 -6.900 1.00 97.19 350 LEU A O 1
ATOM 2870 N N . ALA A 1 351 ? -10.604 -5.995 -6.200 1.00 97.19 351 ALA A N 1
ATOM 2871 C CA . ALA A 1 351 ? -10.487 -5.324 -4.917 1.00 97.19 351 ALA A CA 1
ATOM 2872 C C . ALA A 1 351 ? -10.488 -6.319 -3.750 1.00 97.19 351 ALA A C 1
ATOM 2874 O O . ALA A 1 351 ? -11.116 -7.372 -3.816 1.00 97.19 351 ALA A O 1
ATOM 2875 N N . LYS A 1 352 ? -9.805 -5.975 -2.655 1.00 96.06 352 LYS A N 1
ATOM 2876 C CA . LYS A 1 352 ? -9.834 -6.736 -1.400 1.00 96.06 352 LYS A CA 1
ATOM 2877 C C . LYS A 1 352 ? -10.304 -5.845 -0.258 1.00 96.06 352 LYS A C 1
ATOM 2879 O O . LYS A 1 352 ? -9.507 -5.143 0.360 1.00 96.06 352 LYS A O 1
ATOM 2884 N N . TYR A 1 353 ? -11.599 -5.883 0.015 1.00 95.75 353 TYR A N 1
ATOM 2885 C CA . TYR A 1 353 ? -12.211 -5.247 1.176 1.00 95.75 353 TYR A CA 1
ATOM 2886 C C . TYR A 1 353 ? -13.591 -5.853 1.429 1.00 95.75 353 TYR A C 1
ATOM 2888 O O . TYR A 1 353 ? -14.127 -6.573 0.590 1.00 95.75 353 TYR A O 1
ATOM 2896 N N . THR A 1 354 ? -14.156 -5.564 2.596 1.00 94.56 354 THR A N 1
ATOM 2897 C CA . THR A 1 354 ? -15.521 -5.961 2.943 1.00 94.56 354 THR A CA 1
ATOM 2898 C C . THR A 1 354 ? -16.444 -4.776 2.700 1.00 94.56 354 THR A C 1
ATOM 2900 O O . THR A 1 354 ? -16.116 -3.664 3.114 1.00 94.56 354 THR A O 1
ATOM 2903 N N . LEU A 1 355 ? -17.596 -4.992 2.064 1.00 95.44 355 LEU A N 1
ATOM 2904 C CA . LEU A 1 355 ? -18.613 -3.948 1.933 1.00 95.44 355 LEU A CA 1
ATOM 2905 C C . LEU A 1 355 ? -19.177 -3.579 3.319 1.00 95.44 355 LEU A C 1
ATOM 2907 O O . LEU A 1 355 ? -19.432 -4.481 4.127 1.00 95.44 355 LEU A O 1
ATOM 2911 N N . PRO A 1 356 ? -19.390 -2.284 3.621 1.00 96.88 356 PRO A N 1
ATOM 2912 C CA . PRO A 1 356 ? -20.020 -1.892 4.872 1.00 96.88 356 PRO A CA 1
ATOM 2913 C C . PRO A 1 356 ? -21.468 -2.393 4.929 1.00 96.88 356 PRO A C 1
ATOM 2915 O O . PRO A 1 356 ? -22.219 -2.303 3.959 1.00 96.88 356 PRO A O 1
ATOM 2918 N N . GLN A 1 357 ? -21.878 -2.884 6.095 1.00 97.31 357 GLN A N 1
ATOM 2919 C CA . GLN A 1 357 ? -23.268 -3.228 6.374 1.00 97.31 357 GLN A CA 1
ATOM 2920 C C . GLN A 1 357 ? -24.028 -1.980 6.811 1.00 97.31 357 GLN A C 1
ATOM 2922 O O . GLN A 1 357 ? -23.547 -1.228 7.657 1.00 97.31 357 GLN A O 1
ATOM 2927 N N . GLU A 1 358 ? -25.231 -1.777 6.285 1.00 97.25 358 GLU A N 1
ATOM 2928 C CA . GLU A 1 358 ? -26.098 -0.684 6.714 1.00 97.25 358 GLU A CA 1
ATOM 2929 C C . GLU A 1 358 ? -27.094 -1.169 7.773 1.00 97.25 358 GLU A C 1
ATOM 2931 O O . GLU A 1 358 ? -27.786 -2.174 7.597 1.00 97.25 358 GLU A O 1
ATOM 2936 N N . LYS A 1 359 ? -27.156 -0.459 8.901 1.00 97.38 359 LYS A N 1
ATOM 2937 C CA . LYS A 1 359 ? -28.062 -0.745 10.011 1.00 97.38 359 LYS A CA 1
ATOM 2938 C C . LYS A 1 359 ? -28.505 0.551 10.679 1.00 97.38 359 LYS A C 1
ATOM 2940 O O . LYS A 1 359 ? -27.678 1.299 11.196 1.00 97.38 359 LYS A O 1
ATOM 2945 N N . ASP A 1 360 ? -29.816 0.788 10.693 1.00 96.06 360 ASP A N 1
ATOM 2946 C CA . ASP A 1 360 ? -30.446 1.961 11.316 1.00 96.06 360 ASP A CA 1
ATOM 2947 C C . ASP A 1 360 ? -29.878 3.302 10.796 1.00 96.06 360 ASP A C 1
ATOM 2949 O O . ASP A 1 360 ? -29.653 4.239 11.560 1.00 96.06 360 ASP A O 1
ATOM 2953 N N . GLY A 1 361 ? -29.593 3.377 9.488 1.00 95.75 361 GLY A N 1
ATOM 2954 C CA . GLY A 1 361 ? -28.989 4.546 8.831 1.00 95.75 361 GLY A CA 1
ATOM 2955 C C . GLY A 1 361 ? -27.495 4.744 9.116 1.00 95.75 361 GLY A C 1
ATOM 2956 O O . GLY A 1 361 ? -26.905 5.709 8.640 1.00 95.75 361 GLY A O 1
ATOM 2957 N N . ALA A 1 362 ? -26.873 3.843 9.881 1.00 97.69 362 ALA A N 1
ATOM 2958 C CA . ALA A 1 362 ? -25.437 3.821 10.110 1.00 97.69 362 ALA A CA 1
ATOM 2959 C C . ALA A 1 362 ? -24.762 2.730 9.284 1.00 97.69 362 ALA A C 1
ATOM 2961 O O . ALA A 1 362 ? -25.302 1.636 9.119 1.00 97.69 362 ALA A O 1
ATOM 2962 N N . LYS A 1 363 ? -23.541 3.002 8.833 1.00 98.00 363 LYS A N 1
ATOM 2963 C CA . LYS A 1 363 ? -22.675 1.998 8.220 1.00 98.00 363 LYS A CA 1
ATOM 2964 C C . LYS A 1 363 ? -21.788 1.363 9.277 1.00 98.00 363 LYS A C 1
ATOM 2966 O O . LYS A 1 363 ? -21.305 2.044 10.181 1.00 98.00 363 LYS A O 1
ATOM 2971 N N . ILE A 1 364 ? -21.599 0.053 9.179 1.00 98.38 364 ILE A N 1
ATOM 2972 C CA . ILE A 1 364 ? -20.787 -0.758 10.084 1.00 98.38 364 ILE A CA 1
ATOM 2973 C C . ILE A 1 364 ? -19.824 -1.575 9.235 1.00 98.38 364 ILE A C 1
ATOM 2975 O O . ILE A 1 364 ? -20.247 -2.289 8.328 1.00 98.38 364 ILE A O 1
ATOM 2979 N N . ASN A 1 365 ? -18.532 -1.501 9.538 1.00 98.00 365 ASN A N 1
ATOM 2980 C CA . ASN A 1 365 ? -17.547 -2.370 8.905 1.00 98.00 365 ASN A CA 1
ATOM 2981 C C . ASN A 1 365 ? -16.471 -2.808 9.901 1.00 98.00 365 ASN A C 1
ATOM 2983 O O . ASN A 1 365 ? -16.246 -2.143 10.914 1.00 98.00 365 ASN A O 1
ATOM 2987 N N . THR A 1 366 ? -15.818 -3.933 9.621 1.00 98.00 366 THR A N 1
ATOM 2988 C CA . THR A 1 366 ? -14.782 -4.516 10.473 1.00 98.00 366 THR A CA 1
ATOM 2989 C C . THR A 1 366 ? -13.464 -4.633 9.723 1.00 98.00 366 THR A C 1
ATOM 2991 O O . THR A 1 366 ? -13.342 -5.386 8.760 1.00 98.00 366 THR A O 1
ATOM 2994 N N . ALA A 1 367 ? -12.447 -3.939 10.223 1.00 97.56 367 ALA A N 1
ATOM 2995 C CA . ALA A 1 367 ? -11.071 -4.097 9.786 1.00 97.56 367 ALA A CA 1
ATOM 2996 C C . ALA A 1 367 ? -10.374 -5.206 10.579 1.00 97.56 367 ALA A C 1
ATOM 2998 O O . ALA A 1 367 ? -10.537 -5.310 11.796 1.00 97.56 367 ALA A O 1
ATOM 2999 N N . ILE A 1 368 ? -9.576 -6.025 9.896 1.00 97.25 368 ILE A N 1
ATOM 3000 C CA . ILE A 1 368 ? -8.840 -7.136 10.499 1.00 97.25 368 ILE A CA 1
ATOM 3001 C C . ILE A 1 368 ? -7.353 -6.979 10.194 1.00 97.25 368 ILE A C 1
ATOM 3003 O O . ILE A 1 368 ? -6.968 -6.867 9.034 1.00 97.25 368 ILE A O 1
ATOM 3007 N N . PHE A 1 369 ? -6.525 -7.044 11.234 1.00 97.44 369 PHE A N 1
ATOM 3008 C CA . PHE A 1 369 ? -5.075 -6.923 11.135 1.00 97.44 369 PHE A CA 1
ATOM 3009 C C . PHE A 1 369 ? -4.371 -8.102 11.800 1.00 97.44 369 PHE A C 1
ATOM 3011 O O . PHE A 1 369 ? -4.730 -8.484 12.919 1.00 97.44 369 PHE A O 1
ATOM 3018 N N . ASP A 1 370 ? -3.339 -8.623 11.138 1.00 97.00 370 ASP A N 1
ATOM 3019 C CA . ASP A 1 370 ? -2.284 -9.392 11.797 1.00 97.00 370 ASP A CA 1
ATOM 3020 C C . ASP A 1 370 ? -1.325 -8.402 12.469 1.00 97.00 370 ASP A C 1
ATOM 3022 O O . ASP A 1 370 ? -0.804 -7.485 11.833 1.00 97.00 370 ASP A O 1
ATOM 3026 N N . ILE A 1 371 ? -1.170 -8.538 13.781 1.00 97.62 371 ILE A N 1
ATOM 3027 C CA . ILE A 1 371 ? -0.354 -7.665 14.628 1.00 97.62 371 ILE A CA 1
ATOM 3028 C C . ILE A 1 371 ? 0.707 -8.447 15.406 1.00 97.62 371 ILE A C 1
ATOM 3030 O O . ILE A 1 371 ? 1.319 -7.887 16.316 1.00 97.62 371 ILE A O 1
ATOM 3034 N N . LYS A 1 372 ? 0.931 -9.726 15.070 1.00 96.25 372 LYS A N 1
ATOM 3035 C CA . LYS A 1 372 ? 1.867 -10.605 15.786 1.00 96.25 372 LYS A CA 1
ATOM 3036 C C . LYS A 1 372 ? 3.283 -10.037 15.825 1.00 96.25 372 LYS A C 1
ATOM 3038 O O . LYS A 1 372 ? 3.917 -10.007 16.885 1.00 96.25 372 LYS A O 1
ATOM 3043 N N . ASP A 1 373 ? 3.731 -9.541 14.677 1.00 95.75 373 ASP A N 1
ATOM 3044 C CA . ASP A 1 373 ? 5.081 -9.018 14.469 1.00 95.75 373 ASP A CA 1
ATOM 3045 C C . ASP A 1 373 ? 5.129 -7.483 14.438 1.00 95.75 373 ASP A C 1
ATOM 3047 O O . ASP A 1 373 ? 6.186 -6.889 14.227 1.00 95.75 373 ASP A O 1
ATOM 3051 N N . VAL A 1 374 ? 3.999 -6.820 14.704 1.00 96.19 374 VAL A N 1
ATOM 3052 C CA . VAL A 1 374 ? 3.930 -5.358 14.749 1.00 96.19 374 VAL A CA 1
ATOM 3053 C C . VAL A 1 374 ? 4.685 -4.836 15.980 1.00 96.19 374 VAL A C 1
ATOM 3055 O O . VAL A 1 374 ? 4.375 -5.230 17.111 1.00 96.19 374 VAL A O 1
ATOM 3058 N N . PRO A 1 375 ? 5.650 -3.909 15.821 1.00 94.50 375 PRO A N 1
ATOM 3059 C CA . PRO A 1 375 ? 6.333 -3.298 16.953 1.00 94.50 375 PRO A CA 1
ATOM 3060 C C . PRO A 1 375 ? 5.375 -2.477 17.825 1.00 94.50 375 PRO A C 1
ATOM 3062 O O . PRO A 1 375 ? 4.636 -1.617 17.349 1.00 94.50 375 PRO A O 1
ATOM 3065 N N . THR A 1 376 ? 5.417 -2.693 19.142 1.00 95.00 376 THR A N 1
ATOM 3066 C CA . THR A 1 376 ? 4.546 -1.993 20.105 1.00 95.00 376 THR A CA 1
ATOM 3067 C C . THR A 1 376 ? 5.374 -1.194 21.117 1.00 95.00 376 THR A C 1
ATOM 3069 O O . THR A 1 376 ? 5.482 -1.602 22.285 1.00 95.00 376 THR A O 1
ATOM 3072 N N . PRO A 1 377 ? 5.994 -0.064 20.725 1.00 93.25 377 PRO A N 1
ATOM 3073 C CA . PRO A 1 377 ? 6.811 0.732 21.635 1.00 93.25 377 PRO A CA 1
ATOM 3074 C C . PRO A 1 377 ? 5.958 1.227 22.805 1.00 93.25 377 PRO A C 1
ATOM 3076 O O . PRO A 1 377 ? 4.833 1.709 22.627 1.00 93.25 377 PRO A O 1
ATOM 3079 N N . TYR A 1 378 ? 6.482 1.057 24.021 1.00 94.19 378 TYR A N 1
ATOM 3080 C CA . TYR A 1 378 ? 5.764 1.308 25.279 1.00 94.19 378 TYR A CA 1
ATOM 3081 C C . TYR A 1 378 ? 4.463 0.504 25.435 1.00 94.19 378 TYR A C 1
ATOM 3083 O O . TYR A 1 378 ? 3.543 0.940 26.130 1.00 94.19 378 TYR A O 1
ATOM 3091 N N . ARG A 1 379 ? 4.381 -0.671 24.790 1.00 95.50 379 ARG A N 1
ATOM 3092 C CA . ARG A 1 379 ? 3.187 -1.530 24.745 1.00 95.50 379 ARG A CA 1
ATOM 3093 C C . ARG A 1 379 ? 1.950 -0.785 24.252 1.00 95.50 379 ARG A C 1
ATOM 3095 O O . ARG A 1 379 ? 0.867 -0.955 24.801 1.00 95.50 379 ARG A O 1
ATOM 3102 N N . LYS A 1 380 ? 2.105 0.084 23.259 1.00 97.00 380 LYS A N 1
ATOM 3103 C CA . LYS A 1 380 ? 0.977 0.750 22.612 1.00 97.00 380 LYS A CA 1
ATOM 3104 C C . LYS A 1 380 ? 0.916 0.343 21.153 1.00 97.00 380 LYS A C 1
ATOM 3106 O O . LYS A 1 380 ? 1.936 0.384 20.469 1.00 97.00 380 LYS A O 1
ATOM 3111 N N . LEU A 1 381 ? -0.282 -0.004 20.714 1.00 97.56 381 LEU A N 1
ATOM 3112 C CA . LEU A 1 381 ? -0.624 -0.220 19.319 1.00 97.56 381 LEU A CA 1
ATOM 3113 C C . LEU A 1 381 ? -1.351 1.025 18.819 1.00 97.56 381 LEU A C 1
ATOM 3115 O O . LEU A 1 381 ? -2.303 1.461 19.465 1.00 97.56 381 LEU A O 1
ATOM 3119 N N . ARG A 1 382 ? -0.883 1.623 17.725 1.00 98.06 382 ARG A N 1
ATOM 3120 C CA . ARG A 1 382 ? -1.485 2.837 17.168 1.00 98.06 382 ARG A CA 1
ATOM 3121 C C . ARG A 1 382 ? -2.351 2.496 15.971 1.00 98.06 382 ARG A C 1
ATOM 3123 O O . ARG A 1 382 ? -1.892 1.795 15.071 1.00 98.06 382 ARG A O 1
ATOM 3130 N N . PHE A 1 383 ? -3.541 3.079 15.950 1.00 98.12 383 PHE A N 1
ATOM 3131 C CA . PHE A 1 383 ? -4.441 3.066 14.810 1.00 98.12 383 PHE A CA 1
ATOM 3132 C C . PHE A 1 383 ? -4.631 4.475 14.261 1.00 98.12 383 PHE A C 1
ATOM 3134 O O . PHE A 1 383 ? -4.533 5.448 15.010 1.00 98.12 383 PHE A O 1
ATOM 3141 N N . LEU A 1 384 ? -4.884 4.577 12.961 1.00 97.69 384 LEU A N 1
ATOM 3142 C CA . LEU A 1 384 ? -5.034 5.834 12.236 1.00 97.69 384 LEU A CA 1
ATOM 3143 C C . LEU A 1 384 ? -6.216 5.736 11.279 1.00 97.69 384 LEU A C 1
ATOM 3145 O O . LEU A 1 384 ? -6.275 4.812 10.478 1.00 97.69 384 LEU A O 1
ATOM 3149 N N . PHE A 1 385 ? -7.138 6.685 11.348 1.00 97.38 385 PHE A N 1
ATOM 3150 C CA . PHE A 1 385 ? -8.158 6.870 10.327 1.00 97.38 385 PHE A CA 1
ATOM 3151 C C . PHE A 1 385 ? -7.578 7.685 9.171 1.00 97.38 385 PHE A C 1
ATOM 3153 O O . PHE A 1 385 ? -6.954 8.725 9.405 1.00 97.38 385 PHE A O 1
ATOM 3160 N N . SER A 1 386 ? -7.789 7.206 7.945 1.00 94.94 386 SER A N 1
ATOM 3161 C CA . SER A 1 386 ? -7.462 7.919 6.707 1.00 94.94 386 SER A CA 1
ATOM 3162 C C . SER A 1 386 ? -8.733 8.154 5.899 1.00 94.94 386 SER A C 1
ATOM 3164 O O . SER A 1 386 ? -9.566 7.257 5.754 1.00 94.94 386 SER A O 1
ATOM 3166 N N . LEU A 1 387 ? -8.892 9.385 5.424 1.00 93.06 387 LEU A N 1
ATOM 3167 C CA . LEU A 1 387 ? -10.067 9.898 4.734 1.00 93.06 387 LEU A CA 1
ATOM 3168 C C . LEU A 1 387 ? -9.590 10.555 3.435 1.00 93.06 387 LEU A C 1
ATOM 3170 O O . LEU A 1 387 ? -9.543 11.780 3.319 1.00 93.06 387 LEU A O 1
ATOM 3174 N N . SER A 1 388 ? -9.183 9.729 2.468 1.00 86.31 388 SER A N 1
ATOM 3175 C CA . SER A 1 388 ? -8.547 10.206 1.237 1.00 86.31 388 SER A CA 1
ATOM 3176 C C . SER A 1 388 ? -9.448 11.183 0.475 1.00 86.31 388 SER A C 1
ATOM 3178 O O . SER A 1 388 ? -10.638 10.927 0.280 1.00 86.31 388 SER A O 1
ATOM 3180 N N . GLY A 1 389 ? -8.864 12.297 0.026 1.00 79.12 389 GLY A N 1
ATOM 3181 C CA . GLY A 1 389 ? -9.562 13.324 -0.755 1.00 79.12 389 GLY A CA 1
ATOM 3182 C C . GLY A 1 389 ? -10.352 14.343 0.074 1.00 79.12 389 GLY A C 1
ATOM 3183 O O . GLY A 1 389 ? -11.031 15.188 -0.506 1.00 79.12 389 GLY A O 1
ATOM 3184 N N . ALA A 1 390 ? -10.278 14.307 1.409 1.00 72.44 390 ALA A N 1
ATOM 3185 C CA . ALA A 1 390 ? -10.930 15.313 2.243 1.00 72.44 390 ALA A CA 1
ATOM 3186 C C . ALA A 1 390 ? -10.259 16.689 2.121 1.00 72.44 390 ALA A C 1
ATOM 3188 O O . ALA A 1 390 ? -9.099 16.873 2.490 1.00 72.44 390 ALA A O 1
ATOM 3189 N N . THR A 1 391 ? -11.032 17.689 1.710 1.00 66.38 391 THR A N 1
ATOM 3190 C CA . THR A 1 391 ? -10.753 19.101 1.998 1.00 66.38 391 THR A CA 1
ATOM 3191 C C . THR A 1 391 ? -11.553 19.515 3.237 1.00 66.38 391 THR A C 1
ATOM 3193 O O . THR A 1 391 ? -12.644 18.990 3.441 1.00 66.38 391 THR A O 1
ATOM 3196 N N . SER A 1 392 ? -11.006 20.403 4.072 1.00 74.75 392 SER A N 1
ATOM 3197 C CA . SER A 1 392 ? -11.525 20.800 5.399 1.00 74.75 392 SER A CA 1
ATOM 3198 C C . SER A 1 392 ? -13.060 20.869 5.548 1.00 74.75 392 SER A C 1
ATOM 3200 O O . SER A 1 392 ? -13.775 21.320 4.657 1.00 74.75 392 SER A O 1
ATOM 3202 N N . GLY A 1 393 ? -13.573 20.479 6.720 1.00 86.00 393 GLY A N 1
ATOM 3203 C CA . GLY A 1 393 ? -15.009 20.494 7.044 1.00 86.00 393 GLY A CA 1
ATOM 3204 C C . GLY A 1 393 ? -15.431 19.223 7.774 1.00 86.00 393 GLY A C 1
ATOM 3205 O O . GLY A 1 393 ? -14.584 18.412 8.091 1.00 86.00 393 GLY A O 1
ATOM 3206 N N . GLU A 1 394 ? -16.715 19.017 8.071 1.00 87.44 394 GLU A N 1
ATOM 3207 C CA . GLU A 1 394 ? -17.182 17.746 8.657 1.00 87.44 394 GLU A CA 1
ATOM 3208 C C . GLU A 1 394 ? -17.041 16.602 7.647 1.00 87.44 394 GLU A C 1
ATOM 3210 O O . GLU A 1 394 ? -17.771 16.554 6.658 1.00 87.44 394 GLU A O 1
ATOM 3215 N N . ILE A 1 395 ? -16.099 15.686 7.889 1.00 91.12 395 ILE A N 1
ATOM 3216 C CA . ILE A 1 395 ? -15.777 14.612 6.945 1.00 91.12 395 ILE A CA 1
ATOM 3217 C C . ILE A 1 395 ? -16.573 13.344 7.247 1.00 91.12 395 ILE A C 1
ATOM 3219 O O . ILE A 1 395 ? -17.089 12.708 6.333 1.00 91.12 395 ILE A O 1
ATOM 3223 N N . VAL A 1 396 ? -16.624 12.927 8.512 1.00 96.31 396 VAL A N 1
ATOM 3224 C CA . VAL A 1 396 ? -17.319 11.707 8.942 1.00 96.31 396 VAL A CA 1
ATOM 3225 C C . VAL A 1 396 ? -17.685 11.802 10.418 1.00 96.31 396 VAL A C 1
ATOM 3227 O O . VAL A 1 396 ? -16.912 12.324 11.227 1.00 96.31 396 VAL A O 1
ATOM 3230 N N . GLN A 1 397 ? -18.842 11.254 10.785 1.00 97.38 397 GLN A N 1
ATOM 3231 C CA . GLN A 1 397 ? -19.222 11.064 12.180 1.00 97.38 397 GLN A CA 1
ATOM 3232 C C . GLN A 1 397 ? -19.082 9.587 12.561 1.00 97.38 397 GLN A C 1
ATOM 3234 O O . GLN A 1 397 ? -19.784 8.721 12.046 1.00 97.38 397 GLN A O 1
ATOM 3239 N N . ILE A 1 398 ? -18.191 9.298 13.505 1.00 98.00 398 ILE A N 1
ATOM 3240 C CA . ILE A 1 398 ? -17.954 7.966 14.060 1.00 98.00 398 ILE A CA 1
ATOM 3241 C C . ILE A 1 398 ? -18.815 7.795 15.314 1.00 98.00 398 ILE A C 1
ATOM 3243 O O . ILE A 1 398 ? -18.619 8.479 16.318 1.00 98.00 398 ILE A O 1
ATOM 3247 N N . ASN A 1 399 ? -19.750 6.852 15.276 1.00 97.81 399 ASN A N 1
ATOM 3248 C CA . ASN A 1 399 ? -20.694 6.583 16.361 1.00 97.81 399 ASN A CA 1
ATOM 3249 C C . ASN A 1 399 ? -20.149 5.570 17.376 1.00 97.81 399 ASN A C 1
ATOM 3251 O O . ASN A 1 399 ? -20.417 5.696 18.570 1.00 97.81 399 ASN A O 1
ATOM 3255 N N . SER A 1 400 ? -19.388 4.564 16.931 1.00 97.88 400 SER A N 1
ATOM 3256 C CA . SER A 1 400 ? -18.731 3.604 17.826 1.00 97.88 400 SER A CA 1
ATOM 3257 C C . SER A 1 400 ? -17.471 2.995 17.216 1.00 97.88 400 SER A C 1
ATOM 3259 O O . SER A 1 400 ? -17.348 2.862 15.999 1.00 97.88 400 SER A O 1
ATOM 3261 N N . ILE A 1 401 ? -16.524 2.641 18.089 1.00 98.31 401 ILE A N 1
ATOM 3262 C CA . ILE A 1 401 ? -15.330 1.861 17.755 1.00 98.31 401 ILE A CA 1
ATOM 3263 C C . ILE A 1 401 ? -15.251 0.720 18.768 1.00 98.31 401 ILE A C 1
ATOM 3265 O O . ILE A 1 401 ? -15.112 0.959 19.974 1.00 98.31 401 ILE A O 1
ATOM 3269 N N . LYS A 1 402 ? -15.335 -0.521 18.292 1.00 98.50 402 LYS A N 1
ATOM 3270 C CA . LYS A 1 402 ? -15.129 -1.721 19.109 1.00 98.50 402 LYS A CA 1
ATOM 3271 C C . LYS A 1 402 ? -13.875 -2.428 18.643 1.00 98.50 402 LYS A C 1
ATOM 3273 O O . LYS A 1 402 ? -13.674 -2.629 17.452 1.00 98.50 402 LYS A O 1
ATOM 3278 N N . ILE A 1 403 ? -13.030 -2.800 19.593 1.00 98.44 403 ILE A N 1
ATOM 3279 C CA . ILE A 1 403 ? -11.727 -3.399 19.326 1.00 98.44 403 ILE A CA 1
ATOM 3280 C C . ILE A 1 403 ? -11.690 -4.746 20.025 1.00 98.44 403 ILE A C 1
ATOM 3282 O O . ILE A 1 403 ? -11.893 -4.831 21.237 1.00 98.44 403 ILE A O 1
ATOM 3286 N N . LYS A 1 404 ? -11.382 -5.794 19.273 1.00 98.25 404 LYS A N 1
ATOM 3287 C CA . LYS A 1 404 ? -11.164 -7.135 19.795 1.00 98.25 404 LYS A CA 1
ATOM 3288 C C . LYS A 1 404 ? -9.760 -7.586 19.436 1.00 98.25 404 LYS A C 1
ATOM 3290 O O . LYS A 1 404 ? -9.430 -7.801 18.273 1.00 98.25 404 LYS A O 1
ATOM 3295 N N . LEU A 1 405 ? -8.923 -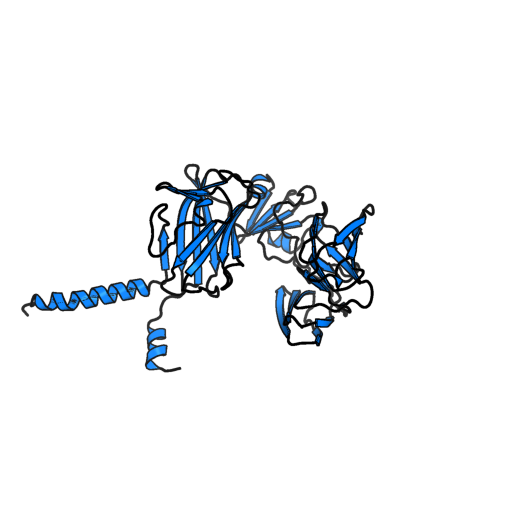7.729 20.453 1.00 97.69 405 LEU A N 1
ATOM 3296 C CA . LEU A 1 405 ? -7.571 -8.252 20.313 1.00 97.69 405 LEU A CA 1
ATOM 3297 C C . LEU A 1 405 ? -7.568 -9.731 20.672 1.00 97.69 405 LEU A C 1
ATOM 3299 O O . LEU A 1 405 ? -8.076 -10.110 21.728 1.00 97.69 405 LEU A O 1
ATOM 3303 N N . THR A 1 406 ? -6.983 -10.557 19.811 1.00 97.50 406 THR A N 1
ATOM 3304 C CA . THR A 1 406 ? -6.864 -12.004 20.019 1.00 97.50 406 THR A CA 1
ATOM 3305 C C . THR A 1 406 ? -5.396 -12.401 19.961 1.00 97.50 406 THR A C 1
ATOM 3307 O O . THR A 1 406 ? -4.671 -11.980 19.065 1.00 97.50 406 THR A O 1
ATOM 3310 N N . GLY A 1 407 ? -4.938 -13.174 20.938 1.00 95.06 407 GLY A N 1
ATOM 3311 C CA . GLY A 1 407 ? -3.584 -13.715 20.993 1.00 95.06 407 GLY A CA 1
ATOM 3312 C C . GLY A 1 407 ? -3.584 -15.203 21.317 1.00 95.06 407 GLY A C 1
ATOM 3313 O O . GLY A 1 407 ? -4.619 -15.767 21.685 1.00 95.06 407 GLY A O 1
ATOM 3314 N N . GLU A 1 408 ? -2.414 -15.833 21.238 1.00 90.12 408 GLU A N 1
ATOM 3315 C CA . GLU A 1 408 ? -2.248 -17.248 21.573 1.00 90.12 408 GLU A CA 1
ATOM 3316 C C . GLU A 1 408 ? -2.803 -17.574 22.973 1.00 90.12 408 GLU A C 1
ATOM 3318 O O . GLU A 1 408 ? -2.678 -16.806 23.943 1.00 90.12 408 GLU A O 1
ATOM 3323 N N . LYS A 1 409 ? -3.448 -18.741 23.095 1.00 82.19 409 LYS A N 1
ATOM 3324 C CA . LYS A 1 409 ? -3.896 -19.241 24.397 1.00 82.19 409 LYS A CA 1
ATOM 3325 C C . LYS A 1 409 ? -2.673 -19.440 25.278 1.00 82.19 409 LYS A C 1
ATOM 3327 O O . LYS A 1 409 ? -1.761 -20.176 24.921 1.00 82.19 409 LYS A O 1
ATOM 3332 N N . PHE A 1 410 ? -2.682 -18.818 26.452 1.00 76.50 410 PHE A N 1
ATOM 3333 C CA . PHE A 1 410 ? -1.646 -19.058 27.446 1.00 76.50 410 PHE A CA 1
ATOM 3334 C C . PHE A 1 410 ? -1.676 -20.533 27.851 1.00 76.50 410 PHE A C 1
ATOM 3336 O O . PHE A 1 410 ? -2.631 -21.004 28.471 1.00 76.50 410 PHE A O 1
ATOM 3343 N N . SER A 1 411 ? -0.623 -21.264 27.506 1.00 78.38 411 SER A N 1
ATOM 3344 C CA . SER A 1 411 ? -0.410 -22.624 27.978 1.00 78.38 411 SER A CA 1
ATOM 3345 C C . SER A 1 411 ? 0.375 -22.561 29.285 1.00 78.38 411 SER A C 1
ATOM 3347 O O . SER A 1 411 ? 1.520 -22.111 29.324 1.00 78.38 411 SER A O 1
ATOM 3349 N N . ILE A 1 412 ? -0.229 -23.034 30.381 1.00 77.31 412 ILE A N 1
ATOM 3350 C CA . ILE A 1 412 ? 0.457 -23.171 31.678 1.00 77.31 412 ILE A CA 1
ATOM 3351 C C . ILE A 1 412 ? 1.732 -24.012 31.511 1.00 77.31 412 ILE A C 1
ATOM 3353 O O . ILE A 1 412 ? 2.750 -23.713 32.130 1.00 77.31 412 ILE A O 1
ATOM 3357 N N . LYS A 1 413 ? 1.714 -25.009 30.615 1.00 79.19 413 LYS A N 1
ATOM 3358 C CA . LYS A 1 413 ? 2.894 -25.826 30.306 1.00 79.19 413 LYS A CA 1
ATOM 3359 C C . LYS A 1 413 ? 4.057 -24.986 29.783 1.00 79.19 413 LYS A C 1
ATOM 3361 O O . LYS A 1 413 ? 5.190 -25.294 30.125 1.00 79.19 413 LYS A O 1
ATOM 3366 N N . ASP A 1 414 ? 3.800 -23.916 29.035 1.00 81.00 414 ASP A N 1
ATOM 3367 C CA . ASP A 1 414 ? 4.860 -23.061 28.486 1.00 81.00 414 ASP A CA 1
ATOM 3368 C C . ASP A 1 414 ? 5.502 -22.199 29.575 1.00 81.00 414 ASP A C 1
ATOM 3370 O O . ASP A 1 414 ? 6.709 -21.966 29.549 1.00 81.00 414 ASP A O 1
ATOM 3374 N N . ILE A 1 415 ? 4.718 -21.782 30.579 1.00 73.88 415 ILE A N 1
ATOM 3375 C CA . ILE A 1 415 ? 5.237 -21.119 31.783 1.00 73.88 415 ILE A CA 1
ATOM 3376 C C . ILE A 1 415 ? 6.092 -22.100 32.578 1.00 73.88 415 ILE A C 1
ATOM 3378 O O . ILE A 1 415 ? 7.234 -21.785 32.893 1.00 73.88 415 ILE A O 1
ATOM 3382 N N . PHE A 1 416 ? 5.572 -23.295 32.875 1.00 79.62 416 PHE A N 1
ATOM 3383 C CA . PHE A 1 416 ? 6.331 -24.304 33.614 1.00 79.62 416 PHE A CA 1
ATOM 3384 C C . PHE A 1 416 ? 7.605 -24.705 32.867 1.00 79.62 416 PHE A C 1
ATOM 3386 O O . PHE A 1 416 ? 8.657 -24.812 33.483 1.00 79.62 416 PHE A O 1
ATOM 3393 N N . LYS A 1 417 ? 7.552 -24.842 31.541 1.00 84.50 417 LYS A N 1
ATOM 3394 C CA . LYS A 1 417 ? 8.732 -25.099 30.714 1.00 84.50 417 LYS A CA 1
ATOM 3395 C C . LYS A 1 417 ? 9.744 -23.954 30.823 1.00 84.50 417 LYS A C 1
ATOM 3397 O O . LYS A 1 417 ? 10.901 -24.219 31.116 1.00 84.50 417 LYS A O 1
ATOM 3402 N N . LYS A 1 418 ? 9.315 -22.693 30.701 1.00 81.12 418 LYS A N 1
ATOM 3403 C CA . LYS A 1 418 ? 10.209 -21.530 30.865 1.00 81.12 418 LYS A CA 1
ATOM 3404 C C . LYS A 1 418 ? 10.794 -21.391 32.274 1.00 81.12 418 LYS A C 1
ATOM 3406 O O . LYS A 1 418 ? 11.931 -20.958 32.399 1.00 81.12 418 LYS A O 1
ATOM 3411 N N . PHE A 1 419 ? 10.036 -21.725 33.320 1.00 82.25 419 PHE A N 1
ATOM 3412 C CA . PHE A 1 419 ? 10.479 -21.567 34.710 1.00 82.25 419 PHE A CA 1
ATOM 3413 C C . PHE A 1 419 ? 11.299 -22.746 35.239 1.00 82.25 419 PHE A C 1
ATOM 3415 O O . PHE A 1 419 ? 12.229 -22.523 36.005 1.00 82.25 419 PHE A O 1
ATOM 3422 N N . PHE A 1 420 ? 10.961 -23.984 34.870 1.00 83.25 420 PHE A N 1
ATOM 3423 C CA . PHE A 1 420 ? 11.558 -25.183 35.470 1.00 83.25 420 PHE A CA 1
ATOM 3424 C C . PHE A 1 420 ? 12.548 -25.905 34.567 1.00 83.25 420 PHE A C 1
ATOM 3426 O O . PHE A 1 420 ? 13.398 -26.621 35.085 1.00 83.25 420 PHE A O 1
ATOM 3433 N N . ILE A 1 421 ? 12.439 -25.764 33.245 1.00 78.25 421 ILE A N 1
ATOM 3434 C CA . ILE A 1 421 ? 13.303 -26.519 32.327 1.00 78.25 421 ILE A CA 1
ATOM 3435 C C . ILE A 1 421 ? 14.567 -25.724 31.974 1.00 78.25 421 ILE A C 1
ATOM 3437 O O . ILE A 1 421 ? 15.544 -26.327 31.546 1.00 78.25 421 ILE A O 1
ATOM 3441 N N . GLY A 1 422 ? 14.611 -24.416 32.264 1.00 59.59 422 GLY A N 1
ATOM 3442 C CA . GLY A 1 422 ? 15.720 -23.556 31.849 1.00 59.59 422 GLY A CA 1
ATOM 3443 C C . GLY A 1 422 ? 15.783 -23.448 30.321 1.00 59.59 422 GLY A C 1
ATOM 3444 O O . GLY A 1 422 ? 15.308 -24.325 29.600 1.00 59.59 422 GLY A O 1
ATOM 3445 N N . ASN A 1 423 ? 16.301 -22.335 29.815 1.00 52.88 423 ASN A N 1
ATOM 3446 C CA . ASN A 1 423 ? 16.690 -22.267 28.405 1.00 52.88 423 ASN A CA 1
ATOM 3447 C C . ASN A 1 423 ? 18.098 -22.821 28.234 1.00 52.88 423 ASN A C 1
ATOM 3449 O O . ASN A 1 423 ? 18.927 -22.535 29.130 1.00 52.88 423 ASN A O 1
#

pLDDT: mean 93.18, std 6.9, range [52.88, 98.56]

Sequence (423 aa):
MKFKPTYLFYFIPVIVFGWLCYKNISPVLELEYKFGKNQPILSQLVPVSRVSESKRGAVVFEEPVYFDVKLPRKYDKAEIEVQYVDLKTDIFEIGVAQDEARKNFAFATLENKIFDGLGWEKIEENGLILYQRKSEYKNINDFMVNPPSFEETLVYRADVAPLIDGLRAKGNSVIDFPIKKSVKIITYSESPEIIVDAVGEYKMDKIQVAKNLFKIELAGSENTVFNRIEINSLYIAILDKINFSDLQKPQDIYLAGSRLLAKTENSGGLQELFIKRLTRPMNEWKINIEEAFVPYEQIFTNRDIKKISVPKGGIELEGTIFFLNSKYLFYPRYEVFYGDVDLSEVNYILAKYTLPQEKDGAKINTAIFDIKDVPTPYRKLRFLFSLSGATSGEIVQINSIKIKLTGEKFSIKDIFKKFFIGN